Protein AF-A0A960F7U2-F1 (afdb_monomer_lite)

Secondary structure (DSSP, 8-state):
---PPPP--------------TT---SEEEEEEEEESSTT--HHHHHHHHGGG-EEEEEEE-SSEEEEEEEES-HHHHHHTTGGGEEEEEEEEEEHHHHHHHHHHHHH-PPPTTSPPPSEEEEEEE-SHHHHHHHHHTT-SEEEE-BTTBPPPHHHHHHHHHT--SSEEEEE-SSHHHHHHHHHHHHH-SS-EEE----SHHHHHHHHTT--TTS-HHHHHHHHHHHHTT-EEEEEEE-SS-EEETTEEE-TT-EEEEETTEEEEEES-HHHHHHHHHHHH--TT--EEEEEE--TTT--TTHHHHHHHHHHH-TTSEEEEEE---SS-SEEEEEEPPP-EE-TTTEEEEEEGGG---GGGGG-TTEEEE--EEEETTEEEEBTTTB-HHHHHHHHTS--PPPEEEPPPHHHHHHHHHHHHTT-SEEEEEES-TTT-SHHHHHHHHHGGGGGGEEEEE-S--HHHHHHHHHHHHHHHHH-EEHHHHHHHHHHHHHHEEEEEE-S-SHHHHHTT--GGGGGG-S--TTEEEEEEEETTEEEEEEEEESGGGHHHHHHHHHHHHHTT-S-EEEEEEESS-HHHHHHHHHHHHHH-S-EEEEEEEEPPHHHHHHH-TT-EEEEEEE-

Structure (mmCIF, N/CA/C/O backbone):
data_AF-A0A960F7U2-F1
#
_entry.id   AF-A0A960F7U2-F1
#
loop_
_atom_site.group_PDB
_atom_site.id
_atom_site.type_symbol
_atom_site.label_atom_id
_atom_site.label_alt_id
_atom_site.label_comp_id
_atom_site.label_asym_id
_atom_site.label_entity_id
_atom_site.label_seq_id
_atom_site.pdbx_PDB_ins_code
_atom_site.Cartn_x
_atom_site.Cartn_y
_atom_site.Cartn_z
_atom_site.occupancy
_atom_site.B_iso_or_equiv
_atom_site.auth_seq_id
_atom_site.auth_comp_id
_atom_site.auth_asym_id
_atom_site.auth_atom_id
_atom_site.pdbx_PDB_model_num
ATOM 1 N N . GLU A 1 1 ? 6.675 -62.777 -24.415 1.00 31.55 1 GLU A N 1
ATOM 2 C CA . GLU A 1 1 ? 6.593 -63.281 -25.801 1.00 31.55 1 GLU A CA 1
ATOM 3 C C . GLU A 1 1 ? 7.484 -62.419 -26.675 1.00 31.55 1 GLU A C 1
ATOM 5 O O . GLU A 1 1 ? 7.505 -61.210 -26.488 1.00 31.55 1 GLU A O 1
ATOM 10 N N . HIS A 1 2 ? 8.291 -63.057 -27.520 1.00 31.56 2 HIS A N 1
ATOM 11 C CA . HIS A 1 2 ? 9.230 -62.411 -28.434 1.00 31.56 2 HIS A CA 1
ATOM 12 C C . HIS A 1 2 ? 8.513 -61.583 -29.505 1.00 31.56 2 HIS A C 1
ATOM 14 O O . HIS A 1 2 ? 7.537 -62.060 -30.077 1.00 31.56 2 HIS A O 1
ATOM 20 N N . VAL A 1 3 ? 9.080 -60.426 -29.857 1.00 27.08 3 VAL A N 1
ATOM 21 C CA . VAL A 1 3 ? 8.994 -59.876 -31.216 1.00 27.08 3 VAL A CA 1
ATOM 22 C C . VAL A 1 3 ? 10.390 -59.394 -31.614 1.00 27.08 3 VAL A C 1
ATOM 24 O O . VAL A 1 3 ? 11.000 -58.584 -30.919 1.00 27.08 3 VAL A O 1
ATOM 27 N N . GLU A 1 4 ? 10.901 -59.980 -32.695 1.00 27.11 4 GLU A N 1
ATOM 28 C CA . GLU A 1 4 ? 12.157 -59.655 -33.370 1.00 27.11 4 GLU A CA 1
ATOM 29 C C . GLU A 1 4 ? 12.089 -58.278 -34.044 1.00 27.11 4 GLU A C 1
ATOM 31 O O . GLU A 1 4 ? 11.068 -57.902 -34.621 1.00 27.11 4 GLU A O 1
ATOM 36 N N . ALA A 1 5 ? 13.204 -57.549 -34.007 1.00 27.44 5 ALA A N 1
ATOM 37 C CA . ALA A 1 5 ? 13.408 -56.324 -34.765 1.00 27.44 5 ALA A CA 1
ATOM 38 C C . ALA A 1 5 ? 13.932 -56.661 -36.169 1.00 27.44 5 ALA A C 1
ATOM 40 O O . ALA A 1 5 ? 14.979 -57.289 -36.315 1.00 27.44 5 ALA A O 1
ATOM 41 N N . THR A 1 6 ? 13.220 -56.221 -37.204 1.00 27.84 6 THR A N 1
ATOM 42 C CA . THR A 1 6 ? 13.731 -56.147 -38.578 1.00 27.84 6 THR A CA 1
ATOM 43 C C . THR A 1 6 ? 14.452 -54.820 -38.800 1.00 27.84 6 THR A C 1
ATOM 45 O O . THR A 1 6 ? 13.868 -53.758 -38.590 1.00 27.84 6 THR A O 1
ATOM 48 N N . GLU A 1 7 ? 15.703 -54.896 -39.258 1.00 33.44 7 GLU A N 1
ATOM 49 C CA . GLU A 1 7 ? 16.510 -53.771 -39.737 1.00 33.44 7 GLU A CA 1
ATOM 50 C C . GLU A 1 7 ? 15.908 -53.123 -40.995 1.00 33.44 7 GLU A C 1
ATOM 52 O O . GLU A 1 7 ? 15.583 -53.803 -41.970 1.00 33.44 7 GLU A O 1
ATOM 57 N N . ALA A 1 8 ? 15.859 -51.790 -41.010 1.00 27.09 8 ALA A N 1
ATOM 58 C CA . ALA A 1 8 ? 15.869 -50.990 -42.229 1.00 27.09 8 ALA A CA 1
ATOM 59 C C . ALA A 1 8 ? 16.694 -49.719 -41.976 1.00 27.09 8 ALA A C 1
ATOM 61 O O . ALA A 1 8 ? 16.449 -48.975 -41.030 1.00 27.09 8 ALA A O 1
ATOM 62 N N . ALA A 1 9 ? 17.710 -49.517 -42.812 1.00 31.17 9 ALA A N 1
ATOM 63 C CA . ALA A 1 9 ? 18.667 -48.424 -42.739 1.00 31.17 9 ALA A CA 1
ATOM 64 C C . ALA A 1 9 ? 18.101 -47.100 -43.291 1.00 31.17 9 ALA A C 1
ATOM 66 O O . ALA A 1 9 ? 17.451 -47.099 -44.335 1.00 31.17 9 ALA A O 1
ATOM 67 N N . GLY A 1 10 ? 18.481 -45.980 -42.660 1.00 29.58 10 GLY A N 1
ATOM 68 C CA . GLY A 1 10 ? 18.618 -44.677 -43.326 1.00 29.58 10 GLY A CA 1
ATOM 69 C C . GLY A 1 10 ? 17.614 -43.572 -42.971 1.00 29.58 10 GLY A C 1
ATOM 70 O O . GLY A 1 10 ? 16.803 -43.205 -43.811 1.00 29.58 10 GLY A O 1
ATOM 71 N N . SER A 1 11 ? 17.763 -42.954 -41.799 1.00 27.12 11 SER A N 1
ATOM 72 C CA . SER A 1 11 ? 17.446 -41.541 -41.506 1.00 27.12 11 SER A CA 1
ATOM 73 C C . SER A 1 11 ? 18.011 -41.216 -40.120 1.00 27.12 11 SER A C 1
ATOM 75 O O . SER A 1 11 ? 17.967 -42.051 -39.220 1.00 27.12 11 SER A O 1
ATOM 77 N N . SER A 1 12 ? 18.591 -40.030 -39.929 1.00 29.22 12 SER A N 1
ATOM 78 C CA . SER A 1 12 ? 18.977 -39.517 -38.607 1.00 29.22 12 SER A CA 1
ATOM 79 C C . SER A 1 12 ? 17.724 -39.084 -37.840 1.00 29.22 12 SER A C 1
ATOM 81 O O . SER A 1 12 ? 17.519 -37.898 -37.582 1.00 29.22 12 SER A O 1
ATOM 83 N N . ASP A 1 13 ? 16.855 -40.052 -37.556 1.00 26.72 13 ASP A N 1
ATOM 84 C CA . ASP A 1 13 ? 15.687 -39.886 -36.711 1.00 26.72 13 ASP A CA 1
ATOM 85 C C . ASP A 1 13 ? 16.109 -39.950 -35.245 1.00 26.72 13 ASP A C 1
ATOM 87 O O . ASP A 1 13 ? 16.816 -40.858 -34.799 1.00 26.72 13 ASP A O 1
ATOM 91 N N . HIS A 1 14 ? 15.650 -38.953 -34.494 1.00 29.61 14 HIS A N 1
ATOM 92 C CA . HIS A 1 14 ? 15.634 -38.960 -33.043 1.00 29.61 14 HIS A CA 1
ATOM 93 C C . HIS A 1 14 ? 14.951 -40.242 -32.553 1.00 29.61 14 HIS A C 1
ATOM 95 O O . HIS A 1 14 ? 13.726 -40.357 -32.580 1.00 29.61 14 HIS A O 1
ATOM 101 N N . ILE A 1 15 ? 15.738 -41.202 -32.068 1.00 27.41 15 ILE A N 1
ATOM 102 C CA . ILE A 1 15 ? 15.204 -42.303 -31.270 1.00 27.41 15 ILE A CA 1
ATOM 103 C C . ILE A 1 15 ? 14.794 -41.697 -29.928 1.00 27.41 15 ILE A C 1
ATOM 105 O O . ILE A 1 15 ? 15.624 -41.410 -29.065 1.00 27.41 15 ILE A O 1
ATOM 109 N N . VAL A 1 16 ? 13.494 -41.450 -29.791 1.00 26.67 16 VAL A N 1
ATOM 110 C CA . VAL A 1 16 ? 12.844 -41.076 -28.537 1.00 26.67 16 VAL A CA 1
ATOM 111 C C . VAL A 1 16 ? 13.002 -42.250 -27.574 1.00 26.67 16 VAL A C 1
ATOM 113 O O . VAL A 1 16 ? 12.423 -43.316 -27.785 1.00 26.67 16 VAL A O 1
ATOM 116 N N . VAL A 1 17 ? 13.794 -42.072 -26.517 1.00 30.78 17 VAL A N 1
ATOM 117 C CA . VAL A 1 17 ? 13.788 -43.004 -25.387 1.00 30.78 17 VAL A CA 1
ATOM 118 C C . VAL A 1 17 ? 12.468 -42.778 -24.656 1.00 30.78 17 VAL A C 1
ATOM 120 O O . VAL A 1 17 ? 12.237 -41.709 -24.094 1.00 30.78 17 VAL A O 1
ATOM 123 N N . HIS A 1 18 ? 11.565 -43.755 -24.747 1.00 29.73 18 HIS A N 1
ATOM 124 C CA . HIS A 1 18 ? 10.344 -43.771 -23.954 1.00 29.73 18 HIS A CA 1
ATOM 125 C C . HIS A 1 18 ? 10.703 -43.771 -22.463 1.00 29.73 18 HIS A C 1
ATOM 127 O O . HIS A 1 18 ? 11.509 -44.577 -22.009 1.00 29.73 18 HIS A O 1
ATOM 133 N N . ASP A 1 19 ? 10.098 -42.831 -21.747 1.00 40.66 19 ASP A N 1
ATOM 134 C CA . ASP A 1 19 ? 10.234 -42.594 -20.314 1.00 40.66 19 ASP A CA 1
ATOM 135 C C . ASP A 1 19 ? 9.734 -43.785 -19.461 1.00 40.66 19 ASP A C 1
ATOM 137 O O . ASP A 1 19 ? 8.931 -44.600 -19.928 1.00 40.66 19 ASP A O 1
ATOM 141 N N . VAL A 1 20 ? 10.104 -43.745 -18.175 1.00 42.59 20 VAL A N 1
ATOM 142 C CA . VAL A 1 20 ? 9.545 -44.441 -16.997 1.00 42.59 20 VAL A CA 1
ATOM 143 C C . VAL A 1 20 ? 10.285 -45.693 -16.486 1.00 42.59 20 VAL A C 1
ATOM 145 O O . VAL A 1 20 ? 9.959 -46.812 -16.864 1.00 42.59 20 VAL A O 1
ATOM 148 N N . ASP A 1 21 ? 11.105 -45.502 -15.446 1.00 42.53 21 ASP A N 1
ATOM 149 C CA . ASP A 1 21 ? 11.116 -46.407 -14.283 1.00 42.53 21 ASP A CA 1
ATOM 150 C C . ASP A 1 21 ? 10.690 -45.605 -13.041 1.00 42.53 21 ASP A C 1
ATOM 152 O O . ASP A 1 21 ? 11.500 -45.054 -12.299 1.00 42.53 21 ASP A O 1
ATOM 156 N N . ALA A 1 22 ? 9.372 -45.503 -12.829 1.00 47.59 22 ALA A N 1
ATOM 157 C CA . ALA A 1 22 ? 8.775 -44.849 -11.656 1.00 47.59 22 ALA A CA 1
ATOM 158 C C . ALA A 1 22 ? 9.052 -45.596 -10.332 1.00 47.59 22 ALA A C 1
ATOM 160 O O . ALA A 1 22 ? 8.706 -45.088 -9.267 1.00 47.59 22 ALA A O 1
ATOM 161 N N . ASP A 1 23 ? 9.679 -46.773 -10.413 1.00 54.09 23 ASP A N 1
ATOM 162 C CA . ASP A 1 23 ? 10.003 -47.656 -9.291 1.00 54.09 23 ASP A CA 1
ATOM 163 C C . ASP A 1 23 ? 11.503 -47.657 -8.928 1.00 54.09 23 ASP A C 1
ATOM 165 O O . ASP A 1 23 ? 11.904 -48.391 -8.020 1.00 54.09 23 ASP A O 1
ATOM 169 N N . SER A 1 24 ? 12.343 -46.842 -9.587 1.00 66.81 24 SER A N 1
ATOM 170 C CA . SER A 1 24 ? 13.754 -46.722 -9.191 1.00 66.81 24 SER A CA 1
ATOM 171 C C . SER A 1 24 ? 13.855 -46.075 -7.797 1.00 66.81 24 SER A C 1
ATOM 173 O O . SER A 1 24 ? 13.323 -44.980 -7.589 1.00 66.81 24 SER A O 1
ATOM 175 N N . PRO A 1 25 ? 14.531 -46.703 -6.812 1.00 75.44 25 PRO A N 1
ATOM 176 C CA . PRO A 1 25 ? 14.733 -46.114 -5.491 1.00 75.44 25 PRO A CA 1
ATOM 177 C C . PRO A 1 25 ? 15.740 -44.951 -5.507 1.00 75.44 25 PRO A C 1
ATOM 179 O O . PRO A 1 25 ? 15.882 -44.271 -4.490 1.00 75.44 25 PRO A O 1
ATOM 182 N N . TYR A 1 26 ? 16.432 -44.724 -6.629 1.00 80.12 26 TYR A N 1
ATOM 183 C CA . TYR A 1 26 ? 17.472 -43.712 -6.776 1.00 80.12 26 TYR A CA 1
ATOM 184 C C . TYR A 1 26 ? 16.906 -42.356 -7.202 1.00 80.12 26 TYR A C 1
ATOM 186 O O . TYR A 1 26 ? 15.936 -42.262 -7.952 1.00 80.12 26 TYR A O 1
ATOM 194 N N . ARG A 1 27 ? 17.517 -41.272 -6.721 1.00 83.56 27 ARG A N 1
ATOM 195 C CA . ARG A 1 27 ? 16.994 -39.913 -6.904 1.00 83.56 27 ARG A CA 1
ATOM 196 C C . ARG A 1 27 ? 17.308 -39.293 -8.262 1.00 83.56 27 ARG A C 1
ATOM 198 O O . ARG A 1 27 ? 16.478 -38.546 -8.782 1.00 83.56 27 ARG A O 1
ATOM 205 N N . TYR A 1 28 ? 18.489 -39.548 -8.818 1.00 84.06 28 TYR A N 1
ATOM 206 C CA . TYR A 1 28 ? 18.949 -38.867 -10.024 1.00 84.06 28 TYR A CA 1
ATOM 207 C C . TYR A 1 28 ? 19.054 -39.814 -11.210 1.00 84.06 28 TYR A C 1
ATOM 209 O O . TYR A 1 28 ? 19.629 -40.894 -11.119 1.00 84.06 28 TYR A O 1
ATOM 217 N N . CYS A 1 29 ? 18.572 -39.355 -12.355 1.00 85.88 29 CYS A N 1
ATOM 218 C CA . CYS A 1 29 ? 18.893 -39.914 -13.655 1.00 85.88 29 CYS A CA 1
ATOM 219 C C . CYS A 1 29 ? 20.138 -39.196 -14.185 1.00 85.88 29 CYS A C 1
ATOM 221 O O . CYS A 1 29 ? 20.103 -37.981 -14.389 1.00 85.88 29 CYS A O 1
ATOM 223 N N . THR A 1 30 ? 21.228 -39.933 -14.400 1.00 84.81 30 THR A N 1
ATOM 224 C CA . THR A 1 30 ? 22.488 -39.399 -14.933 1.00 84.81 30 THR A CA 1
ATOM 225 C C . THR A 1 30 ? 22.749 -39.983 -16.315 1.00 84.81 30 THR A C 1
ATOM 227 O O . THR A 1 30 ? 22.986 -41.184 -16.447 1.00 84.81 30 THR A O 1
ATOM 230 N N . GLY A 1 31 ? 22.715 -39.131 -17.337 1.00 85.69 31 GLY A N 1
ATOM 231 C CA . GLY A 1 31 ? 22.978 -39.474 -18.731 1.00 85.69 31 GLY A CA 1
ATOM 232 C C . GLY A 1 31 ? 24.173 -38.703 -19.283 1.00 85.69 31 GLY A C 1
ATOM 233 O O . GLY A 1 31 ? 24.375 -37.542 -18.944 1.00 85.69 31 GLY A O 1
ATOM 234 N N . PHE A 1 32 ? 24.989 -39.332 -20.122 1.00 84.88 32 PHE A N 1
ATOM 235 C CA . PHE A 1 32 ? 26.106 -38.672 -20.801 1.00 84.88 32 PHE A CA 1
ATOM 236 C C . PHE A 1 32 ? 26.555 -39.444 -22.044 1.00 84.88 32 PHE A C 1
ATOM 238 O O . PHE A 1 32 ? 26.253 -40.628 -22.215 1.00 84.88 32 PHE A O 1
ATOM 245 N N . LEU A 1 33 ? 27.306 -38.776 -22.919 1.00 81.38 33 LEU A N 1
ATOM 246 C CA . LEU A 1 33 ? 28.018 -39.390 -24.035 1.00 81.38 33 LEU A CA 1
ATOM 247 C C . LEU A 1 33 ? 29.517 -39.461 -23.711 1.00 81.38 33 LEU A C 1
ATOM 249 O O . LEU A 1 33 ? 30.157 -38.431 -23.507 1.00 81.38 33 LEU A O 1
ATOM 253 N N . LEU A 1 34 ? 30.072 -40.672 -23.680 1.00 88.06 34 LEU A N 1
ATOM 254 C CA . LEU A 1 34 ? 31.501 -40.943 -23.536 1.00 88.06 34 LEU A CA 1
ATOM 255 C C . LEU A 1 34 ? 32.129 -41.119 -24.923 1.00 88.06 34 LEU A C 1
ATOM 257 O O . LEU A 1 34 ? 31.898 -42.134 -25.583 1.00 88.06 34 LEU A O 1
ATOM 261 N N . LEU A 1 35 ? 32.926 -40.146 -25.351 1.00 85.25 35 LEU A N 1
ATOM 262 C CA . LEU A 1 35 ? 33.802 -40.255 -26.518 1.00 85.25 35 LEU A CA 1
ATOM 263 C C . LEU A 1 35 ? 35.058 -41.013 -26.092 1.00 85.25 35 LEU A C 1
ATOM 265 O O . LEU A 1 35 ? 35.746 -40.575 -25.173 1.00 85.25 35 LEU A O 1
ATOM 269 N N . LYS A 1 36 ? 35.329 -42.164 -26.704 1.00 85.75 36 LYS A N 1
ATOM 270 C CA . LYS A 1 36 ? 36.334 -43.110 -26.201 1.00 85.75 36 LYS A CA 1
ATOM 271 C C . LYS A 1 36 ? 37.755 -42.661 -26.540 1.00 85.75 36 LYS A C 1
ATOM 273 O O . LYS A 1 36 ? 38.015 -42.277 -27.675 1.00 85.75 36 LYS A O 1
ATOM 278 N N . ASP A 1 37 ? 38.688 -42.830 -25.604 1.00 82.31 37 ASP A N 1
ATOM 279 C CA . ASP A 1 37 ? 40.121 -42.609 -25.867 1.00 82.31 37 ASP A CA 1
ATOM 280 C C . ASP A 1 37 ? 40.826 -43.849 -26.445 1.00 82.31 37 ASP A C 1
ATOM 282 O O . ASP A 1 37 ? 41.957 -43.762 -26.930 1.00 82.31 37 ASP A O 1
ATOM 286 N N . ARG A 1 38 ? 40.179 -45.023 -26.382 1.00 82.94 38 ARG A N 1
ATOM 287 C CA . ARG A 1 38 ? 40.693 -46.283 -26.934 1.00 82.94 38 ARG A CA 1
ATOM 288 C C . ARG A 1 38 ? 39.634 -46.998 -27.765 1.00 82.94 38 ARG A C 1
ATOM 290 O O . ARG A 1 38 ? 38.513 -47.202 -27.297 1.00 82.94 38 ARG A O 1
ATOM 297 N N . ASP A 1 39 ? 40.036 -47.463 -28.944 1.00 73.81 39 ASP A N 1
ATOM 298 C CA . ASP A 1 39 ? 39.165 -48.174 -29.889 1.00 73.81 39 ASP A CA 1
ATOM 299 C C . ASP A 1 39 ? 38.680 -49.539 -29.355 1.00 73.81 39 ASP A C 1
ATOM 301 O O . ASP A 1 39 ? 37.638 -50.041 -29.773 1.00 73.81 39 ASP A O 1
ATOM 305 N N . ASP A 1 40 ? 39.400 -50.143 -28.399 1.00 78.56 40 ASP A N 1
ATOM 306 C CA . ASP A 1 40 ? 39.054 -51.432 -27.783 1.00 78.56 40 ASP A CA 1
ATOM 307 C C . ASP A 1 40 ? 38.083 -51.322 -26.592 1.00 78.56 40 ASP A C 1
ATOM 309 O O . ASP A 1 40 ? 37.624 -52.345 -26.073 1.00 78.56 40 ASP A O 1
ATOM 313 N N . LEU A 1 41 ? 37.720 -50.101 -26.172 1.00 81.81 41 LEU A N 1
ATOM 314 C CA . LEU A 1 41 ? 36.786 -49.876 -25.071 1.00 81.81 41 LEU A CA 1
ATOM 315 C C . LEU A 1 41 ? 35.354 -50.260 -25.488 1.00 81.81 41 LEU A C 1
ATOM 317 O O . LEU A 1 41 ? 34.649 -49.550 -26.217 1.00 81.81 41 LEU A O 1
ATOM 321 N N . GLY A 1 42 ? 34.912 -51.417 -24.998 1.00 81.88 42 GLY A N 1
ATOM 322 C CA . GLY A 1 42 ? 33.594 -51.977 -25.279 1.00 81.88 42 GLY A CA 1
ATOM 323 C C . GLY A 1 42 ? 32.524 -51.578 -24.259 1.00 81.88 42 GLY A C 1
ATOM 324 O O . GLY A 1 42 ? 32.798 -51.377 -23.075 1.00 81.88 42 GLY A O 1
ATOM 325 N N . ALA A 1 43 ? 31.258 -51.578 -24.688 1.00 82.50 43 ALA A N 1
ATOM 326 C CA . ALA A 1 43 ? 30.107 -51.310 -23.817 1.00 82.50 43 ALA A CA 1
ATOM 327 C C . ALA A 1 43 ? 30.050 -52.230 -22.579 1.00 82.50 43 ALA A C 1
ATOM 329 O O . ALA A 1 43 ? 29.576 -51.818 -21.525 1.00 82.50 43 ALA A O 1
ATOM 330 N N . ALA A 1 44 ? 30.553 -53.466 -22.680 1.00 84.19 44 ALA A N 1
ATOM 331 C CA . ALA A 1 44 ? 30.589 -54.418 -21.568 1.00 84.19 44 ALA A CA 1
ATOM 332 C C . ALA A 1 44 ? 31.516 -53.982 -20.418 1.00 84.19 44 ALA A C 1
ATOM 334 O O . ALA A 1 44 ? 31.231 -54.278 -19.258 1.00 84.19 44 ALA A O 1
ATOM 335 N N . GLU A 1 45 ? 32.607 -53.278 -20.722 1.00 87.75 45 GLU A N 1
ATOM 336 C CA . GLU A 1 45 ? 33.539 -52.765 -19.714 1.00 87.75 45 GLU A CA 1
ATOM 337 C C . GLU A 1 45 ? 32.921 -51.583 -18.963 1.00 87.75 45 GLU A C 1
ATOM 339 O O . GLU A 1 45 ? 32.859 -51.595 -17.735 1.00 87.75 45 GLU A O 1
ATOM 344 N N . VAL A 1 46 ? 32.343 -50.631 -19.700 1.00 88.25 46 VAL A N 1
ATOM 345 C CA . VAL A 1 46 ? 31.624 -49.488 -19.118 1.00 88.25 46 VAL A CA 1
ATOM 346 C C . VAL A 1 46 ? 30.423 -49.956 -18.289 1.00 88.25 46 VAL A C 1
ATOM 348 O O . VAL A 1 46 ? 30.207 -49.446 -17.192 1.00 88.25 46 VAL A O 1
ATOM 351 N N . ARG A 1 47 ? 29.692 -50.991 -18.731 1.00 86.38 47 ARG A N 1
ATOM 352 C CA . ARG A 1 47 ? 28.590 -51.567 -17.941 1.00 86.38 47 ARG A CA 1
ATOM 353 C C . ARG A 1 47 ? 29.053 -52.091 -16.583 1.00 86.38 47 ARG A C 1
ATOM 355 O O . ARG A 1 47 ? 28.444 -51.754 -15.576 1.00 86.38 47 ARG A O 1
ATOM 362 N N . ARG A 1 48 ? 30.163 -52.835 -16.531 1.00 87.81 48 ARG A N 1
ATOM 363 C CA . ARG A 1 48 ? 30.718 -53.358 -15.266 1.00 87.81 48 ARG A CA 1
ATOM 364 C C . ARG A 1 48 ? 31.127 -52.257 -14.287 1.00 87.81 48 ARG A C 1
ATOM 366 O O . ARG A 1 48 ? 31.061 -52.463 -13.079 1.00 87.81 48 ARG A O 1
ATOM 373 N N . LEU A 1 49 ? 31.568 -51.103 -14.789 1.00 87.69 49 LEU A N 1
ATOM 374 C CA . LEU A 1 49 ? 31.949 -49.963 -13.949 1.00 87.69 49 LEU A CA 1
ATOM 375 C C . LEU A 1 49 ? 30.737 -49.243 -13.346 1.00 87.69 49 LEU A C 1
ATOM 377 O O . LEU A 1 49 ? 30.848 -48.712 -12.234 1.00 87.69 49 LEU A O 1
ATOM 381 N N . MET A 1 50 ? 29.615 -49.237 -14.072 1.00 87.38 50 MET A N 1
ATOM 382 C CA . MET A 1 50 ? 28.381 -48.532 -13.717 1.00 87.38 50 MET A CA 1
ATOM 383 C C . MET A 1 50 ? 27.377 -49.393 -12.937 1.00 87.38 50 MET A C 1
ATOM 385 O O . MET A 1 50 ? 26.657 -48.848 -12.109 1.00 87.38 50 MET A O 1
ATOM 389 N N . GLU A 1 51 ? 27.350 -50.716 -13.137 1.00 84.75 51 GLU A N 1
ATOM 390 C CA . GLU A 1 51 ? 26.444 -51.654 -12.440 1.00 84.75 51 GLU A CA 1
ATOM 391 C C . GLU A 1 51 ? 26.391 -51.471 -10.909 1.00 84.75 51 GLU A C 1
ATOM 393 O O . GLU A 1 51 ? 25.303 -51.545 -10.345 1.00 84.75 51 GLU A O 1
ATOM 398 N N . PRO A 1 52 ? 27.504 -51.197 -10.196 1.00 88.31 52 PRO A N 1
ATOM 399 C CA . PRO A 1 52 ? 27.454 -50.997 -8.747 1.00 88.31 52 PRO A CA 1
ATOM 400 C C . PRO A 1 52 ? 26.842 -49.661 -8.296 1.00 88.31 52 PRO A C 1
ATOM 402 O O . PRO A 1 52 ? 26.656 -49.475 -7.095 1.00 88.31 52 PRO A O 1
ATOM 405 N N . LEU A 1 53 ? 26.630 -48.703 -9.205 1.00 85.94 53 LEU A N 1
ATOM 406 C CA . LEU A 1 53 ? 26.236 -47.329 -8.870 1.00 85.94 53 LEU A CA 1
ATOM 407 C C . LEU A 1 53 ? 24.724 -47.108 -8.822 1.00 85.94 53 LEU A C 1
ATOM 409 O O . LEU A 1 53 ? 24.286 -46.118 -8.236 1.00 85.94 53 LEU A O 1
ATOM 413 N N . GLY A 1 54 ? 23.943 -48.017 -9.397 1.00 86.00 54 GLY A N 1
ATOM 414 C CA . GLY A 1 54 ? 22.494 -48.006 -9.283 1.00 86.00 54 GLY A CA 1
ATOM 415 C C . GLY A 1 54 ? 21.822 -48.872 -10.338 1.00 86.00 54 GLY A C 1
ATOM 416 O O . GLY A 1 54 ? 22.399 -49.870 -10.772 1.00 86.00 54 GLY A O 1
ATOM 417 N N . ASP A 1 55 ? 20.593 -48.533 -10.714 1.00 81.50 55 ASP A N 1
ATOM 418 C CA . ASP A 1 55 ? 19.769 -49.359 -11.599 1.00 81.50 55 ASP A CA 1
ATOM 419 C C . ASP A 1 55 ? 19.537 -48.729 -12.980 1.00 81.50 55 ASP A C 1
ATOM 421 O O . ASP A 1 55 ? 20.107 -47.689 -13.328 1.00 81.50 55 ASP A O 1
ATOM 425 N N . SER A 1 56 ? 18.731 -49.420 -13.793 1.00 79.19 56 SER A N 1
ATOM 426 C CA . SER A 1 56 ? 18.270 -48.938 -15.101 1.00 79.19 56 SER A CA 1
ATOM 427 C C . SER A 1 56 ? 19.415 -48.561 -16.051 1.00 79.19 56 SER A C 1
ATOM 429 O O . SER A 1 56 ? 19.313 -47.639 -16.858 1.00 79.19 56 SER A O 1
ATOM 431 N N . LEU A 1 57 ? 20.538 -49.281 -15.939 1.00 83.88 57 LEU A N 1
ATOM 432 C CA . LEU A 1 57 ? 21.760 -49.006 -16.682 1.00 83.88 57 LEU A CA 1
ATOM 433 C C . LEU A 1 57 ? 21.594 -49.302 -18.177 1.00 83.88 57 LEU A C 1
ATOM 435 O O . LEU A 1 57 ? 21.470 -50.457 -18.594 1.00 83.88 57 LEU A O 1
ATOM 439 N N . LEU A 1 58 ? 21.719 -48.261 -18.996 1.00 74.12 58 LEU A N 1
ATOM 440 C CA . LEU A 1 58 ? 21.786 -48.348 -20.448 1.00 74.12 58 LEU A CA 1
ATOM 441 C C . LEU A 1 58 ? 23.168 -47.890 -20.915 1.00 74.12 58 LEU A C 1
ATOM 443 O O . LEU A 1 58 ? 23.608 -46.784 -20.621 1.00 74.12 58 LEU A O 1
ATOM 447 N N . VAL A 1 59 ? 23.850 -48.743 -21.678 1.00 83.12 59 VAL A N 1
ATOM 448 C CA . VAL A 1 59 ? 25.095 -48.386 -22.374 1.00 83.12 59 VAL A CA 1
ATOM 449 C C . VAL A 1 59 ? 24.960 -48.842 -23.816 1.00 83.12 59 VAL A C 1
ATOM 451 O O . VAL A 1 59 ? 24.948 -50.052 -24.074 1.00 83.12 59 VAL A O 1
ATOM 454 N N . VAL A 1 60 ? 24.817 -47.891 -24.736 1.00 68.50 60 VAL A N 1
ATOM 455 C CA . VAL A 1 60 ? 24.587 -48.130 -26.169 1.00 68.50 60 VAL A CA 1
ATOM 456 C C . VAL A 1 60 ? 25.434 -47.157 -26.980 1.00 68.50 60 VAL A C 1
ATOM 458 O O . VAL A 1 60 ? 25.510 -45.977 -26.655 1.00 68.50 60 VAL A O 1
ATOM 461 N N . GLY A 1 61 ? 26.077 -47.641 -28.034 1.00 77.25 61 GLY A N 1
ATOM 462 C CA . GLY A 1 61 ? 26.914 -46.825 -28.906 1.00 77.25 61 GLY A CA 1
ATOM 463 C C . GLY A 1 61 ? 27.769 -47.683 -29.829 1.00 77.25 61 GLY A C 1
ATOM 464 O O . GLY A 1 61 ? 27.639 -48.910 -29.830 1.00 77.25 61 GLY A O 1
ATOM 465 N N . ASP A 1 62 ? 28.617 -47.033 -30.615 1.00 74.38 62 ASP A N 1
ATOM 466 C CA . ASP A 1 62 ? 29.452 -47.651 -31.645 1.00 74.38 62 ASP A CA 1
ATOM 467 C C . ASP A 1 62 ? 30.937 -47.655 -31.250 1.00 74.38 62 ASP A C 1
ATOM 469 O O . ASP A 1 62 ? 31.276 -47.593 -30.066 1.00 74.38 62 ASP A O 1
ATOM 473 N N . GLU A 1 63 ? 31.840 -47.799 -32.223 1.00 71.88 63 GLU A N 1
ATOM 474 C CA . GLU A 1 63 ? 33.289 -47.806 -32.005 1.00 71.88 63 GLU A CA 1
ATOM 475 C C . GLU A 1 63 ? 33.819 -46.460 -31.489 1.00 71.88 63 GLU A C 1
ATOM 477 O O . GLU A 1 63 ? 34.767 -46.470 -30.713 1.00 71.88 63 GLU A O 1
ATOM 482 N N . SER A 1 64 ? 33.161 -45.338 -31.797 1.00 73.38 64 SER A N 1
ATOM 483 C CA . SER A 1 64 ? 33.624 -43.977 -31.492 1.00 73.38 64 SER A CA 1
ATOM 484 C C . SER A 1 64 ? 33.085 -43.400 -30.178 1.00 73.38 64 SER A C 1
ATOM 486 O O . SER A 1 64 ? 33.788 -42.662 -29.482 1.00 73.38 64 SER A O 1
ATOM 488 N N . ALA A 1 65 ? 31.848 -43.741 -29.803 1.00 81.12 65 ALA A N 1
ATOM 489 C CA . ALA A 1 65 ? 31.188 -43.153 -28.641 1.00 81.12 65 ALA A CA 1
ATOM 490 C C . ALA A 1 65 ? 30.197 -44.115 -27.976 1.00 81.12 65 ALA A C 1
ATOM 492 O O . ALA A 1 65 ? 29.566 -44.938 -28.637 1.00 81.12 65 ALA A O 1
ATOM 493 N N . LEU A 1 66 ? 30.021 -43.984 -26.659 1.00 83.06 66 LEU A N 1
ATOM 494 C CA . LEU A 1 66 ? 29.030 -44.721 -25.871 1.00 83.06 66 LEU A CA 1
ATOM 495 C C . LEU A 1 66 ? 28.104 -43.743 -25.157 1.00 83.06 66 LEU A C 1
ATOM 497 O O . LEU A 1 66 ? 28.558 -42.928 -24.358 1.00 83.06 66 LEU A O 1
ATOM 501 N N . ARG A 1 67 ? 26.796 -43.845 -25.395 1.00 80.88 67 ARG A N 1
ATOM 502 C CA . ARG A 1 67 ? 25.785 -43.171 -24.579 1.00 80.88 67 ARG A CA 1
ATOM 503 C C . ARG A 1 67 ? 25.502 -44.026 -23.352 1.00 80.88 67 ARG A C 1
ATOM 505 O O . ARG A 1 67 ? 25.170 -45.206 -23.476 1.00 80.88 67 ARG A O 1
ATOM 512 N N . VAL A 1 68 ? 25.659 -43.423 -22.183 1.00 83.62 68 VAL A N 1
ATOM 513 C CA . VAL A 1 68 ? 25.496 -44.058 -20.876 1.00 83.62 68 VAL A CA 1
ATOM 514 C C . VAL A 1 68 ? 24.361 -43.365 -20.140 1.00 83.62 68 VAL A C 1
ATOM 516 O O . VAL A 1 68 ? 24.283 -42.139 -20.138 1.00 83.62 68 VAL A O 1
ATOM 519 N N . HIS A 1 69 ? 23.493 -44.151 -19.518 1.00 83.62 69 HIS A N 1
ATOM 520 C CA . HIS A 1 69 ? 22.415 -43.691 -18.649 1.00 83.62 69 HIS A CA 1
ATOM 521 C C . HIS A 1 69 ? 22.333 -44.616 -17.442 1.00 83.62 69 HIS A C 1
ATOM 523 O O . HIS A 1 69 ? 22.334 -45.834 -17.608 1.00 83.62 69 HIS A O 1
ATOM 529 N N . VAL A 1 70 ? 22.277 -44.050 -16.240 1.00 87.19 70 VAL A N 1
ATOM 530 C CA . VAL A 1 70 ? 22.144 -44.797 -14.984 1.00 87.19 70 VAL A CA 1
ATOM 531 C C . VAL A 1 70 ? 21.329 -43.988 -13.982 1.00 87.19 70 VAL A C 1
ATOM 533 O O . VAL A 1 70 ? 21.486 -42.766 -13.879 1.00 87.19 70 VAL A O 1
ATOM 536 N N . HIS A 1 71 ? 20.468 -44.658 -13.223 1.00 87.31 71 HIS A N 1
ATOM 537 C CA . HIS A 1 71 ? 19.816 -44.048 -12.070 1.00 87.31 71 HIS A CA 1
ATOM 538 C C . HIS A 1 71 ? 20.689 -44.258 -10.838 1.00 87.31 71 HIS A C 1
ATOM 540 O O . HIS A 1 71 ? 21.074 -45.383 -10.537 1.00 87.31 71 HIS A O 1
ATOM 546 N N . THR A 1 72 ? 21.040 -43.187 -10.135 1.00 86.25 72 THR A N 1
ATOM 547 C CA . THR A 1 72 ? 21.952 -43.237 -8.987 1.00 86.25 72 THR A CA 1
ATOM 548 C C . THR A 1 72 ? 21.666 -42.103 -8.002 1.00 86.25 72 THR A C 1
ATOM 550 O O . THR A 1 72 ? 21.104 -41.070 -8.365 1.00 86.25 72 THR A O 1
ATOM 553 N N . ASP A 1 73 ? 22.067 -42.270 -6.743 1.00 89.12 73 ASP A N 1
ATOM 554 C CA . ASP A 1 73 ? 22.052 -41.187 -5.749 1.00 89.12 73 ASP A CA 1
ATOM 555 C C . ASP A 1 73 ? 23.329 -40.333 -5.790 1.00 89.12 73 ASP A C 1
ATOM 557 O O . ASP A 1 73 ? 23.364 -39.252 -5.201 1.00 89.12 73 ASP A O 1
ATOM 561 N N . ASP A 1 74 ? 24.364 -40.791 -6.505 1.00 89.81 74 ASP A N 1
ATOM 562 C CA . ASP A 1 74 ? 25.652 -40.106 -6.639 1.00 89.81 74 ASP A CA 1
ATOM 563 C C . ASP A 1 74 ? 26.066 -39.954 -8.120 1.00 89.81 74 ASP A C 1
ATOM 565 O O . ASP A 1 74 ? 26.921 -40.697 -8.623 1.00 89.81 74 ASP A O 1
ATOM 569 N N . PRO A 1 75 ? 25.486 -38.967 -8.839 1.00 88.06 75 PRO A N 1
ATOM 570 C CA . PRO A 1 75 ? 25.861 -38.642 -10.218 1.00 88.06 75 PRO A CA 1
ATOM 571 C C . PRO A 1 75 ? 27.361 -38.374 -10.397 1.00 88.06 75 PRO A C 1
ATOM 573 O O . PRO A 1 75 ? 27.936 -38.683 -11.440 1.00 88.06 75 PRO A O 1
ATOM 576 N N . GLY A 1 76 ? 28.019 -37.825 -9.370 1.00 88.31 76 GLY A N 1
ATOM 577 C CA . GLY A 1 76 ? 29.446 -37.513 -9.402 1.00 88.31 76 GLY A CA 1
ATOM 578 C C . GLY A 1 76 ? 30.312 -38.765 -9.533 1.00 88.31 76 GLY A C 1
ATOM 579 O O . GLY A 1 76 ? 31.271 -38.774 -10.309 1.00 88.31 76 GLY A O 1
ATOM 580 N N . SER A 1 77 ? 29.950 -39.847 -8.838 1.00 87.81 77 SER A N 1
ATOM 581 C CA . SER A 1 77 ? 30.635 -41.142 -8.946 1.00 87.81 77 SER A CA 1
ATOM 582 C C . SER A 1 77 ? 30.470 -41.780 -10.326 1.00 87.81 77 SER A C 1
ATOM 584 O O . SER A 1 77 ? 31.427 -42.351 -10.851 1.00 87.81 77 SER A O 1
ATOM 586 N N . ALA A 1 78 ? 29.293 -41.636 -10.947 1.00 87.19 78 ALA A N 1
ATOM 587 C CA . ALA A 1 78 ? 29.037 -42.141 -12.298 1.00 87.19 78 ALA A CA 1
ATOM 588 C C . ALA A 1 78 ? 29.959 -41.492 -13.335 1.00 87.19 78 ALA A C 1
ATOM 590 O O . ALA A 1 78 ? 30.568 -42.197 -14.135 1.00 87.19 78 ALA A O 1
ATOM 591 N N . LEU A 1 79 ? 30.139 -40.173 -13.263 1.00 90.12 79 LEU A N 1
ATOM 592 C CA . LEU A 1 79 ? 31.033 -39.441 -14.164 1.00 90.12 79 LEU A CA 1
ATOM 593 C C . LEU A 1 79 ? 32.510 -39.745 -13.870 1.00 90.12 79 LEU A C 1
ATOM 595 O O . LEU A 1 79 ? 33.291 -40.020 -14.780 1.00 90.12 79 LEU A O 1
ATOM 599 N N . SER A 1 80 ? 32.893 -39.757 -12.591 1.00 89.44 80 SER A N 1
ATOM 600 C CA . SER A 1 80 ? 34.299 -39.902 -12.179 1.00 89.44 80 SER A CA 1
ATOM 601 C C . SER A 1 80 ? 34.899 -41.268 -12.521 1.00 89.44 80 SER A C 1
ATOM 603 O O . SER A 1 80 ? 36.108 -41.384 -12.670 1.00 89.44 80 SER A O 1
ATOM 605 N N . ARG A 1 81 ? 34.081 -42.318 -12.657 1.00 87.94 81 ARG A N 1
ATOM 606 C CA . ARG A 1 81 ? 34.557 -43.676 -12.980 1.00 87.94 81 ARG A CA 1
ATOM 607 C C . ARG A 1 81 ? 34.906 -43.899 -14.447 1.00 87.94 81 ARG A C 1
ATOM 609 O O . ARG A 1 81 ? 35.535 -44.906 -14.761 1.00 87.94 81 ARG A O 1
ATOM 616 N N . VAL A 1 82 ? 34.463 -43.013 -15.333 1.00 86.25 82 VAL A N 1
ATOM 617 C CA . VAL A 1 82 ? 34.633 -43.157 -16.788 1.00 86.25 82 VAL A CA 1
ATOM 618 C C . VAL A 1 82 ? 35.391 -41.994 -17.416 1.00 86.25 82 VAL A C 1
ATOM 620 O O . VAL A 1 82 ? 35.766 -42.092 -18.578 1.00 86.25 82 VAL A O 1
ATOM 623 N N . VAL A 1 83 ? 35.654 -40.926 -16.657 1.00 86.19 83 VAL A N 1
ATOM 624 C CA . VAL A 1 83 ? 36.406 -39.753 -17.130 1.00 86.19 83 VAL A CA 1
ATOM 625 C C . VAL A 1 83 ? 37.838 -40.097 -17.560 1.00 86.19 83 VAL A C 1
ATOM 627 O O . VAL A 1 83 ? 38.378 -39.451 -18.445 1.00 86.19 83 VAL A O 1
ATOM 630 N N . ASP A 1 84 ? 38.431 -41.153 -16.994 1.00 86.00 84 ASP A N 1
ATOM 631 C CA . ASP A 1 84 ? 39.770 -41.635 -17.374 1.00 86.00 84 ASP A CA 1
ATOM 632 C C . ASP A 1 84 ? 39.756 -42.536 -18.628 1.00 86.00 84 ASP A C 1
ATOM 634 O O . ASP A 1 84 ? 40.802 -43.019 -19.064 1.00 86.00 84 ASP A O 1
ATOM 638 N N . LEU A 1 85 ? 38.574 -42.817 -19.190 1.00 86.81 85 LEU A N 1
ATOM 639 C CA . LEU A 1 85 ? 38.386 -43.692 -20.355 1.00 86.81 85 LEU A CA 1
ATOM 640 C C . LEU A 1 85 ? 38.084 -42.912 -21.646 1.00 86.81 85 LEU A C 1
ATOM 642 O O . LEU A 1 85 ? 37.949 -43.523 -22.712 1.00 86.81 85 LEU A O 1
ATOM 646 N N . GLY A 1 86 ? 37.917 -41.592 -21.551 1.00 86.31 86 GLY A N 1
ATOM 647 C CA . GLY A 1 86 ? 37.439 -40.762 -22.646 1.00 86.31 86 GLY A CA 1
ATOM 648 C C . GLY A 1 86 ? 36.944 -39.384 -22.216 1.00 86.31 86 GLY A C 1
ATOM 649 O O . GLY A 1 86 ? 36.902 -39.048 -21.033 1.00 86.31 86 GLY A O 1
ATOM 650 N N . SER A 1 87 ? 36.485 -38.591 -23.184 1.00 86.88 87 SER A N 1
ATOM 651 C CA . SER A 1 87 ? 35.872 -37.284 -22.916 1.00 86.88 87 SER A CA 1
ATOM 652 C C . SER A 1 87 ? 34.349 -37.376 -22.797 1.00 86.88 87 SER A C 1
ATOM 654 O O . SER A 1 87 ? 33.671 -38.025 -23.595 1.00 86.88 87 SER A O 1
ATOM 656 N N . LEU A 1 88 ? 33.799 -36.715 -21.776 1.00 87.38 88 LEU A N 1
ATOM 657 C CA . LEU A 1 88 ? 32.363 -36.686 -21.497 1.00 87.38 88 LEU A CA 1
ATOM 658 C C . LEU A 1 88 ? 31.717 -35.455 -22.136 1.00 87.38 88 LEU A C 1
ATOM 660 O O . LEU A 1 88 ? 32.164 -34.329 -21.928 1.00 87.38 88 LEU A O 1
ATOM 664 N N . THR A 1 89 ? 30.635 -35.661 -22.882 1.00 67.75 89 THR A N 1
ATOM 665 C CA . THR A 1 89 ? 29.834 -34.593 -23.496 1.00 67.75 89 THR A CA 1
ATOM 666 C C . THR A 1 89 ? 28.345 -34.848 -23.268 1.00 67.75 89 THR A C 1
ATOM 668 O O . THR A 1 89 ? 27.940 -35.979 -23.000 1.00 67.75 89 THR A O 1
ATOM 671 N N . GLY A 1 90 ? 27.520 -33.798 -23.333 1.00 67.50 90 GLY A N 1
ATOM 672 C CA . GLY A 1 90 ? 26.068 -33.930 -23.155 1.00 67.50 90 GLY A CA 1
ATOM 673 C C . GLY A 1 90 ? 25.675 -34.546 -21.808 1.00 67.50 90 GLY A C 1
ATOM 674 O O . GLY A 1 90 ? 24.842 -35.447 -21.776 1.00 67.50 90 GLY A O 1
ATOM 675 N N . VAL A 1 91 ? 26.331 -34.116 -20.723 1.00 80.62 91 VAL A N 1
ATOM 676 C CA . VAL A 1 91 ? 26.036 -34.587 -19.364 1.00 80.62 91 VAL A CA 1
ATOM 677 C C . VAL A 1 91 ? 24.711 -33.985 -18.900 1.00 80.62 91 VAL A C 1
ATOM 679 O O . VAL A 1 91 ? 24.583 -32.770 -18.763 1.00 80.62 91 VAL A O 1
ATOM 682 N N . GLU A 1 92 ? 23.746 -34.848 -18.625 1.00 67.12 92 GLU A N 1
ATOM 683 C CA . GLU A 1 92 ? 22.408 -34.521 -18.151 1.00 67.12 92 GLU A CA 1
ATOM 684 C C . GLU A 1 92 ? 22.192 -35.198 -16.796 1.00 67.12 92 GLU A C 1
ATOM 686 O O . GLU A 1 92 ? 22.277 -36.420 -16.675 1.00 67.12 92 GLU A O 1
ATOM 691 N N . ILE A 1 93 ? 21.917 -34.406 -15.759 1.00 85.38 93 ILE A N 1
ATOM 692 C CA . ILE A 1 93 ? 21.570 -34.909 -14.426 1.00 85.38 93 ILE A CA 1
ATOM 693 C C . ILE A 1 93 ? 20.181 -34.378 -14.091 1.00 85.38 93 ILE A C 1
ATOM 695 O O . ILE A 1 93 ? 19.999 -33.174 -13.917 1.00 85.38 93 ILE A O 1
ATOM 699 N N . SER A 1 94 ? 19.210 -35.281 -14.003 1.00 70.56 94 SER A N 1
ATOM 700 C CA . SER A 1 94 ? 17.808 -34.956 -13.732 1.00 70.56 94 SER A CA 1
ATOM 701 C C . SER A 1 94 ? 17.379 -35.529 -12.383 1.00 70.56 94 SER A C 1
ATOM 703 O O . SER A 1 94 ? 17.564 -36.718 -12.135 1.00 70.56 94 SER A O 1
ATOM 705 N N . ASP A 1 95 ? 16.806 -34.702 -11.501 1.00 80.19 95 ASP A N 1
ATOM 706 C CA . ASP A 1 95 ? 16.194 -35.164 -10.243 1.00 80.19 95 ASP A CA 1
ATOM 707 C C . ASP A 1 95 ? 14.819 -35.775 -10.553 1.00 80.19 95 ASP A C 1
ATOM 709 O O . ASP A 1 95 ? 13.831 -35.064 -10.763 1.00 80.19 95 ASP A O 1
ATOM 713 N N . MET A 1 96 ? 14.765 -37.106 -10.600 1.00 76.19 96 MET A N 1
ATOM 714 C CA . MET A 1 96 ? 13.559 -37.851 -10.960 1.00 76.19 96 MET A CA 1
ATOM 715 C C . MET A 1 96 ? 12.459 -37.677 -9.909 1.00 76.19 96 MET A C 1
ATOM 717 O O . MET A 1 96 ? 11.279 -37.621 -10.253 1.00 76.19 96 MET A O 1
ATOM 721 N N . GLN A 1 97 ? 12.819 -37.511 -8.631 1.00 68.44 97 GLN A N 1
ATOM 722 C CA . GLN A 1 97 ? 11.841 -37.279 -7.565 1.00 68.44 97 GLN A CA 1
ATOM 723 C C . GLN A 1 97 ? 11.232 -35.876 -7.656 1.00 68.44 97 GLN A C 1
ATOM 725 O O . GLN A 1 97 ? 10.025 -35.721 -7.461 1.00 68.44 97 GLN A O 1
ATOM 730 N N . ALA A 1 98 ? 12.025 -34.859 -8.005 1.00 62.03 98 ALA A N 1
ATOM 731 C CA . ALA A 1 98 ? 11.517 -33.513 -8.277 1.00 62.03 98 ALA A CA 1
ATOM 732 C C . ALA A 1 98 ? 10.596 -33.486 -9.510 1.00 62.03 98 ALA A C 1
ATOM 734 O O . ALA A 1 98 ? 9.570 -32.808 -9.495 1.00 62.03 98 ALA A O 1
ATOM 735 N N . GLN A 1 99 ? 10.914 -34.268 -10.544 1.00 54.12 99 GLN A N 1
ATOM 736 C CA . GLN A 1 99 ? 10.128 -34.360 -11.777 1.00 54.12 99 GLN A CA 1
ATOM 737 C C . GLN A 1 99 ? 8.797 -35.109 -11.571 1.00 54.12 99 GLN A C 1
ATOM 739 O O . GLN A 1 99 ? 7.757 -34.685 -12.080 1.00 54.12 99 GLN A O 1
ATOM 744 N N . VAL A 1 100 ? 8.790 -36.175 -10.758 1.00 55.75 100 VAL A N 1
ATOM 745 C CA . VAL A 1 100 ? 7.563 -36.868 -10.323 1.00 55.75 100 VAL A CA 1
ATOM 746 C C . VAL A 1 100 ? 6.728 -35.980 -9.401 1.00 55.75 100 VAL A C 1
ATOM 748 O O . VAL A 1 100 ? 5.504 -35.957 -9.542 1.00 55.75 100 VAL A O 1
ATOM 751 N N . LYS A 1 101 ? 7.354 -35.207 -8.504 1.00 51.66 101 LYS A N 1
ATOM 752 C CA . LYS A 1 101 ? 6.669 -34.229 -7.648 1.00 51.66 101 LYS A CA 1
ATOM 753 C C . LYS A 1 101 ? 5.978 -33.142 -8.480 1.00 51.66 101 LYS A C 1
ATOM 755 O O . LYS A 1 101 ? 4.773 -32.984 -8.327 1.00 51.66 101 LYS A O 1
ATOM 760 N N . ASP A 1 102 ? 6.670 -32.511 -9.430 1.00 48.25 102 ASP A N 1
ATOM 761 C CA . ASP A 1 102 ? 6.096 -31.488 -10.326 1.00 48.25 102 ASP A CA 1
ATOM 762 C C . ASP A 1 102 ? 4.959 -32.057 -11.203 1.00 48.25 102 ASP A C 1
ATOM 764 O O . ASP A 1 102 ? 3.898 -31.450 -11.372 1.00 48.25 102 ASP A O 1
ATOM 768 N N . ARG A 1 103 ? 5.113 -33.295 -11.698 1.00 46.25 103 ARG A N 1
ATOM 769 C CA . ARG A 1 103 ? 4.068 -33.998 -12.464 1.00 46.25 103 ARG A CA 1
ATOM 770 C C . ARG A 1 103 ? 2.848 -34.363 -11.608 1.00 46.25 103 ARG A C 1
ATOM 772 O O . ARG A 1 103 ? 1.718 -34.272 -12.089 1.00 46.25 103 ARG A O 1
ATOM 779 N N . THR A 1 104 ? 3.059 -34.765 -10.355 1.00 43.94 104 THR A N 1
ATOM 780 C CA . THR A 1 104 ? 1.988 -35.127 -9.412 1.00 43.94 104 THR A CA 1
ATOM 781 C C . THR A 1 104 ? 1.264 -33.882 -8.901 1.00 43.94 104 THR A C 1
ATOM 783 O O . THR A 1 104 ? 0.035 -33.884 -8.838 1.00 43.94 104 THR A O 1
ATOM 786 N N . GLU A 1 105 ? 1.983 -32.789 -8.637 1.00 41.00 105 GLU A N 1
ATOM 787 C CA . GLU A 1 105 ? 1.435 -31.467 -8.296 1.00 41.00 105 GLU A CA 1
ATOM 788 C C . GLU A 1 105 ? 0.552 -30.918 -9.433 1.00 41.00 105 GLU A C 1
ATOM 790 O O . GLU A 1 105 ? -0.566 -30.459 -9.188 1.00 41.00 105 GLU A O 1
ATOM 795 N N . ARG A 1 106 ? 0.960 -31.090 -10.699 1.00 45.94 106 ARG A N 1
ATOM 796 C CA . ARG A 1 106 ? 0.146 -30.741 -11.883 1.00 45.94 106 ARG A CA 1
ATOM 797 C C . ARG A 1 106 ? -1.152 -31.543 -12.021 1.00 45.94 106 ARG A C 1
ATOM 799 O O . ARG A 1 106 ? -2.129 -31.019 -12.551 1.00 45.94 106 ARG A O 1
ATOM 806 N N . LEU A 1 107 ? -1.179 -32.796 -11.565 1.00 40.06 107 LEU A N 1
ATOM 807 C CA . LEU A 1 107 ? -2.342 -33.688 -11.683 1.00 40.06 107 LEU A CA 1
ATOM 808 C C . LEU A 1 107 ? -3.276 -33.650 -10.461 1.00 40.06 107 LEU A C 1
ATOM 810 O O . LEU A 1 107 ? -4.414 -34.109 -10.563 1.00 40.06 107 LEU A O 1
ATOM 814 N N . THR A 1 108 ? -2.835 -33.111 -9.317 1.00 34.19 108 THR A N 1
ATOM 815 C CA . THR A 1 108 ? -3.579 -33.196 -8.041 1.00 34.19 108 THR A CA 1
ATOM 816 C C . THR A 1 108 ? -4.016 -31.861 -7.437 1.00 34.19 108 THR A C 1
ATOM 818 O O . THR A 1 108 ? -4.744 -31.867 -6.438 1.00 34.19 108 THR A O 1
ATOM 821 N N . HIS A 1 109 ? -3.700 -30.712 -8.043 1.00 34.06 109 HIS A N 1
ATOM 822 C CA . HIS A 1 109 ? -4.154 -29.429 -7.504 1.00 34.06 109 HIS A CA 1
ATOM 823 C C . HIS A 1 109 ? -5.655 -29.160 -7.712 1.00 34.06 109 HIS A C 1
ATOM 825 O O . HIS A 1 109 ? -6.105 -28.533 -8.670 1.00 34.06 109 HIS A O 1
ATOM 831 N N . ARG A 1 110 ? -6.425 -29.535 -6.684 1.00 31.44 110 ARG A N 1
ATOM 832 C CA . ARG A 1 110 ? -7.393 -28.623 -6.054 1.00 31.44 110 ARG A CA 1
ATOM 833 C C . ARG A 1 110 ? -6.607 -27.433 -5.463 1.00 31.44 110 ARG A C 1
ATOM 835 O O . ARG A 1 110 ? -5.501 -27.658 -4.966 1.00 31.44 110 ARG A O 1
ATOM 842 N N . PRO A 1 111 ? -7.133 -26.194 -5.485 1.00 33.69 111 PRO A N 1
ATOM 843 C CA . PRO A 1 111 ? -6.382 -25.040 -4.999 1.00 33.69 111 PRO A CA 1
ATOM 844 C C . PRO A 1 111 ? -6.098 -25.176 -3.500 1.00 33.69 111 PRO A C 1
ATOM 846 O O . PRO A 1 111 ? -7.015 -25.442 -2.716 1.00 33.69 111 PRO A O 1
ATOM 849 N N . GLU A 1 112 ? -4.838 -24.988 -3.110 1.00 30.25 112 GLU A N 1
ATOM 850 C CA . GLU A 1 112 ? -4.441 -24.849 -1.711 1.00 30.25 112 GLU A CA 1
ATOM 851 C C . GLU A 1 112 ? -5.072 -23.597 -1.094 1.00 30.25 112 GLU A C 1
ATOM 853 O O . GLU A 1 112 ? -5.111 -22.519 -1.693 1.00 30.25 112 GLU A O 1
ATOM 858 N N . ALA A 1 113 ? -5.562 -23.738 0.136 1.00 32.69 113 ALA A N 1
ATOM 859 C CA . ALA A 1 113 ? -6.039 -22.626 0.938 1.00 32.69 113 ALA A CA 1
ATOM 860 C C . ALA A 1 113 ? -4.844 -21.752 1.349 1.00 32.69 113 ALA A C 1
ATOM 862 O O . ALA A 1 113 ? -4.094 -22.114 2.250 1.00 32.69 113 ALA A O 1
ATOM 863 N N . GLY A 1 114 ? -4.671 -20.607 0.686 1.00 39.62 114 GLY A N 1
ATOM 864 C CA . GLY A 1 114 ? -3.658 -19.618 1.066 1.00 39.62 114 GLY A CA 1
ATOM 865 C C . GLY A 1 114 ? -3.093 -18.779 -0.076 1.00 39.62 114 GLY A C 1
ATOM 866 O O . GLY A 1 114 ? -2.551 -17.710 0.190 1.00 39.62 114 GLY A O 1
ATOM 867 N N . THR A 1 115 ? -3.254 -19.183 -1.340 1.00 40.59 115 THR A N 1
ATOM 868 C CA . THR A 1 115 ? -2.939 -18.288 -2.463 1.00 40.59 115 THR A CA 1
ATOM 869 C C . THR A 1 115 ? -4.024 -17.209 -2.570 1.00 40.59 115 THR A C 1
ATOM 871 O O . THR A 1 115 ? -5.211 -17.545 -2.647 1.00 40.59 115 THR A O 1
ATOM 874 N N . PRO A 1 116 ? -3.669 -15.907 -2.550 1.00 48.47 116 PRO A N 1
ATOM 875 C CA . PRO A 1 116 ? -4.633 -14.839 -2.778 1.00 48.47 116 PRO A CA 1
ATOM 876 C C . PRO A 1 116 ? -5.368 -15.102 -4.091 1.00 48.47 116 PRO A C 1
ATOM 878 O O . PRO A 1 116 ? -4.737 -15.371 -5.116 1.00 48.47 116 PRO A O 1
ATOM 881 N N . LYS A 1 117 ? -6.703 -15.057 -4.061 1.00 60.25 117 LYS A N 1
ATOM 882 C CA . LYS A 1 117 ? -7.524 -15.274 -5.253 1.00 60.25 117 LYS A CA 1
ATOM 883 C C . LYS A 1 117 ? -7.090 -14.266 -6.323 1.00 60.25 117 LYS A C 1
ATOM 885 O O . LYS A 1 117 ? -7.197 -13.061 -6.095 1.00 60.25 117 LYS A O 1
ATOM 890 N N . ARG A 1 118 ? -6.579 -14.753 -7.460 1.00 73.62 118 ARG A N 1
ATOM 891 C CA . ARG A 1 118 ? -6.205 -13.892 -8.587 1.00 73.62 118 ARG A CA 1
ATOM 892 C C . ARG A 1 118 ? -7.463 -13.201 -9.096 1.00 73.62 118 ARG A C 1
ATOM 894 O O . ARG A 1 118 ? -8.398 -13.869 -9.534 1.00 73.62 118 ARG A O 1
ATOM 901 N N . ARG A 1 119 ? -7.498 -11.877 -8.987 1.00 86.38 119 ARG A N 1
ATOM 902 C CA . ARG A 1 119 ? -8.572 -11.045 -9.531 1.00 86.38 119 ARG A CA 1
ATOM 903 C C . ARG A 1 119 ? -8.312 -10.705 -10.997 1.00 86.38 119 ARG A C 1
ATOM 905 O O . ARG A 1 119 ? -9.258 -10.645 -11.774 1.00 86.38 119 ARG A O 1
ATOM 912 N N . CYS A 1 120 ? -7.042 -10.544 -11.363 1.00 93.06 120 CYS A N 1
ATOM 913 C CA . CYS A 1 120 ? -6.608 -10.221 -12.715 1.00 93.06 120 CYS A CA 1
ATOM 914 C C . CYS A 1 120 ? -5.436 -11.110 -13.139 1.00 93.06 120 CYS A C 1
ATOM 916 O O . CYS A 1 120 ? -4.484 -11.256 -12.373 1.00 93.06 120 CYS A O 1
ATOM 918 N N . ASP A 1 121 ? -5.475 -11.645 -14.355 1.00 96.50 121 ASP A N 1
ATOM 919 C CA . ASP A 1 121 ? -4.360 -12.315 -15.033 1.00 96.50 121 ASP A CA 1
ATOM 920 C C . ASP A 1 121 ? -3.741 -11.362 -16.066 1.00 96.50 121 ASP A C 1
ATOM 922 O O . ASP A 1 121 ? -4.346 -10.357 -16.446 1.00 96.50 121 ASP A O 1
ATOM 926 N N . VAL A 1 122 ? -2.522 -11.667 -16.516 1.00 97.44 122 VAL A N 1
ATOM 927 C CA . VAL A 1 122 ? -1.813 -10.870 -17.527 1.00 97.44 122 VAL A CA 1
ATOM 928 C C . VAL A 1 122 ? -1.434 -11.746 -18.716 1.00 97.44 122 VAL A C 1
ATOM 930 O O . VAL A 1 122 ? -0.865 -12.823 -18.535 1.00 97.44 122 VAL A O 1
ATOM 933 N N . VAL A 1 123 ? -1.716 -11.261 -19.923 1.00 98.25 123 VAL A N 1
ATOM 934 C CA . VAL A 1 123 ? -1.237 -11.812 -21.193 1.00 98.25 123 VAL A CA 1
ATOM 935 C C . VAL A 1 123 ? -0.134 -10.901 -21.718 1.00 98.25 123 VAL A C 1
ATOM 937 O O . VAL A 1 123 ? -0.370 -9.716 -21.950 1.00 98.25 123 VAL A O 1
ATOM 940 N N . ALA A 1 124 ? 1.066 -11.436 -21.916 1.00 97.94 124 ALA A N 1
ATOM 941 C CA . ALA A 1 124 ? 2.195 -10.678 -22.448 1.00 97.94 124 ALA A CA 1
ATOM 942 C C . ALA A 1 124 ? 2.586 -11.180 -23.837 1.00 97.94 124 ALA A C 1
ATOM 944 O O . ALA A 1 124 ? 2.604 -12.384 -24.080 1.00 97.94 124 ALA A O 1
ATOM 945 N N . VAL A 1 125 ? 2.920 -10.263 -24.741 1.00 97.69 125 VAL A N 1
ATOM 946 C CA . VAL A 1 125 ? 3.448 -10.609 -26.062 1.00 97.69 125 VAL A CA 1
ATOM 947 C C . VAL A 1 125 ? 4.950 -10.366 -26.062 1.00 97.69 125 VAL A C 1
ATOM 949 O O . VAL A 1 125 ? 5.393 -9.229 -25.908 1.00 97.69 125 VAL A O 1
ATOM 952 N N . VAL A 1 126 ? 5.754 -11.412 -26.217 1.00 95.31 126 VAL A N 1
ATOM 953 C CA . VAL A 1 126 ? 7.225 -11.316 -26.239 1.00 95.31 126 VAL A CA 1
ATOM 954 C C . VAL A 1 126 ? 7.788 -12.266 -27.286 1.00 95.31 126 VAL A C 1
ATOM 956 O O . VAL A 1 126 ? 7.151 -13.257 -27.617 1.00 95.31 126 VAL A O 1
ATOM 959 N N . GLN A 1 127 ? 8.990 -11.979 -27.780 1.00 93.38 127 GLN A N 1
ATOM 960 C CA . GLN A 1 127 ? 9.721 -12.876 -28.669 1.00 93.38 127 GLN A CA 1
ATOM 961 C C . GLN A 1 127 ? 10.961 -13.408 -27.951 1.00 93.38 127 GLN A C 1
ATOM 963 O O . GLN A 1 127 ? 11.699 -12.633 -27.340 1.00 93.38 127 GLN A O 1
ATOM 968 N N . GLY A 1 128 ? 11.204 -14.713 -28.068 1.00 91.44 128 GLY A N 1
ATOM 969 C CA . GLY A 1 128 ? 12.394 -15.375 -27.535 1.00 91.44 128 GLY A CA 1
ATOM 970 C C . GLY A 1 128 ? 12.137 -16.176 -26.256 1.00 91.44 128 GLY A C 1
ATOM 971 O O . GLY A 1 128 ? 11.344 -15.802 -25.385 1.00 91.44 128 GLY A O 1
ATOM 972 N N . ALA A 1 129 ? 12.825 -17.315 -26.135 1.00 90.44 129 ALA A N 1
ATOM 973 C CA . ALA A 1 129 ? 12.627 -18.258 -25.032 1.00 90.44 129 ALA A CA 1
ATOM 974 C C . ALA A 1 129 ? 12.992 -17.657 -23.664 1.00 90.44 129 ALA A C 1
ATOM 976 O O . ALA A 1 129 ? 12.349 -17.955 -22.657 1.00 90.44 129 ALA A O 1
ATOM 977 N N . GLY A 1 130 ? 14.012 -16.801 -23.621 1.00 91.12 130 GLY A N 1
ATOM 978 C CA . GLY A 1 130 ? 14.445 -16.132 -22.400 1.00 91.12 130 GLY A CA 1
ATOM 979 C C . GLY A 1 130 ? 13.452 -15.068 -21.931 1.00 91.12 130 GLY A C 1
ATOM 980 O O . GLY A 1 130 ? 13.029 -15.088 -20.775 1.00 91.12 130 GLY A O 1
ATOM 981 N N . ALA A 1 131 ? 12.970 -14.231 -22.853 1.00 92.06 131 ALA A N 1
ATOM 982 C CA . ALA A 1 131 ? 11.929 -13.243 -22.582 1.00 92.06 131 ALA A CA 1
ATOM 983 C C . ALA A 1 131 ? 10.613 -13.912 -22.152 1.00 92.06 131 ALA A C 1
ATOM 985 O O . ALA A 1 131 ? 9.956 -13.442 -21.224 1.00 92.06 131 ALA A O 1
ATOM 986 N N . THR A 1 132 ? 10.270 -15.052 -22.762 1.00 94.12 132 THR A N 1
ATOM 987 C CA . THR A 1 132 ? 9.103 -15.869 -22.387 1.00 94.12 132 THR A CA 1
ATOM 988 C C . THR A 1 132 ? 9.206 -16.379 -20.951 1.00 94.12 132 THR A C 1
ATOM 990 O O . THR A 1 132 ? 8.264 -16.223 -20.170 1.00 94.12 132 THR A O 1
ATOM 993 N N . ARG A 1 133 ? 10.361 -16.942 -20.563 1.00 91.25 133 ARG A N 1
ATOM 994 C CA . ARG A 1 133 ? 10.600 -17.381 -19.178 1.00 91.25 133 ARG A CA 1
ATOM 995 C C . ARG A 1 133 ? 10.512 -16.219 -18.195 1.00 91.25 133 ARG A C 1
ATOM 997 O O . ARG A 1 133 ? 9.866 -16.361 -17.159 1.00 91.25 133 ARG A O 1
ATOM 1004 N N . LEU A 1 134 ? 11.127 -15.083 -18.522 1.00 86.81 134 LEU A N 1
ATOM 1005 C CA . LEU A 1 134 ? 11.132 -13.903 -17.660 1.00 86.81 134 LEU A CA 1
ATOM 1006 C C . LEU A 1 134 ? 9.718 -13.339 -17.465 1.00 86.81 134 LEU A C 1
ATOM 1008 O O . LEU A 1 134 ? 9.318 -13.075 -16.335 1.00 86.81 134 LEU A O 1
ATOM 1012 N N . ALA A 1 135 ? 8.924 -13.236 -18.534 1.00 90.50 135 ALA A N 1
ATOM 1013 C CA . ALA A 1 135 ? 7.529 -12.810 -18.443 1.00 90.50 135 ALA A CA 1
ATOM 1014 C C . ALA A 1 135 ? 6.704 -13.740 -17.533 1.00 90.50 135 ALA A C 1
ATOM 1016 O O . ALA A 1 135 ? 5.950 -13.263 -16.683 1.00 90.50 135 ALA A O 1
ATOM 1017 N N . GLY A 1 136 ? 6.890 -15.061 -17.652 1.00 88.50 136 GLY A N 1
ATOM 1018 C CA . GLY A 1 136 ? 6.244 -16.042 -16.775 1.00 88.50 136 GLY A CA 1
ATOM 1019 C C . GLY A 1 136 ? 6.660 -15.908 -15.304 1.00 88.50 136 GLY A C 1
ATOM 1020 O O . GLY A 1 136 ? 5.806 -15.942 -14.419 1.00 88.50 136 GLY A O 1
ATOM 1021 N N . GLN A 1 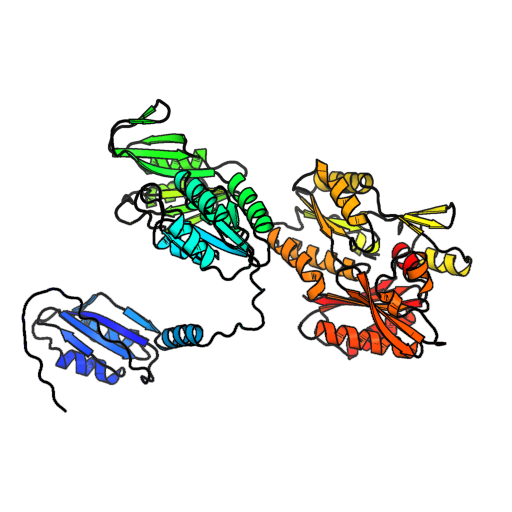137 ? 7.951 -15.686 -15.031 1.00 84.06 137 GLN A N 1
ATOM 1022 C CA . GLN A 1 137 ? 8.472 -15.456 -13.674 1.00 84.06 137 GLN A CA 1
ATOM 1023 C C . GLN A 1 137 ? 7.919 -14.175 -13.038 1.00 84.06 137 GLN A C 1
ATOM 1025 O O . GLN A 1 137 ? 7.639 -14.160 -11.841 1.00 84.06 137 GLN A O 1
ATOM 1030 N N . LEU A 1 138 ? 7.711 -13.127 -13.838 1.00 82.81 138 LEU A N 1
ATOM 1031 C CA . LEU A 1 138 ? 7.095 -11.869 -13.405 1.00 82.81 138 LEU A CA 1
ATOM 1032 C C . LEU A 1 138 ? 5.560 -11.951 -13.297 1.00 82.81 138 LEU A C 1
ATOM 1034 O O . LEU A 1 138 ? 4.906 -10.972 -12.952 1.00 82.81 138 LEU A O 1
ATOM 1038 N N . GLY A 1 139 ? 4.971 -13.123 -13.549 1.00 85.75 139 GLY A N 1
ATOM 1039 C CA . GLY A 1 139 ? 3.568 -13.404 -13.257 1.00 85.75 139 GLY A CA 1
ATOM 1040 C C . GLY A 1 139 ? 2.621 -13.363 -14.453 1.00 85.75 139 GLY A C 1
ATOM 1041 O O . GLY A 1 139 ? 1.411 -13.490 -14.233 1.00 85.75 139 GLY A O 1
ATOM 1042 N N . ALA A 1 140 ? 3.128 -13.245 -15.688 1.00 91.69 140 ALA A N 1
ATOM 1043 C CA . ALA A 1 140 ? 2.309 -13.420 -16.885 1.00 91.69 140 ALA A CA 1
ATOM 1044 C C . ALA A 1 140 ? 1.681 -14.822 -16.894 1.00 91.69 140 ALA A C 1
ATOM 1046 O O . ALA A 1 140 ? 2.361 -15.835 -16.720 1.00 91.69 140 ALA A O 1
ATOM 1047 N N . ARG A 1 141 ? 0.362 -14.877 -17.084 1.00 94.44 141 ARG A N 1
ATOM 1048 C CA . ARG A 1 141 ? -0.408 -16.124 -17.109 1.00 94.44 141 ARG A CA 1
ATOM 1049 C C . ARG A 1 141 ? -0.282 -16.826 -18.453 1.00 94.44 141 ARG A C 1
ATOM 1051 O O . ARG A 1 141 ? -0.126 -18.043 -18.484 1.00 94.44 141 ARG A O 1
ATOM 1058 N N . ALA A 1 142 ? -0.370 -16.054 -19.528 1.00 93.75 142 ALA A N 1
ATOM 1059 C CA . ALA A 1 142 ? -0.167 -16.518 -20.888 1.00 93.75 142 ALA A CA 1
ATOM 1060 C C . ALA A 1 142 ? 0.866 -15.623 -21.569 1.00 93.75 142 ALA A C 1
ATOM 1062 O O . ALA A 1 142 ? 0.892 -14.405 -21.366 1.00 93.75 142 ALA A O 1
ATOM 1063 N N . VAL A 1 143 ? 1.717 -16.242 -22.378 1.00 95.25 143 VAL A N 1
ATOM 1064 C CA . VAL A 1 143 ? 2.711 -15.544 -23.183 1.00 95.25 143 VAL A CA 1
ATOM 1065 C C . VAL A 1 143 ? 2.463 -15.906 -24.636 1.00 95.25 143 VAL A C 1
ATOM 1067 O O . VAL A 1 143 ? 2.434 -17.085 -24.983 1.00 95.25 143 VAL A O 1
ATOM 1070 N N . VAL A 1 144 ? 2.243 -14.892 -25.465 1.00 96.06 144 VAL A N 1
ATOM 1071 C CA . VAL A 1 144 ? 2.054 -15.049 -26.906 1.00 96.06 144 VAL A CA 1
ATOM 1072 C C . VAL A 1 144 ? 3.369 -14.711 -27.583 1.00 96.06 144 VAL A C 1
ATOM 1074 O O . VAL A 1 144 ? 3.919 -13.633 -27.354 1.00 96.06 144 VAL A O 1
ATOM 1077 N N . ASP A 1 145 ? 3.868 -15.629 -28.405 1.00 92.56 145 ASP A N 1
ATOM 1078 C CA . ASP A 1 145 ? 5.064 -15.367 -29.197 1.00 92.56 145 ASP A CA 1
ATOM 1079 C C . ASP A 1 145 ? 4.759 -14.297 -30.251 1.00 92.56 145 ASP A C 1
ATOM 1081 O O . ASP A 1 145 ? 3.776 -14.389 -30.996 1.00 92.56 145 ASP A O 1
ATOM 1085 N N . GLY A 1 146 ? 5.567 -13.243 -30.272 1.00 88.56 146 GLY A N 1
ATOM 1086 C CA . GLY A 1 146 ? 5.376 -12.145 -31.201 1.00 88.56 146 GLY A CA 1
ATOM 1087 C C . GLY A 1 146 ? 6.441 -11.065 -31.106 1.00 88.56 146 GLY A C 1
ATOM 1088 O O . GLY A 1 146 ? 6.880 -10.690 -30.020 1.00 88.56 146 GLY A O 1
ATOM 1089 N N . GLY A 1 147 ? 6.823 -10.512 -32.253 1.00 84.81 147 GLY A N 1
ATOM 1090 C CA . GLY A 1 147 ? 7.824 -9.452 -32.374 1.00 84.81 147 GLY A CA 1
ATOM 1091 C C . GLY A 1 147 ? 7.603 -8.588 -33.616 1.00 84.81 147 GLY A C 1
ATOM 1092 O O . GLY A 1 147 ? 6.609 -8.733 -34.321 1.00 84.81 147 GLY A O 1
ATOM 1093 N N . GLN A 1 148 ? 8.552 -7.699 -33.921 1.00 79.94 148 GLN A N 1
ATOM 1094 C CA . GLN A 1 148 ? 8.421 -6.698 -34.999 1.00 79.94 148 GLN A CA 1
ATOM 1095 C C . GLN A 1 148 ? 8.089 -7.296 -36.381 1.00 79.94 148 GLN A C 1
ATOM 1097 O O . GLN A 1 148 ? 7.400 -6.671 -37.187 1.00 79.94 148 GLN A O 1
ATOM 1102 N N . THR A 1 149 ? 8.576 -8.506 -36.667 1.00 79.06 149 THR A N 1
ATOM 1103 C CA . THR A 1 149 ? 8.408 -9.189 -37.961 1.00 79.06 149 THR A CA 1
ATOM 1104 C C . THR A 1 149 ? 7.426 -10.362 -37.914 1.00 79.06 149 THR A C 1
ATOM 1106 O O . THR A 1 149 ? 7.073 -10.898 -38.962 1.00 79.06 149 THR A O 1
ATOM 1109 N N . GLN A 1 150 ? 6.955 -10.737 -36.722 1.00 82.75 150 GLN A N 1
ATOM 1110 C CA . GLN A 1 150 ? 6.018 -11.835 -36.487 1.00 82.75 150 GLN A CA 1
ATOM 1111 C C . GLN A 1 150 ? 4.936 -11.347 -35.525 1.00 82.75 150 GLN A C 1
ATOM 1113 O O . GLN A 1 150 ? 5.038 -11.512 -34.314 1.00 82.75 150 GLN A O 1
ATOM 1118 N N . ASN A 1 151 ? 3.921 -10.669 -36.062 1.00 89.81 151 ASN A N 1
ATOM 1119 C CA . ASN A 1 151 ? 2.827 -10.141 -35.251 1.00 89.81 151 ASN A CA 1
ATOM 1120 C C . ASN A 1 151 ? 1.745 -11.222 -35.087 1.00 89.81 151 ASN A C 1
ATOM 1122 O O . ASN A 1 151 ? 1.257 -11.717 -36.109 1.00 89.81 151 ASN A O 1
ATOM 1126 N N . PRO A 1 152 ? 1.334 -11.574 -33.854 1.00 93.00 152 PRO A N 1
ATOM 1127 C CA . PRO A 1 152 ? 0.213 -12.471 -33.639 1.00 93.00 152 PRO A CA 1
ATOM 1128 C C . PRO A 1 152 ? -1.077 -11.856 -34.181 1.00 93.00 152 PRO A C 1
ATOM 1130 O O . PRO A 1 152 ? -1.288 -10.639 -34.158 1.00 93.00 152 PRO A O 1
ATOM 1133 N N . SER A 1 153 ? -1.959 -12.721 -34.658 1.00 94.44 153 SER A N 1
ATOM 1134 C CA . SER A 1 153 ? -3.302 -12.343 -35.081 1.00 94.44 153 SER A CA 1
ATOM 1135 C C . SER A 1 153 ? -4.185 -11.962 -33.887 1.00 94.44 153 SER A C 1
ATOM 1137 O O . SER A 1 153 ? -3.956 -12.371 -32.747 1.00 94.44 153 SER A O 1
ATOM 1139 N N . THR A 1 154 ? -5.253 -11.209 -34.160 1.00 96.00 154 THR A N 1
ATOM 1140 C CA . THR A 1 154 ? -6.298 -10.910 -33.169 1.00 96.00 154 THR A CA 1
ATOM 1141 C C . THR A 1 154 ? -6.902 -12.180 -32.563 1.00 96.00 154 THR A C 1
ATOM 1143 O O . THR A 1 154 ? -7.202 -12.190 -31.375 1.00 96.00 154 THR A O 1
ATOM 1146 N N . GLU A 1 155 ? -7.041 -13.250 -33.351 1.00 95.00 155 GLU A N 1
ATOM 1147 C CA . GLU A 1 155 ? -7.566 -14.542 -32.892 1.00 95.00 155 GLU A CA 1
ATOM 1148 C C . GLU A 1 155 ? -6.632 -15.211 -31.877 1.00 95.00 155 GLU A C 1
ATOM 1150 O O . GLU A 1 155 ? -7.089 -15.618 -30.814 1.00 95.00 155 GLU A O 1
ATOM 1155 N N . GLN A 1 156 ? -5.320 -15.223 -32.135 1.00 95.94 156 GLN A N 1
ATOM 1156 C CA . GLN A 1 156 ? -4.330 -15.765 -31.194 1.00 95.94 156 GLN A CA 1
ATOM 1157 C C . GLN A 1 156 ? -4.304 -14.993 -29.867 1.00 95.94 156 GLN A C 1
ATOM 1159 O O . GLN A 1 156 ? -4.203 -15.588 -28.795 1.00 95.94 156 GLN A O 1
ATOM 1164 N N . LEU A 1 157 ? -4.413 -13.661 -29.918 1.00 97.00 157 LEU A N 1
ATOM 1165 C CA . LEU A 1 157 ? -4.487 -12.841 -28.706 1.00 97.00 157 LEU A CA 1
ATOM 1166 C C . LEU A 1 157 ? -5.791 -13.087 -27.939 1.00 97.00 157 LEU A C 1
ATOM 1168 O O . LEU A 1 157 ? -5.768 -13.158 -26.712 1.00 97.00 157 LEU A O 1
ATOM 1172 N N . LEU A 1 158 ? -6.913 -13.243 -28.645 1.00 97.19 158 LEU A N 1
ATOM 1173 C CA . LEU A 1 158 ? -8.201 -13.575 -28.042 1.00 97.19 158 LEU A CA 1
ATOM 1174 C C . LEU A 1 158 ? -8.160 -14.950 -27.362 1.00 97.19 158 LEU A C 1
ATOM 1176 O O . LEU A 1 158 ? -8.593 -15.070 -26.221 1.00 97.19 158 LEU A O 1
ATOM 1180 N N . GLU A 1 159 ? -7.584 -15.962 -28.007 1.00 96.62 159 GLU A N 1
ATOM 1181 C CA . GLU A 1 159 ? -7.406 -17.295 -27.421 1.00 96.62 159 GLU A CA 1
ATOM 1182 C C . GLU A 1 159 ? -6.569 -17.242 -26.133 1.00 96.62 159 GLU A C 1
ATOM 1184 O O . GLU A 1 159 ? -6.952 -17.816 -25.110 1.00 96.62 159 GLU A O 1
ATOM 1189 N N . ALA A 1 160 ? -5.471 -16.481 -26.136 1.00 95.56 160 ALA A N 1
ATOM 1190 C CA . ALA A 1 160 ? -4.643 -16.290 -24.949 1.00 95.56 160 ALA A CA 1
ATOM 1191 C C . ALA A 1 160 ? -5.406 -15.594 -23.805 1.00 95.56 160 ALA A C 1
ATOM 1193 O O . ALA A 1 160 ? -5.304 -16.021 -22.651 1.00 95.56 160 ALA A O 1
ATOM 1194 N N . ILE A 1 161 ? -6.210 -14.570 -24.112 1.00 97.06 161 ILE A N 1
ATOM 1195 C CA . ILE A 1 161 ? -7.091 -13.903 -23.138 1.00 97.06 161 ILE A CA 1
ATOM 1196 C C . ILE A 1 161 ? -8.099 -14.900 -22.558 1.00 97.06 161 ILE A C 1
ATOM 1198 O O . ILE A 1 161 ? -8.282 -14.954 -21.341 1.00 97.06 161 ILE A O 1
ATOM 1202 N N . GLU A 1 162 ? -8.727 -15.718 -23.401 1.00 95.12 162 GLU A N 1
ATOM 1203 C CA . GLU A 1 162 ? -9.754 -16.662 -22.959 1.00 95.12 162 GLU A CA 1
ATOM 1204 C C . GLU A 1 162 ? -9.193 -17.842 -22.153 1.00 95.12 162 GLU A C 1
ATOM 1206 O O . GLU A 1 162 ? -9.891 -18.382 -21.293 1.00 95.12 162 GLU A O 1
ATOM 1211 N N . SER A 1 163 ? -7.917 -18.186 -22.347 1.00 94.50 163 SER A N 1
ATOM 1212 C CA . SER A 1 163 ? -7.211 -19.205 -21.555 1.00 94.50 163 SER A CA 1
ATOM 1213 C C . SER A 1 163 ? -6.930 -18.798 -20.097 1.00 94.50 163 SER A C 1
ATOM 1215 O O . SER A 1 163 ? -6.538 -19.636 -19.276 1.00 94.50 163 SER A O 1
ATOM 1217 N N . CYS A 1 164 ? -7.102 -17.515 -19.756 1.00 93.00 164 CYS A N 1
ATOM 1218 C CA . CYS A 1 164 ? -6.901 -17.012 -18.399 1.00 93.00 164 CYS A CA 1
ATOM 1219 C C . CYS A 1 164 ? -8.020 -17.485 -17.454 1.00 93.00 164 CYS A C 1
ATOM 1221 O O . CYS A 1 164 ? -9.140 -17.767 -17.881 1.00 93.00 164 CYS A O 1
ATOM 1223 N N . ASN A 1 165 ? -7.741 -17.554 -16.151 1.00 88.00 165 ASN A N 1
ATOM 1224 C CA . ASN A 1 165 ? -8.694 -18.058 -15.149 1.00 88.00 165 ASN A CA 1
ATOM 1225 C C . ASN A 1 165 ? -9.319 -16.947 -14.294 1.00 88.00 165 ASN A C 1
ATOM 1227 O O . ASN A 1 165 ? -10.230 -17.216 -13.511 1.00 88.00 165 ASN A O 1
ATOM 1231 N N . SER A 1 166 ? -8.810 -15.722 -14.398 1.00 89.38 166 SER A N 1
ATOM 1232 C CA . SER A 1 166 ? -9.333 -14.553 -13.698 1.00 89.38 166 SER A CA 1
ATOM 1233 C C . SER A 1 166 ? -10.563 -13.943 -14.376 1.00 89.38 166 SER A C 1
ATOM 1235 O O . SER A 1 166 ? -10.791 -14.102 -15.580 1.00 89.38 166 SER A O 1
ATOM 1237 N N . ASP A 1 167 ? -11.316 -13.178 -13.580 1.00 88.81 167 ASP A N 1
ATOM 1238 C CA . ASP A 1 167 ? -12.498 -12.432 -14.026 1.00 88.81 167 ASP A CA 1
ATOM 1239 C C . ASP A 1 167 ? -12.128 -11.256 -14.950 1.00 88.81 167 ASP A C 1
ATOM 1241 O O . ASP A 1 167 ? -12.927 -10.857 -15.791 1.00 88.81 167 ASP A O 1
ATOM 1245 N N . GLU A 1 168 ? -10.923 -10.698 -14.806 1.00 96.00 168 GLU A N 1
ATOM 1246 C CA . GLU A 1 168 ? -10.419 -9.557 -15.580 1.00 96.00 168 GLU A CA 1
ATOM 1247 C C . GLU A 1 168 ? -9.015 -9.874 -16.133 1.00 96.00 168 GLU A C 1
ATOM 1249 O O . GLU A 1 168 ? -8.282 -10.661 -15.528 1.00 96.00 168 GLU A O 1
ATOM 1254 N N . VAL A 1 169 ? -8.618 -9.291 -17.268 1.00 97.62 169 VAL A N 1
ATOM 1255 C CA . VAL A 1 169 ? -7.308 -9.551 -17.901 1.00 97.62 169 VAL A CA 1
ATOM 1256 C C . VAL A 1 169 ? -6.614 -8.249 -18.297 1.00 97.62 169 VAL A C 1
ATOM 1258 O O . VAL A 1 169 ? -7.244 -7.315 -18.788 1.00 97.62 169 VAL A O 1
ATOM 1261 N N . VAL A 1 170 ? -5.293 -8.196 -18.132 1.00 98.50 170 VAL A N 1
ATOM 1262 C CA . VAL A 1 170 ? -4.439 -7.163 -18.732 1.00 98.50 170 VAL A CA 1
ATOM 1263 C C . VAL A 1 170 ? -3.678 -7.746 -19.920 1.00 98.50 170 VAL A C 1
ATOM 1265 O O . VAL A 1 170 ? -3.155 -8.853 -19.828 1.00 98.50 170 VAL A O 1
ATOM 1268 N N . VAL A 1 171 ? -3.580 -7.002 -21.023 1.00 98.56 171 VAL A N 1
ATOM 1269 C CA . VAL A 1 171 ? -2.780 -7.386 -22.199 1.00 98.56 171 VAL A CA 1
ATOM 1270 C C . VAL A 1 171 ? -1.633 -6.402 -22.398 1.00 98.56 171 VAL A C 1
ATOM 1272 O O . VAL A 1 171 ? -1.855 -5.188 -22.435 1.00 98.56 171 VAL A O 1
ATOM 1275 N N . LEU A 1 172 ? -0.422 -6.939 -22.561 1.00 98.38 172 LEU A N 1
ATOM 1276 C CA . LEU A 1 172 ? 0.821 -6.202 -22.782 1.00 98.38 172 LEU A CA 1
ATOM 1277 C C . LEU A 1 172 ? 1.364 -6.489 -24.198 1.00 98.38 172 LEU A C 1
ATOM 1279 O O . LEU A 1 172 ? 2.051 -7.497 -24.395 1.00 98.38 172 LEU A O 1
ATOM 1283 N N . PRO A 1 173 ? 1.040 -5.653 -25.202 1.00 97.62 173 PRO A N 1
ATOM 1284 C CA . PRO A 1 173 ? 1.653 -5.712 -26.527 1.00 97.62 173 PRO A CA 1
ATOM 1285 C C . PRO A 1 173 ? 3.134 -5.300 -26.470 1.00 97.62 173 PRO A C 1
ATOM 1287 O O . PRO A 1 173 ? 3.607 -4.784 -25.463 1.00 97.62 173 PRO A O 1
ATOM 1290 N N . ASN A 1 174 ? 3.892 -5.502 -27.547 1.00 95.00 174 ASN A N 1
ATOM 1291 C CA . ASN A 1 174 ? 5.305 -5.096 -27.583 1.00 95.00 174 ASN A CA 1
ATOM 1292 C C . ASN A 1 174 ? 5.698 -4.252 -28.798 1.00 95.00 174 ASN A C 1
ATOM 1294 O O . ASN A 1 174 ? 6.884 -4.031 -29.013 1.00 95.00 174 ASN A O 1
ATOM 1298 N N . ASN A 1 175 ? 4.726 -3.827 -29.607 1.00 93.94 175 ASN A N 1
ATOM 1299 C CA . ASN A 1 175 ? 4.891 -2.889 -30.714 1.00 93.94 175 ASN A CA 1
ATOM 1300 C C . ASN A 1 175 ? 3.515 -2.376 -31.183 1.00 93.94 175 ASN A C 1
ATOM 1302 O O . ASN A 1 175 ? 2.480 -2.941 -30.818 1.00 93.94 175 ASN A O 1
ATOM 1306 N N . ASP A 1 176 ? 3.504 -1.343 -32.026 1.00 91.94 176 ASP A N 1
ATOM 1307 C CA . ASP A 1 176 ? 2.279 -0.661 -32.470 1.00 91.94 176 ASP A CA 1
ATOM 1308 C C . ASP A 1 176 ? 1.310 -1.559 -33.259 1.00 91.94 176 ASP A C 1
ATOM 1310 O O . ASP A 1 176 ? 0.089 -1.426 -33.132 1.00 91.94 176 ASP A O 1
ATOM 1314 N N . ASN A 1 177 ? 1.824 -2.510 -34.046 1.00 92.00 177 ASN A N 1
ATOM 1315 C CA . ASN A 1 177 ? 0.979 -3.436 -34.806 1.00 92.00 177 ASN A CA 1
ATOM 1316 C C . ASN A 1 177 ? 0.259 -4.410 -33.865 1.00 92.00 177 ASN A C 1
ATOM 1318 O O . ASN A 1 177 ? -0.934 -4.679 -34.025 1.00 92.00 177 ASN A O 1
ATOM 1322 N N . ILE A 1 178 ? 0.966 -4.901 -32.847 1.00 95.94 178 ILE A N 1
ATOM 1323 C CA . ILE A 1 178 ? 0.402 -5.791 -31.829 1.00 95.94 178 ILE A CA 1
ATOM 1324 C C . ILE A 1 178 ? -0.546 -5.026 -30.907 1.00 95.94 178 ILE A C 1
ATOM 1326 O O . ILE A 1 178 ? -1.572 -5.574 -30.518 1.00 95.94 178 ILE A O 1
ATOM 1330 N N . LEU A 1 179 ? -0.278 -3.751 -30.608 1.00 95.56 179 LEU A N 1
ATOM 1331 C CA . LEU A 1 179 ? -1.199 -2.897 -29.855 1.00 95.56 179 LEU A CA 1
ATOM 1332 C C . LEU A 1 179 ? -2.566 -2.802 -30.549 1.00 95.56 179 LEU A C 1
ATOM 1334 O O . LEU A 1 179 ? -3.606 -2.927 -29.897 1.00 95.56 179 LEU A O 1
ATOM 1338 N N . LEU A 1 180 ? -2.582 -2.630 -31.874 1.00 93.25 180 LEU A N 1
ATOM 1339 C CA . LEU A 1 180 ? -3.823 -2.607 -32.650 1.00 93.25 180 LEU A CA 1
ATOM 1340 C C . LEU A 1 180 ? -4.559 -3.957 -32.599 1.00 93.25 180 LEU A C 1
ATOM 1342 O O . LEU A 1 180 ? -5.780 -3.994 -32.397 1.00 93.25 180 LEU A O 1
ATOM 1346 N N . ALA A 1 181 ? -3.826 -5.065 -32.737 1.00 95.88 181 ALA A N 1
ATOM 1347 C CA . ALA A 1 181 ? -4.388 -6.411 -32.641 1.00 95.88 181 ALA A CA 1
ATOM 1348 C C . ALA A 1 181 ? -4.946 -6.705 -31.236 1.00 95.88 181 ALA A C 1
ATOM 1350 O O . ALA A 1 181 ? -6.047 -7.243 -31.122 1.00 95.88 181 ALA A O 1
ATOM 1351 N N . ALA A 1 182 ? -4.243 -6.283 -30.181 1.00 97.25 182 ALA A N 1
ATOM 1352 C CA . ALA A 1 182 ? -4.637 -6.441 -28.783 1.00 97.25 182 ALA A CA 1
ATOM 1353 C C . ALA A 1 182 ? -5.903 -5.649 -28.445 1.00 97.25 182 ALA A C 1
ATOM 1355 O O . ALA A 1 182 ? -6.809 -6.188 -27.816 1.00 97.25 182 ALA A O 1
ATOM 1356 N N . ARG A 1 183 ? -6.019 -4.398 -28.912 1.00 97.38 183 ARG A N 1
ATOM 1357 C CA . ARG A 1 183 ? -7.251 -3.601 -28.758 1.00 97.38 183 ARG A CA 1
ATOM 1358 C C . ARG A 1 183 ? -8.442 -4.246 -29.463 1.00 97.38 183 ARG A C 1
ATOM 1360 O O . ARG A 1 183 ? -9.547 -4.237 -28.931 1.00 97.38 183 ARG A O 1
ATOM 1367 N N . SER A 1 184 ? -8.208 -4.832 -30.636 1.00 96.56 184 SER A N 1
ATOM 1368 C CA . SER A 1 184 ? -9.245 -5.565 -31.367 1.00 96.56 184 SER A CA 1
ATOM 1369 C C . SER A 1 184 ? -9.675 -6.826 -30.609 1.00 96.56 184 SER A C 1
ATOM 1371 O O . SER A 1 184 ? -10.869 -7.063 -30.460 1.00 96.56 184 SER A O 1
ATOM 1373 N N . ALA A 1 185 ? -8.723 -7.592 -30.062 1.00 97.19 185 ALA A N 1
ATOM 1374 C CA . ALA A 1 185 ? -9.002 -8.788 -29.264 1.00 97.19 185 ALA A CA 1
ATOM 1375 C C . ALA A 1 185 ? -9.748 -8.444 -27.966 1.00 97.19 185 ALA A C 1
ATOM 1377 O O . ALA A 1 185 ? -10.721 -9.105 -27.621 1.00 97.19 185 ALA A O 1
ATOM 1378 N N . ALA A 1 186 ? -9.360 -7.355 -27.295 1.00 97.12 186 ALA A N 1
ATOM 1379 C CA . ALA A 1 186 ? -10.034 -6.850 -26.101 1.00 97.12 186 ALA A CA 1
ATOM 1380 C C . ALA A 1 186 ? -11.517 -6.518 -26.350 1.00 97.12 186 ALA A C 1
ATOM 1382 O O . ALA A 1 186 ? -12.350 -6.776 -25.489 1.00 97.12 186 ALA A O 1
ATOM 1383 N N . GLY A 1 187 ? -11.864 -5.991 -27.532 1.00 96.25 187 GLY A N 1
ATOM 1384 C CA . GLY A 1 187 ? -13.256 -5.722 -27.912 1.00 96.25 187 GLY A CA 1
ATOM 1385 C C . GLY A 1 187 ? -14.089 -6.971 -28.231 1.00 96.25 187 GLY A C 1
ATOM 1386 O O . GLY A 1 187 ? -15.314 -6.880 -28.280 1.00 96.25 187 GLY A O 1
ATOM 1387 N N . LEU A 1 188 ? -13.440 -8.116 -28.458 1.00 96.81 188 LEU A N 1
ATOM 1388 C CA . LEU A 1 188 ? -14.076 -9.405 -28.759 1.00 96.81 188 LEU A CA 1
ATOM 1389 C C . LEU A 1 188 ? -14.110 -10.356 -27.552 1.00 96.81 188 LEU A C 1
ATOM 1391 O O . LEU A 1 188 ? -14.825 -11.356 -27.594 1.00 96.81 188 LEU A O 1
ATOM 1395 N N . ALA A 1 189 ? -13.340 -10.063 -26.503 1.00 96.25 189 ALA A N 1
ATOM 1396 C CA . ALA A 1 189 ? -13.226 -10.899 -25.317 1.00 96.25 189 ALA A CA 1
ATOM 1397 C C . ALA A 1 189 ? -14.546 -10.994 -24.540 1.00 96.25 189 ALA A C 1
ATOM 1399 O O . ALA A 1 189 ? -15.305 -10.031 -24.415 1.00 96.25 189 ALA A O 1
ATOM 1400 N N . SER A 1 190 ? -14.796 -12.163 -23.954 1.00 93.19 190 SER A N 1
ATOM 1401 C CA . SER A 1 190 ? -15.974 -12.439 -23.123 1.00 93.19 190 SER A CA 1
ATOM 1402 C C . SER A 1 190 ? -15.906 -11.811 -21.724 1.00 93.19 190 SER A C 1
ATOM 1404 O O . SER A 1 190 ? -16.883 -11.849 -20.973 1.00 93.19 190 SER A O 1
ATOM 1406 N N . ARG A 1 191 ? -14.758 -11.223 -21.373 1.00 92.25 191 ARG A N 1
ATOM 1407 C CA . ARG A 1 191 ? -14.432 -10.674 -20.053 1.00 92.25 191 ARG A CA 1
ATOM 1408 C C . ARG A 1 191 ? -13.778 -9.293 -20.169 1.00 92.25 191 ARG A C 1
ATOM 1410 O O . ARG A 1 191 ? -13.247 -8.973 -21.231 1.00 92.25 191 ARG A O 1
ATOM 1417 N N . PRO A 1 192 ? -13.783 -8.470 -19.106 1.00 96.62 192 PRO A N 1
ATOM 1418 C CA . PRO A 1 192 ? -13.091 -7.186 -19.105 1.00 96.62 192 PRO A CA 1
ATOM 1419 C C . PRO A 1 192 ? -11.594 -7.331 -19.400 1.00 96.62 192 PRO A C 1
ATOM 1421 O O . PRO A 1 192 ? -10.888 -8.083 -18.725 1.00 96.62 192 PRO A O 1
ATOM 1424 N N . VAL A 1 193 ? -11.117 -6.570 -20.387 1.00 98.06 193 VAL A N 1
ATOM 1425 C CA . VAL A 1 193 ? -9.705 -6.522 -20.778 1.00 98.06 193 VAL A CA 1
ATOM 1426 C C . VAL A 1 193 ? -9.204 -5.083 -20.751 1.00 98.06 193 VAL A C 1
ATOM 1428 O O . VAL A 1 193 ? -9.794 -4.205 -21.380 1.00 98.06 193 VAL A O 1
ATOM 1431 N N . VAL A 1 194 ? -8.081 -4.850 -20.074 1.00 98.38 194 VAL A N 1
ATOM 1432 C CA . VAL A 1 194 ? -7.337 -3.586 -20.133 1.00 98.38 194 VAL A CA 1
ATOM 1433 C C . VAL A 1 194 ? -6.070 -3.796 -20.954 1.00 98.38 194 VAL A C 1
ATOM 1435 O O . VAL A 1 194 ? -5.220 -4.613 -20.612 1.00 98.38 194 VAL A O 1
ATOM 1438 N N . VAL A 1 195 ? -5.918 -3.041 -22.041 1.00 98.38 195 VAL A N 1
ATOM 1439 C CA . VAL A 1 195 ? -4.678 -3.032 -22.830 1.00 98.38 195 VAL A CA 1
ATOM 1440 C C . VAL A 1 195 ? -3.780 -1.914 -22.304 1.00 98.38 195 VAL A C 1
ATOM 1442 O O . VAL A 1 195 ? -4.174 -0.746 -22.313 1.00 98.38 195 VAL A O 1
ATOM 1445 N N . VAL A 1 196 ? -2.581 -2.259 -21.835 1.00 97.81 196 VAL A N 1
ATOM 1446 C CA . VAL A 1 196 ? -1.554 -1.271 -21.468 1.00 97.81 196 VAL A CA 1
ATOM 1447 C C . VAL A 1 196 ? -0.719 -0.984 -22.709 1.00 97.81 196 VAL A C 1
ATOM 1449 O O . VAL A 1 196 ? -0.327 -1.895 -23.424 1.00 97.81 196 VAL A O 1
ATOM 1452 N N . GLU A 1 197 ? -0.463 0.286 -23.001 1.00 95.25 197 GLU A N 1
ATOM 1453 C CA . GLU A 1 197 ? 0.231 0.692 -24.226 1.00 95.25 197 GLU A CA 1
ATOM 1454 C C . GLU A 1 197 ? 1.748 0.527 -24.085 1.00 95.25 197 GLU A C 1
ATOM 1456 O O . GLU A 1 197 ? 2.466 1.472 -23.772 1.00 95.25 197 GLU A O 1
ATOM 1461 N N . THR A 1 198 ? 2.232 -0.694 -24.295 1.00 95.62 198 THR A N 1
ATOM 1462 C CA . THR A 1 198 ? 3.660 -1.029 -24.354 1.00 95.62 198 THR A CA 1
ATOM 1463 C C . THR A 1 198 ? 4.110 -1.241 -25.803 1.00 95.62 198 THR A C 1
ATOM 1465 O O . THR A 1 198 ? 3.445 -1.917 -26.587 1.00 95.62 198 THR A O 1
ATOM 1468 N N . SER A 1 199 ? 5.249 -0.649 -26.172 1.00 91.31 199 SER A N 1
ATOM 1469 C CA . SER A 1 199 ? 5.775 -0.620 -27.549 1.00 91.31 199 SER A CA 1
ATOM 1470 C C . SER A 1 199 ? 7.109 -1.356 -27.724 1.00 91.31 199 SER A C 1
ATOM 1472 O O . SER A 1 199 ? 7.708 -1.297 -28.799 1.00 91.31 199 SER A O 1
ATOM 1474 N N . SER A 1 200 ? 7.563 -2.065 -26.686 1.00 94.88 200 SER A N 1
ATOM 1475 C CA . SER A 1 200 ? 8.770 -2.892 -26.703 1.00 94.88 200 SER A CA 1
ATOM 1476 C C . SER A 1 200 ? 8.659 -4.063 -25.718 1.00 94.88 200 SER A C 1
ATOM 1478 O O . SER A 1 200 ? 7.830 -4.047 -24.802 1.00 94.88 200 SER A O 1
ATOM 1480 N N . ILE A 1 201 ? 9.509 -5.086 -25.884 1.00 95.88 201 ILE A N 1
ATOM 1481 C CA . ILE A 1 201 ? 9.600 -6.208 -24.932 1.00 95.88 201 ILE A CA 1
ATOM 1482 C C . ILE A 1 201 ? 10.027 -5.707 -23.536 1.00 95.88 201 ILE A C 1
ATOM 1484 O O . ILE A 1 201 ? 9.337 -6.044 -22.571 1.00 95.88 201 ILE A O 1
ATOM 1488 N N . PRO A 1 202 ? 11.082 -4.872 -23.382 1.00 96.00 202 PRO A N 1
ATOM 1489 C CA . PRO A 1 202 ? 11.425 -4.302 -22.082 1.00 96.00 202 PRO A CA 1
ATOM 1490 C C . PRO A 1 202 ? 10.275 -3.532 -21.434 1.00 96.00 202 PRO A C 1
ATOM 1492 O O . PRO A 1 202 ? 10.036 -3.719 -20.247 1.00 96.00 202 PRO A O 1
ATOM 1495 N N . ALA A 1 203 ? 9.511 -2.732 -22.185 1.00 95.31 203 ALA A N 1
ATOM 1496 C CA . ALA A 1 203 ? 8.366 -2.010 -21.630 1.00 95.31 203 ALA A CA 1
ATOM 1497 C C . ALA A 1 203 ? 7.298 -2.960 -21.062 1.00 95.31 203 ALA A C 1
ATOM 1499 O O . ALA A 1 203 ? 6.783 -2.722 -19.968 1.00 95.31 203 ALA A O 1
ATOM 1500 N N . GLY A 1 204 ? 7.017 -4.069 -21.754 1.00 95.75 204 GLY A N 1
ATOM 1501 C CA . GLY A 1 204 ? 6.137 -5.128 -21.253 1.00 95.75 204 GLY A CA 1
ATOM 1502 C C . GLY A 1 204 ? 6.662 -5.790 -19.973 1.00 95.75 204 GLY A C 1
ATOM 1503 O O . GLY A 1 204 ? 5.902 -6.002 -19.031 1.00 95.75 204 GLY A O 1
ATOM 1504 N N . LEU A 1 205 ? 7.966 -6.064 -19.893 1.00 93.88 205 LEU A N 1
ATOM 1505 C CA . LEU A 1 205 ? 8.595 -6.644 -18.699 1.00 93.88 205 LEU A CA 1
ATOM 1506 C C . LEU A 1 205 ? 8.610 -5.665 -17.510 1.00 93.88 205 LEU A C 1
ATOM 1508 O O . LEU A 1 205 ? 8.339 -6.070 -16.381 1.00 93.88 205 LEU A O 1
ATOM 1512 N N . ILE A 1 206 ? 8.858 -4.374 -17.752 1.00 90.69 206 ILE A N 1
ATOM 1513 C CA . ILE A 1 206 ? 8.777 -3.315 -16.732 1.00 90.69 206 ILE A CA 1
ATOM 1514 C C . ILE A 1 206 ? 7.341 -3.142 -16.226 1.00 90.69 206 ILE A C 1
ATOM 1516 O O . ILE A 1 206 ? 7.136 -2.969 -15.025 1.00 90.69 206 ILE A O 1
ATOM 1520 N N . ALA A 1 207 ? 6.344 -3.228 -17.110 1.00 92.00 207 ALA A N 1
ATOM 1521 C CA . ALA A 1 207 ? 4.939 -3.259 -16.716 1.00 92.00 207 ALA A CA 1
ATOM 1522 C C . ALA A 1 207 ? 4.624 -4.495 -15.853 1.00 92.00 207 ALA A C 1
ATOM 1524 O O . ALA A 1 207 ? 4.048 -4.357 -14.778 1.00 92.00 207 ALA A O 1
ATOM 1525 N N . LEU A 1 208 ? 5.052 -5.695 -16.262 1.00 90.31 208 LEU A N 1
ATOM 1526 C CA . LEU A 1 208 ? 4.865 -6.914 -15.462 1.00 90.31 208 LEU A CA 1
ATOM 1527 C C . LEU A 1 208 ? 5.497 -6.814 -14.073 1.00 90.31 208 LEU A C 1
ATOM 1529 O O . LEU A 1 208 ? 4.924 -7.324 -13.117 1.00 90.31 208 LEU A O 1
ATOM 1533 N N . GLY A 1 209 ? 6.629 -6.121 -13.936 1.00 81.75 209 GLY A N 1
ATOM 1534 C CA . GLY A 1 209 ? 7.278 -5.904 -12.643 1.00 81.75 209 GLY A CA 1
ATOM 1535 C C . GLY A 1 209 ? 6.397 -5.214 -11.591 1.00 81.75 209 GLY A C 1
ATOM 1536 O O . GLY A 1 209 ? 6.647 -5.393 -10.405 1.00 81.75 209 GLY A O 1
ATOM 1537 N N . SER A 1 210 ? 5.356 -4.469 -11.991 1.00 80.44 210 SER A N 1
ATOM 1538 C CA . SER A 1 210 ? 4.401 -3.832 -11.069 1.00 80.44 210 SER A CA 1
ATOM 1539 C C . SER A 1 210 ? 3.057 -4.562 -10.939 1.00 80.44 210 SER A C 1
ATOM 1541 O O . SER A 1 210 ? 2.121 -4.045 -10.322 1.00 80.44 210 SER A O 1
ATOM 1543 N N . TYR A 1 211 ? 2.941 -5.769 -11.500 1.00 84.44 211 TYR A N 1
ATOM 1544 C CA . TYR A 1 211 ? 1.732 -6.584 -11.435 1.00 84.44 211 TYR A CA 1
ATOM 1545 C C . TYR A 1 211 ? 1.432 -7.067 -10.011 1.00 84.44 211 TYR A C 1
ATOM 1547 O O . TYR A 1 211 ? 2.277 -7.645 -9.329 1.00 84.44 211 TYR A O 1
ATOM 1555 N N . THR A 1 212 ? 0.177 -6.911 -9.585 1.00 79.56 212 THR A N 1
ATOM 1556 C CA . THR A 1 212 ? -0.333 -7.484 -8.336 1.00 79.56 212 THR A CA 1
ATOM 1557 C C . THR A 1 212 ? -1.601 -8.290 -8.602 1.00 79.56 212 THR A C 1
ATOM 1559 O O . THR A 1 212 ? -2.656 -7.749 -8.940 1.00 79.56 212 THR A O 1
ATOM 1562 N N . ALA A 1 213 ? -1.531 -9.602 -8.369 1.00 79.25 213 ALA A N 1
ATOM 1563 C CA . ALA A 1 213 ? -2.604 -10.538 -8.711 1.00 79.25 213 ALA A CA 1
ATOM 1564 C C . ALA A 1 213 ? -3.957 -10.258 -8.025 1.00 79.25 213 ALA A C 1
ATOM 1566 O O . ALA A 1 213 ? -5.002 -10.648 -8.543 1.00 79.25 213 ALA A O 1
ATOM 1567 N N . GLY A 1 214 ? -3.953 -9.592 -6.865 1.00 78.19 214 GLY A N 1
ATOM 1568 C CA . GLY A 1 214 ? -5.171 -9.238 -6.126 1.00 78.19 214 GLY A CA 1
ATOM 1569 C C . GLY A 1 214 ? -5.880 -7.957 -6.596 1.00 78.19 214 GLY A C 1
ATOM 1570 O O . GLY A 1 214 ? -6.966 -7.667 -6.097 1.00 78.19 214 GLY A O 1
ATOM 1571 N N . LEU A 1 215 ? -5.285 -7.176 -7.504 1.00 81.38 215 LEU A N 1
ATOM 1572 C CA . LEU A 1 215 ? -5.867 -5.932 -8.028 1.00 81.38 215 LEU A CA 1
ATOM 1573 C C . LEU A 1 215 ? -6.745 -6.189 -9.268 1.00 81.38 215 LEU A C 1
ATOM 1575 O O . LEU A 1 215 ? -6.593 -7.212 -9.937 1.00 81.38 215 LEU A O 1
ATOM 1579 N N . SER A 1 216 ? -7.672 -5.271 -9.573 1.00 90.69 216 SER A N 1
ATOM 1580 C CA . SER A 1 216 ? -8.416 -5.270 -10.852 1.00 90.69 216 SER A CA 1
ATOM 1581 C C . SER A 1 216 ? -7.495 -5.103 -12.058 1.00 90.69 216 SER A C 1
ATOM 1583 O O . SER A 1 216 ? -6.338 -4.694 -11.917 1.00 90.69 216 SER A O 1
ATOM 1585 N N . ALA A 1 217 ? -8.022 -5.350 -13.258 1.00 94.75 217 ALA A N 1
ATOM 1586 C CA . ALA A 1 217 ? -7.322 -5.012 -14.491 1.00 94.75 217 ALA A CA 1
ATOM 1587 C C . ALA A 1 217 ? -7.088 -3.500 -14.623 1.00 94.75 217 ALA A C 1
ATOM 1589 O O . ALA A 1 217 ? -6.040 -3.100 -15.121 1.00 94.75 217 ALA A O 1
ATOM 1590 N N . GLU A 1 218 ? -7.997 -2.649 -14.129 1.00 92.94 218 GLU A N 1
ATOM 1591 C CA . GLU A 1 218 ? -7.791 -1.194 -14.178 1.00 92.94 218 GLU A CA 1
ATOM 1592 C C . GLU A 1 218 ? -6.767 -0.684 -13.164 1.00 92.94 218 GLU A C 1
ATOM 1594 O O . GLU A 1 218 ? -5.926 0.144 -13.510 1.00 92.94 218 GLU A O 1
ATOM 1599 N N . GLU A 1 219 ? -6.782 -1.192 -11.930 1.00 81.88 219 GLU A N 1
ATOM 1600 C CA . GLU A 1 219 ? -5.768 -0.852 -10.922 1.00 81.88 219 GLU A CA 1
ATOM 1601 C C . GLU A 1 219 ? -4.377 -1.327 -11.365 1.00 81.88 219 GLU A C 1
ATOM 1603 O O . GLU A 1 219 ? -3.423 -0.549 -11.320 1.00 81.88 219 GLU A O 1
ATOM 1608 N N . ASN A 1 220 ? -4.261 -2.565 -11.870 1.00 89.88 220 ASN A N 1
ATOM 1609 C CA . ASN A 1 220 ? -3.015 -3.049 -12.470 1.00 89.88 220 ASN A CA 1
ATOM 1610 C C . ASN A 1 220 ? -2.616 -2.187 -13.672 1.00 89.88 220 ASN A C 1
ATOM 1612 O O . ASN A 1 220 ? -1.488 -1.708 -13.737 1.00 89.88 220 ASN A O 1
ATOM 1616 N N . GLY A 1 221 ? -3.544 -1.927 -14.595 1.00 90.94 221 GLY A N 1
ATOM 1617 C CA . GLY A 1 221 ? -3.292 -1.117 -15.782 1.00 90.94 221 GLY A CA 1
ATOM 1618 C C . GLY A 1 221 ? -2.804 0.293 -15.446 1.00 90.94 221 GLY A C 1
ATOM 1619 O O . GLY A 1 221 ? -1.886 0.793 -16.093 1.00 90.94 221 GLY A O 1
ATOM 1620 N N . ALA A 1 222 ? -3.361 0.937 -14.418 1.00 80.75 222 ALA A N 1
ATOM 1621 C CA . ALA A 1 222 ? -2.915 2.246 -13.946 1.00 80.75 222 ALA A CA 1
ATOM 1622 C C . ALA A 1 222 ? -1.466 2.211 -13.434 1.00 80.75 222 ALA A C 1
ATOM 1624 O O . ALA A 1 222 ? -0.649 3.027 -13.870 1.00 80.75 222 ALA A O 1
ATOM 1625 N N . THR A 1 223 ? -1.124 1.243 -12.579 1.00 78.69 223 THR A N 1
ATOM 1626 C CA . THR A 1 223 ? 0.237 1.083 -12.042 1.00 78.69 223 THR A CA 1
ATOM 1627 C C . THR A 1 223 ? 1.242 0.740 -13.144 1.00 78.69 223 THR A C 1
ATOM 1629 O O . THR A 1 223 ? 2.327 1.317 -13.196 1.00 78.69 223 THR A O 1
ATOM 1632 N N . MET A 1 224 ? 0.874 -0.142 -14.074 1.00 92.38 224 MET A N 1
ATOM 1633 C CA . MET A 1 224 ? 1.697 -0.520 -15.226 1.00 92.38 224 MET A CA 1
ATOM 1634 C C . MET A 1 224 ? 1.965 0.667 -16.156 1.00 92.38 224 MET A C 1
ATOM 1636 O O . MET A 1 224 ? 3.120 0.938 -16.483 1.00 92.38 224 MET A O 1
ATOM 1640 N N . ARG A 1 225 ? 0.925 1.436 -16.520 1.00 92.88 225 ARG A N 1
ATOM 1641 C CA . ARG A 1 225 ? 1.066 2.678 -17.306 1.00 92.88 225 ARG A CA 1
ATOM 1642 C C . ARG A 1 225 ? 2.002 3.668 -16.614 1.00 92.88 225 ARG A C 1
ATOM 1644 O O . ARG A 1 225 ? 2.856 4.263 -17.265 1.00 92.88 225 ARG A O 1
ATOM 1651 N N . ALA A 1 226 ? 1.884 3.823 -15.295 1.00 81.12 226 ALA A N 1
ATOM 1652 C CA . ALA A 1 226 ? 2.754 4.709 -14.528 1.00 81.12 226 ALA A CA 1
ATOM 1653 C C . ALA A 1 226 ? 4.228 4.257 -14.549 1.00 81.12 226 ALA A C 1
ATOM 1655 O O . ALA A 1 226 ? 5.116 5.105 -14.642 1.00 81.12 226 ALA A O 1
ATOM 1656 N N . SER A 1 227 ? 4.498 2.948 -14.494 1.00 84.50 227 SER A N 1
ATOM 1657 C CA . SER A 1 227 ? 5.854 2.397 -14.629 1.00 84.50 227 SER A CA 1
ATOM 1658 C C . SER A 1 227 ? 6.440 2.651 -16.019 1.00 84.50 227 SER A C 1
ATOM 1660 O O . SER A 1 227 ? 7.550 3.171 -16.126 1.00 84.50 227 SER A O 1
ATOM 1662 N N . VAL A 1 228 ? 5.673 2.363 -17.075 1.00 90.25 228 VAL A N 1
ATOM 1663 C CA . VAL A 1 228 ? 6.102 2.542 -18.474 1.00 90.25 228 VAL A CA 1
ATOM 1664 C C . VAL A 1 228 ? 6.342 4.021 -18.804 1.00 90.25 228 VAL A C 1
ATOM 1666 O O . VAL A 1 228 ? 7.337 4.368 -19.429 1.00 90.25 228 VAL A O 1
ATOM 1669 N N . ASN A 1 229 ? 5.513 4.935 -18.298 1.00 87.69 229 ASN A N 1
ATOM 1670 C CA . ASN A 1 229 ? 5.685 6.375 -18.536 1.00 87.69 229 ASN A CA 1
ATOM 1671 C C . ASN A 1 229 ? 6.950 6.974 -17.889 1.00 87.69 229 ASN A C 1
ATOM 1673 O O . ASN A 1 229 ? 7.321 8.106 -18.199 1.00 87.69 229 ASN A O 1
ATOM 1677 N N . ARG A 1 230 ? 7.597 6.256 -16.961 1.00 85.25 230 ARG A N 1
ATOM 1678 C CA . ARG A 1 230 ? 8.809 6.709 -16.254 1.00 85.25 230 ARG A CA 1
ATOM 1679 C C . ARG A 1 230 ? 10.088 6.011 -16.716 1.00 85.25 230 ARG A C 1
ATOM 1681 O O . ARG A 1 230 ? 11.152 6.293 -16.156 1.00 85.25 230 ARG A O 1
ATOM 1688 N N . MET A 1 231 ? 10.009 5.125 -17.705 1.00 90.88 231 MET A N 1
ATOM 1689 C CA . MET A 1 231 ? 11.193 4.520 -18.313 1.00 90.88 231 MET A CA 1
ATOM 1690 C C . MET A 1 231 ? 11.623 5.258 -19.585 1.00 90.88 231 MET A C 1
ATOM 1692 O O . MET A 1 231 ? 10.862 6.025 -20.163 1.00 90.88 231 MET A O 1
ATOM 1696 N N . ALA A 1 232 ? 12.869 5.036 -19.990 1.00 94.50 232 ALA A N 1
ATOM 1697 C CA . ALA A 1 232 ? 13.338 5.256 -21.351 1.00 94.50 232 ALA A CA 1
ATOM 1698 C C . ALA A 1 232 ? 13.547 3.883 -21.997 1.00 94.50 232 ALA A C 1
ATOM 1700 O O . ALA A 1 232 ? 14.141 2.998 -21.367 1.00 94.50 232 ALA A O 1
ATOM 1701 N N . ASP A 1 233 ? 13.063 3.717 -23.223 1.00 95.50 233 ASP A N 1
ATOM 1702 C CA . ASP A 1 233 ? 13.225 2.500 -24.013 1.00 95.50 233 ASP A CA 1
ATOM 1703 C C . ASP A 1 233 ? 14.443 2.623 -24.929 1.00 95.50 233 ASP A C 1
ATOM 1705 O O . ASP A 1 233 ? 14.681 3.678 -25.519 1.00 95.50 233 ASP A O 1
ATOM 1709 N N . GLY A 1 234 ? 15.234 1.560 -25.043 1.00 96.62 234 GLY A N 1
ATOM 1710 C CA . GLY A 1 234 ? 16.434 1.545 -25.867 1.00 96.62 234 GLY A CA 1
ATOM 1711 C C . GLY A 1 234 ? 16.561 0.276 -26.688 1.00 96.62 234 GLY A C 1
ATOM 1712 O O . GLY A 1 234 ? 16.230 -0.820 -26.241 1.00 96.62 234 GLY A O 1
ATOM 1713 N N . ALA A 1 235 ? 17.116 0.414 -27.886 1.00 96.12 235 ALA A N 1
ATOM 1714 C CA . ALA A 1 235 ? 17.406 -0.719 -28.748 1.00 96.12 235 ALA A CA 1
ATOM 1715 C C . ALA A 1 235 ? 18.727 -0.517 -29.487 1.00 96.12 235 ALA A C 1
ATOM 1717 O O . ALA A 1 235 ? 19.012 0.566 -30.004 1.00 96.12 235 ALA A O 1
ATOM 1718 N N . ILE A 1 236 ? 19.516 -1.583 -29.579 1.00 96.06 236 ILE A N 1
ATOM 1719 C CA . ILE A 1 236 ? 20.688 -1.660 -30.447 1.00 96.06 236 ILE A CA 1
ATOM 1720 C C . ILE A 1 236 ? 20.407 -2.716 -31.505 1.00 96.06 236 ILE A C 1
ATOM 1722 O O . ILE A 1 236 ? 19.979 -3.825 -31.191 1.00 96.06 236 ILE A O 1
ATOM 1726 N N . THR A 1 237 ? 20.632 -2.370 -32.767 1.00 94.06 237 THR A N 1
ATOM 1727 C CA . THR A 1 237 ? 20.454 -3.277 -33.906 1.00 94.06 237 THR A CA 1
ATOM 1728 C C . THR A 1 237 ? 21.457 -2.965 -35.015 1.00 94.06 237 THR A C 1
ATOM 1730 O O . THR A 1 237 ? 22.260 -2.036 -34.900 1.00 94.06 237 THR A O 1
ATOM 1733 N N . ARG A 1 238 ? 21.436 -3.748 -36.093 1.00 92.44 238 ARG A N 1
ATOM 1734 C CA . ARG A 1 238 ? 22.337 -3.611 -37.236 1.00 92.44 238 ARG A CA 1
ATOM 1735 C C . ARG A 1 238 ? 21.568 -3.219 -38.492 1.00 92.44 238 ARG A C 1
ATOM 1737 O O . ARG A 1 238 ? 20.532 -3.797 -38.811 1.00 92.44 238 ARG A O 1
ATOM 1744 N N . ALA A 1 239 ? 22.099 -2.258 -39.241 1.00 92.38 239 ALA A N 1
ATOM 1745 C CA . ALA A 1 239 ? 21.511 -1.812 -40.496 1.00 92.38 239 ALA A CA 1
ATOM 1746 C C . ALA A 1 239 ? 21.509 -2.943 -41.540 1.00 92.38 239 ALA A C 1
ATOM 1748 O O . ALA A 1 239 ? 22.566 -3.405 -41.971 1.00 92.38 239 ALA A O 1
ATOM 1749 N N . SER A 1 240 ? 20.333 -3.367 -42.004 1.00 89.50 240 SER A N 1
ATOM 1750 C CA . SER A 1 240 ? 20.214 -4.399 -43.049 1.00 89.50 240 SER A CA 1
ATOM 1751 C C . SER A 1 240 ? 20.459 -3.864 -44.467 1.00 89.50 240 SER A C 1
ATOM 1753 O O . SER A 1 240 ? 20.786 -4.628 -45.381 1.00 89.50 240 SER A O 1
ATOM 1755 N N . ARG A 1 241 ? 20.334 -2.546 -44.659 1.00 91.94 241 ARG A N 1
ATOM 1756 C CA . ARG A 1 241 ? 20.505 -1.827 -45.929 1.00 91.94 241 ARG A CA 1
ATOM 1757 C C . ARG A 1 241 ? 20.917 -0.380 -45.684 1.00 91.94 241 ARG A C 1
ATOM 1759 O O . ARG A 1 241 ? 20.690 0.134 -44.591 1.00 91.94 241 ARG A O 1
ATOM 1766 N N . ASP A 1 242 ? 21.424 0.270 -46.727 1.00 92.12 242 ASP A N 1
ATOM 1767 C CA . ASP A 1 242 ? 21.630 1.716 -46.712 1.00 92.12 242 ASP A CA 1
ATOM 1768 C C . ASP A 1 242 ? 20.279 2.426 -46.557 1.00 92.12 242 ASP A C 1
ATOM 1770 O O . ASP A 1 242 ? 19.284 2.090 -47.220 1.00 92.12 242 ASP A O 1
ATOM 1774 N N . ALA A 1 243 ? 20.224 3.394 -45.652 1.00 91.31 243 ALA A N 1
ATOM 1775 C CA . ALA A 1 243 ? 19.008 4.125 -45.337 1.00 91.31 243 ALA A CA 1
ATOM 1776 C C . ALA A 1 243 ? 19.315 5.541 -44.840 1.00 91.31 243 ALA A C 1
ATOM 1778 O O . ALA A 1 243 ? 20.455 5.904 -44.557 1.00 91.31 243 ALA A O 1
ATOM 1779 N N . ARG A 1 244 ? 18.264 6.353 -44.710 1.00 88.31 244 ARG A N 1
ATOM 1780 C CA . ARG A 1 244 ? 18.297 7.557 -43.881 1.00 88.31 244 ARG A CA 1
ATOM 1781 C C . ARG A 1 244 ? 17.281 7.387 -42.765 1.00 88.31 244 ARG A C 1
ATOM 1783 O O . ARG A 1 244 ? 16.104 7.196 -43.058 1.00 88.31 244 ARG A O 1
ATOM 1790 N N . VAL A 1 245 ? 17.735 7.456 -41.521 1.00 82.81 245 VAL A N 1
ATOM 1791 C CA . VAL A 1 245 ? 16.887 7.385 -40.323 1.00 82.81 245 VAL A CA 1
ATOM 1792 C C . VAL A 1 245 ? 16.959 8.749 -39.650 1.00 82.81 245 VAL A C 1
ATOM 1794 O O . VAL A 1 245 ? 18.055 9.261 -39.441 1.00 82.81 245 VAL A O 1
ATOM 1797 N N . ASP A 1 246 ? 15.814 9.396 -39.426 1.00 78.94 246 ASP A N 1
ATOM 1798 C CA . ASP A 1 246 ? 15.732 10.776 -38.913 1.00 78.94 246 ASP A CA 1
ATOM 1799 C C . ASP A 1 246 ? 16.613 11.781 -39.687 1.00 78.94 246 ASP A C 1
ATOM 1801 O O . ASP A 1 246 ? 17.188 12.721 -39.143 1.00 78.94 246 ASP A O 1
ATOM 1805 N N . GLY A 1 247 ? 16.756 11.565 -41.000 1.00 81.56 247 GLY A N 1
ATOM 1806 C CA . GLY A 1 247 ? 17.587 12.390 -41.879 1.00 81.56 247 GLY A CA 1
ATOM 1807 C C . GLY A 1 247 ? 19.091 12.089 -41.828 1.00 81.56 247 GLY A C 1
ATOM 1808 O O . GLY A 1 247 ? 19.820 12.613 -42.676 1.00 81.56 247 GLY A O 1
ATOM 1809 N N . VAL A 1 248 ? 19.555 11.213 -40.935 1.00 86.38 248 VAL A N 1
ATOM 1810 C CA . VAL A 1 248 ? 20.956 10.779 -40.812 1.00 86.38 248 VAL A CA 1
ATOM 1811 C C . VAL A 1 248 ? 21.219 9.588 -41.743 1.00 86.38 248 VAL A C 1
ATOM 1813 O O . VAL A 1 248 ? 20.454 8.623 -41.705 1.00 86.38 248 VAL A O 1
ATOM 1816 N N . PRO A 1 249 ? 22.256 9.625 -42.603 1.00 88.38 249 PRO A N 1
ATOM 1817 C CA . PRO A 1 249 ? 22.633 8.474 -43.417 1.00 88.38 249 PRO A CA 1
ATOM 1818 C C . PRO A 1 249 ? 23.150 7.332 -42.534 1.00 88.38 249 PRO A C 1
ATOM 1820 O O . PRO A 1 249 ? 23.956 7.547 -41.629 1.00 88.38 249 PRO A O 1
ATOM 1823 N N . VAL A 1 250 ? 22.673 6.124 -42.809 1.00 92.56 250 VAL A N 1
ATOM 1824 C CA . VAL A 1 250 ? 23.063 4.890 -42.131 1.00 92.56 250 VAL A CA 1
ATOM 1825 C C . VAL A 1 250 ? 23.465 3.883 -43.197 1.00 92.56 250 VAL A C 1
ATOM 1827 O O . VAL A 1 250 ? 22.632 3.481 -44.011 1.00 92.56 250 VAL A O 1
ATOM 1830 N N . ASP A 1 251 ? 24.733 3.490 -43.179 1.00 93.38 251 ASP A N 1
ATOM 1831 C CA . ASP A 1 251 ? 25.278 2.508 -44.111 1.00 93.38 251 ASP A CA 1
ATOM 1832 C C . ASP A 1 251 ? 24.880 1.089 -43.699 1.00 93.38 251 ASP A C 1
ATOM 1834 O O . ASP A 1 251 ? 24.795 0.757 -42.510 1.00 93.38 251 ASP A O 1
ATOM 1838 N N . LYS A 1 252 ? 24.688 0.216 -44.686 1.00 93.88 252 LYS A N 1
ATOM 1839 C CA . LYS A 1 252 ? 24.465 -1.212 -44.475 1.00 93.88 252 LYS A CA 1
ATOM 1840 C C . LYS A 1 252 ? 25.572 -1.796 -43.593 1.00 93.88 252 LYS A C 1
ATOM 1842 O O . LYS A 1 252 ? 26.759 -1.644 -43.861 1.00 93.88 252 LYS A O 1
ATOM 1847 N N . GLY A 1 253 ? 25.168 -2.541 -42.570 1.00 91.50 253 GLY A N 1
ATOM 1848 C CA . GLY A 1 253 ? 26.061 -3.217 -41.637 1.00 91.50 253 GLY A CA 1
ATOM 1849 C C . GLY A 1 253 ? 26.506 -2.376 -40.441 1.00 91.50 253 GLY A C 1
ATOM 1850 O O . GLY A 1 253 ? 27.054 -2.974 -39.515 1.00 91.50 253 GLY A O 1
ATOM 1851 N N . ALA A 1 254 ? 26.244 -1.064 -40.420 1.00 94.62 254 ALA A N 1
ATOM 1852 C CA . ALA A 1 254 ? 26.515 -0.215 -39.262 1.00 94.62 254 ALA A CA 1
ATOM 1853 C C . ALA A 1 254 ? 25.619 -0.584 -38.066 1.00 94.62 254 ALA A C 1
ATOM 1855 O O . ALA A 1 254 ? 24.470 -1.006 -38.232 1.00 94.62 254 ALA A O 1
ATOM 1856 N N . TRP A 1 255 ? 26.141 -0.392 -36.857 1.00 95.56 255 TRP A N 1
ATOM 1857 C CA . TRP A 1 255 ? 25.379 -0.465 -35.616 1.00 95.56 255 TRP A CA 1
ATOM 1858 C C . TRP A 1 255 ? 24.523 0.781 -35.449 1.00 95.56 255 TRP A C 1
ATOM 1860 O O . TRP A 1 255 ? 24.997 1.899 -35.645 1.00 95.56 255 TRP A O 1
ATOM 1870 N N . ILE A 1 256 ? 23.275 0.575 -35.049 1.00 95.44 256 ILE A N 1
ATOM 1871 C CA . ILE A 1 256 ? 22.252 1.595 -34.853 1.00 95.44 256 ILE A CA 1
ATOM 1872 C C . ILE A 1 256 ? 21.817 1.548 -33.393 1.00 95.44 256 ILE A C 1
ATOM 1874 O O . ILE A 1 256 ? 21.495 0.478 -32.879 1.00 95.44 256 ILE A O 1
ATOM 1878 N N . GLY A 1 257 ? 21.786 2.710 -32.748 1.00 96.50 257 GLY A N 1
ATOM 1879 C CA . GLY A 1 257 ? 21.231 2.900 -31.414 1.00 96.50 257 GLY A CA 1
ATOM 1880 C C . GLY A 1 257 ? 19.981 3.759 -31.475 1.00 96.50 257 GLY A C 1
ATOM 1881 O O . GLY A 1 257 ? 20.023 4.873 -32.009 1.00 96.50 257 GLY A O 1
ATOM 1882 N N . LEU A 1 258 ? 18.892 3.246 -30.914 1.00 95.44 258 LEU A N 1
ATOM 1883 C CA . LEU A 1 258 ? 17.606 3.919 -30.812 1.00 95.44 258 LEU A CA 1
ATOM 1884 C C . LEU A 1 258 ? 17.266 4.174 -29.342 1.00 95.44 258 LEU A C 1
ATOM 1886 O O . LEU A 1 258 ? 17.521 3.311 -28.501 1.00 95.44 258 LEU A O 1
ATOM 1890 N N . VAL A 1 259 ? 16.669 5.330 -29.053 1.00 95.44 259 VAL A N 1
ATOM 1891 C CA . VAL A 1 259 ? 16.015 5.627 -27.768 1.00 95.44 259 VAL A CA 1
ATOM 1892 C C . VAL A 1 259 ? 14.621 6.158 -28.052 1.00 95.44 259 VAL A C 1
ATOM 1894 O O . VAL A 1 259 ? 14.470 7.081 -28.856 1.00 95.44 259 VAL A O 1
ATOM 1897 N N . ASP A 1 260 ? 13.609 5.540 -27.446 1.00 91.62 260 ASP A N 1
ATOM 1898 C CA . ASP A 1 260 ? 12.187 5.821 -27.679 1.00 91.62 260 ASP A CA 1
ATOM 1899 C C . ASP A 1 260 ? 11.846 5.871 -29.187 1.00 91.62 260 ASP A C 1
ATOM 1901 O O . ASP A 1 260 ? 11.175 6.778 -29.687 1.00 91.62 260 ASP A O 1
ATOM 1905 N N . GLY A 1 261 ? 12.404 4.917 -29.945 1.00 88.69 261 GLY A N 1
ATOM 1906 C CA . GLY A 1 261 ? 12.235 4.784 -31.397 1.00 88.69 261 GLY A CA 1
ATOM 1907 C C . GLY A 1 261 ? 13.028 5.773 -32.265 1.00 88.69 261 GLY A C 1
ATOM 1908 O O . GLY A 1 261 ? 12.985 5.659 -33.488 1.00 88.69 261 GLY A O 1
ATOM 1909 N N . ARG A 1 262 ? 13.770 6.720 -31.676 1.00 92.25 262 ARG A N 1
ATOM 1910 C CA . ARG A 1 262 ? 14.541 7.745 -32.404 1.00 92.25 262 ARG A CA 1
ATOM 1911 C C . ARG A 1 262 ? 16.014 7.394 -32.498 1.00 92.25 262 ARG A C 1
ATOM 1913 O O . ARG A 1 262 ? 16.591 6.879 -31.542 1.00 92.25 262 ARG A O 1
ATOM 1920 N N . LEU A 1 263 ? 16.647 7.734 -33.617 1.00 94.44 263 LEU A N 1
ATOM 1921 C CA . LEU A 1 263 ? 18.077 7.501 -33.805 1.00 94.44 263 LEU A CA 1
ATOM 1922 C C . LEU A 1 263 ? 18.913 8.395 -32.880 1.00 94.44 263 LEU A C 1
ATOM 1924 O O . LEU A 1 263 ? 18.907 9.617 -33.016 1.00 94.44 263 LEU A O 1
ATOM 1928 N N . VAL A 1 264 ? 19.703 7.780 -31.995 1.00 95.75 264 VAL A N 1
ATOM 1929 C CA . VAL A 1 264 ? 20.659 8.494 -31.126 1.00 95.75 264 VAL A CA 1
ATOM 1930 C C . VAL A 1 264 ? 22.117 8.232 -31.493 1.00 95.75 264 VAL A C 1
ATOM 1932 O O . VAL A 1 264 ? 22.993 9.038 -31.175 1.00 95.75 264 VAL A O 1
ATOM 1935 N N . ALA A 1 265 ? 22.409 7.116 -32.166 1.00 95.00 265 ALA A N 1
ATOM 1936 C CA . ALA A 1 265 ? 23.771 6.756 -32.533 1.00 95.00 265 ALA A CA 1
ATOM 1937 C C . ALA A 1 265 ? 23.837 5.862 -33.774 1.00 95.00 265 ALA A C 1
ATOM 1939 O O . ALA A 1 265 ? 23.006 4.980 -33.971 1.00 95.00 265 ALA A O 1
ATOM 1940 N N . THR A 1 266 ? 24.891 6.057 -34.565 1.00 95.88 266 THR A N 1
ATOM 1941 C CA . THR A 1 266 ? 25.351 5.114 -35.587 1.00 95.88 266 THR A CA 1
ATOM 1942 C C . THR A 1 266 ? 26.875 4.993 -35.509 1.00 95.88 266 THR A C 1
ATOM 1944 O O . THR A 1 266 ? 27.554 5.998 -35.268 1.00 95.88 266 THR A O 1
ATOM 1947 N N . SER A 1 267 ? 27.415 3.778 -35.625 1.00 94.81 267 SER A N 1
ATOM 1948 C CA . SER A 1 267 ? 28.862 3.507 -35.623 1.00 94.81 267 SER A CA 1
ATOM 1949 C C . SER A 1 267 ? 29.176 2.129 -36.216 1.00 94.81 267 SER A C 1
ATOM 1951 O O . SER A 1 267 ? 28.304 1.280 -36.349 1.00 94.81 267 SER A O 1
ATOM 1953 N N . GLN A 1 268 ? 30.444 1.875 -36.535 1.00 93.56 268 GLN A N 1
ATOM 1954 C CA . GLN A 1 268 ? 30.934 0.535 -36.877 1.00 93.56 268 GLN A CA 1
ATOM 1955 C C . GLN A 1 268 ? 31.264 -0.310 -35.635 1.00 93.56 268 GLN A C 1
ATOM 1957 O O . GLN A 1 268 ? 31.509 -1.505 -35.760 1.00 93.56 268 GLN A O 1
ATOM 1962 N N . ARG A 1 269 ? 31.254 0.285 -34.433 1.00 93.44 269 ARG A N 1
ATOM 1963 C CA . ARG A 1 269 ? 31.558 -0.397 -33.165 1.00 93.44 269 ARG A CA 1
ATOM 1964 C C . ARG A 1 269 ? 30.337 -0.420 -32.255 1.00 93.44 269 ARG A C 1
ATOM 1966 O O . ARG A 1 269 ? 29.814 0.646 -31.923 1.00 93.44 269 ARG A O 1
ATOM 1973 N N . VAL A 1 270 ? 29.925 -1.605 -31.797 1.00 94.94 270 VAL A N 1
ATOM 1974 C CA . VAL A 1 270 ? 28.755 -1.744 -30.912 1.00 94.94 270 VAL A CA 1
ATOM 1975 C C . VAL A 1 270 ? 28.978 -1.028 -29.579 1.00 94.94 270 VAL A C 1
ATOM 1977 O O . VAL A 1 270 ? 28.063 -0.394 -29.066 1.00 94.94 270 VAL A O 1
ATOM 1980 N N . SER A 1 271 ? 30.218 -1.017 -29.077 1.00 94.56 271 SER A N 1
ATOM 1981 C CA . SER A 1 271 ? 30.594 -0.314 -27.843 1.00 94.56 271 SER A CA 1
ATOM 1982 C C . SER A 1 271 ? 30.333 1.193 -27.885 1.00 94.56 271 SER A C 1
ATOM 1984 O O . SER A 1 271 ? 29.832 1.749 -26.912 1.00 94.56 271 SER A O 1
ATOM 1986 N N . GLU A 1 272 ? 30.593 1.867 -29.011 1.00 95.69 272 GLU A N 1
ATOM 1987 C CA . GLU A 1 272 ? 30.267 3.295 -29.147 1.00 95.69 272 GLU A CA 1
ATOM 1988 C C . GLU A 1 272 ? 28.758 3.543 -29.136 1.00 95.69 272 GLU A C 1
ATOM 1990 O O . GLU A 1 272 ? 28.292 4.520 -28.545 1.00 95.69 272 GLU A O 1
ATOM 1995 N N . VAL A 1 273 ? 27.999 2.670 -29.802 1.00 96.81 273 VAL A N 1
ATOM 1996 C CA . VAL A 1 273 ? 26.539 2.764 -29.855 1.00 96.81 273 VAL A CA 1
ATOM 1997 C C . VAL A 1 273 ? 25.948 2.517 -28.472 1.00 96.81 273 VAL A C 1
ATOM 1999 O O . VAL A 1 273 ? 25.157 3.336 -28.014 1.00 96.81 273 VAL A O 1
ATOM 2002 N N . ALA A 1 274 ? 26.388 1.469 -27.773 1.00 96.06 274 ALA A N 1
ATOM 2003 C CA . ALA A 1 274 ? 25.951 1.142 -26.419 1.00 96.06 274 ALA A CA 1
ATOM 2004 C C . ALA A 1 274 ? 26.203 2.290 -25.436 1.00 96.06 274 ALA A C 1
ATOM 2006 O O . ALA A 1 274 ? 25.283 2.689 -24.725 1.00 96.06 274 ALA A O 1
ATOM 2007 N N . SER A 1 275 ? 27.399 2.891 -25.444 1.00 95.31 275 SER A N 1
ATOM 2008 C CA . SER A 1 275 ? 27.693 4.040 -24.578 1.00 95.31 275 SER A CA 1
ATOM 2009 C C . SER A 1 275 ? 26.806 5.252 -24.880 1.00 95.31 275 SER A C 1
ATOM 2011 O O . SER A 1 275 ? 26.353 5.918 -23.954 1.00 95.31 275 SER A O 1
ATOM 2013 N N . ARG A 1 276 ? 26.526 5.547 -26.158 1.00 96.38 276 ARG A N 1
ATOM 2014 C CA . ARG A 1 276 ? 25.659 6.679 -26.540 1.00 96.38 276 ARG A CA 1
ATOM 2015 C C . ARG A 1 276 ? 24.188 6.430 -26.220 1.00 96.38 276 ARG A C 1
ATOM 2017 O O . ARG A 1 276 ? 23.516 7.352 -25.768 1.00 96.38 276 ARG A O 1
ATOM 2024 N N . VAL A 1 277 ? 23.703 5.204 -26.421 1.00 97.19 277 VAL A N 1
ATOM 2025 C CA . VAL A 1 277 ? 22.349 4.792 -26.028 1.00 97.19 277 VAL A CA 1
ATOM 2026 C C . VAL A 1 277 ? 22.199 4.901 -24.513 1.00 97.19 277 VAL A C 1
ATOM 2028 O O . VAL A 1 277 ? 21.304 5.602 -24.051 1.00 97.19 277 VAL A O 1
ATOM 2031 N N . ALA A 1 278 ? 23.126 4.334 -23.736 1.00 95.06 278 ALA A N 1
ATOM 2032 C CA . ALA A 1 278 ? 23.119 4.455 -22.279 1.00 95.06 278 ALA A CA 1
ATOM 2033 C C . ALA A 1 278 ? 23.153 5.922 -21.822 1.00 95.06 278 ALA A C 1
ATOM 2035 O O . ALA A 1 278 ? 22.365 6.305 -20.967 1.00 95.06 278 ALA A O 1
ATOM 2036 N N . ALA A 1 279 ? 23.987 6.771 -22.431 1.00 94.31 279 ALA A N 1
ATOM 2037 C CA . ALA A 1 279 ? 24.053 8.193 -22.093 1.00 94.31 279 ALA A CA 1
ATOM 2038 C C . ALA A 1 279 ? 22.762 8.967 -22.407 1.00 94.31 279 ALA A C 1
ATOM 2040 O O . ALA A 1 279 ? 22.414 9.889 -21.676 1.00 94.31 279 ALA A O 1
ATOM 2041 N N . ALA A 1 280 ? 22.055 8.608 -23.481 1.00 94.69 280 ALA A N 1
ATOM 2042 C CA . ALA A 1 280 ? 20.774 9.216 -23.833 1.00 94.69 280 ALA A CA 1
ATOM 2043 C C . ALA A 1 280 ? 19.625 8.717 -22.937 1.00 94.69 280 ALA A C 1
ATOM 2045 O O . ALA A 1 280 ? 18.706 9.474 -22.621 1.00 94.69 280 ALA A O 1
ATOM 2046 N N . MET A 1 281 ? 19.684 7.455 -22.505 1.00 94.88 281 MET A N 1
ATOM 2047 C CA . MET A 1 281 ? 18.680 6.846 -21.635 1.00 94.88 281 MET A CA 1
ATOM 2048 C C . MET A 1 281 ? 18.867 7.239 -20.174 1.00 94.88 281 MET A C 1
ATOM 2050 O O . MET A 1 281 ? 17.894 7.536 -19.491 1.00 94.88 281 MET A O 1
ATOM 2054 N N . LEU A 1 282 ? 20.088 7.251 -19.654 1.00 89.69 282 LEU A N 1
ATOM 2055 C CA . LEU A 1 282 ? 20.351 7.513 -18.243 1.00 89.69 282 LEU A CA 1
ATOM 2056 C C . LEU A 1 282 ? 20.212 9.010 -17.945 1.00 89.69 282 LEU A C 1
ATOM 2058 O O . LEU A 1 282 ? 20.678 9.876 -18.676 1.00 89.69 282 LEU A O 1
ATOM 2062 N N . GLY A 1 283 ? 19.505 9.317 -16.862 1.00 74.88 283 GLY A N 1
ATOM 2063 C CA . GLY A 1 283 ? 19.269 10.677 -16.383 1.00 74.88 283 GLY A CA 1
ATOM 2064 C C . GLY A 1 283 ? 19.316 10.703 -14.856 1.00 74.88 283 GLY A C 1
ATOM 2065 O O . GLY A 1 283 ? 19.406 9.641 -14.243 1.00 74.88 283 GLY A O 1
ATOM 2066 N N . PRO A 1 284 ? 19.191 11.876 -14.211 1.00 65.31 284 PRO A N 1
ATOM 2067 C CA . PRO A 1 284 ? 19.361 12.005 -12.758 1.00 65.31 284 PRO A CA 1
ATOM 2068 C C . PRO A 1 284 ? 18.412 11.117 -11.932 1.00 65.31 284 PRO A C 1
ATOM 2070 O O . PRO A 1 284 ? 18.726 10.777 -10.797 1.00 65.31 284 PRO A O 1
ATOM 2073 N N . ASN A 1 285 ? 17.274 10.717 -12.510 1.00 66.81 285 ASN A N 1
ATOM 2074 C CA . ASN A 1 285 ? 16.231 9.938 -11.839 1.00 66.81 285 ASN A CA 1
ATOM 2075 C C . ASN A 1 285 ? 16.136 8.472 -12.310 1.00 66.81 285 ASN A C 1
ATOM 2077 O O . ASN A 1 285 ? 15.252 7.755 -11.849 1.00 66.81 285 ASN A O 1
ATOM 2081 N N . ARG A 1 286 ? 16.995 8.015 -13.234 1.00 84.00 286 ARG A N 1
ATOM 2082 C CA . ARG A 1 286 ? 16.970 6.642 -13.774 1.00 84.00 286 ARG A CA 1
ATOM 2083 C C . ARG A 1 286 ? 18.210 5.892 -13.305 1.00 84.00 286 ARG A C 1
ATOM 2085 O O . ARG A 1 286 ? 19.285 6.053 -13.870 1.00 84.00 286 ARG A O 1
ATOM 2092 N N . GLN A 1 287 ? 18.039 5.133 -12.224 1.00 82.00 287 GLN A N 1
ATOM 2093 C CA . GLN A 1 287 ? 19.115 4.465 -11.483 1.00 82.00 287 GLN A CA 1
ATOM 2094 C C . GLN A 1 287 ? 19.162 2.950 -11.717 1.00 82.00 287 GLN A C 1
ATOM 2096 O O . GLN A 1 287 ? 20.018 2.277 -11.148 1.00 82.00 287 GLN A O 1
ATOM 2101 N N . ARG A 1 288 ? 18.264 2.400 -12.543 1.00 88.38 288 ARG A N 1
ATOM 2102 C CA . ARG A 1 288 ? 18.297 0.997 -12.968 1.00 88.38 288 ARG A CA 1
ATOM 2103 C C . ARG A 1 288 ? 18.317 0.910 -14.488 1.00 88.38 288 ARG A C 1
ATOM 2105 O O . ARG A 1 288 ? 17.657 1.703 -15.162 1.00 88.38 288 ARG A O 1
ATOM 2112 N N . LEU A 1 289 ? 19.065 -0.055 -15.009 1.00 93.62 289 LEU A N 1
ATOM 2113 C CA . LEU A 1 289 ? 19.171 -0.368 -16.428 1.00 93.62 289 LEU A CA 1
ATOM 2114 C C . LEU A 1 289 ? 18.985 -1.877 -16.613 1.00 93.62 289 LEU A C 1
ATOM 2116 O O . LEU A 1 289 ? 19.861 -2.664 -16.268 1.00 93.62 289 LEU A O 1
ATOM 2120 N N . MET A 1 290 ? 17.838 -2.277 -17.153 1.00 94.12 290 MET A N 1
ATOM 2121 C CA . MET A 1 290 ? 17.598 -3.652 -17.584 1.00 94.12 290 MET A CA 1
ATOM 2122 C C . MET A 1 290 ? 18.167 -3.838 -18.989 1.00 94.12 290 MET A C 1
ATOM 2124 O O . MET A 1 290 ? 17.884 -3.034 -19.879 1.00 94.12 290 MET A O 1
ATOM 2128 N N . LEU A 1 291 ? 18.935 -4.905 -19.182 1.00 95.81 291 LEU A N 1
ATOM 2129 C CA . LEU A 1 291 ? 19.522 -5.316 -20.451 1.00 95.81 291 LEU A CA 1
ATOM 2130 C C . LEU A 1 291 ? 18.957 -6.679 -20.849 1.00 95.81 291 LEU A C 1
ATOM 2132 O O . LEU A 1 291 ? 19.072 -7.639 -20.091 1.00 95.81 291 LEU A O 1
ATOM 2136 N N . LEU A 1 292 ? 18.371 -6.768 -22.040 1.00 95.94 292 LEU A N 1
ATOM 2137 C CA . LEU A 1 292 ? 17.799 -7.997 -22.580 1.00 95.94 292 LEU A CA 1
ATOM 2138 C C . LEU A 1 292 ? 18.555 -8.408 -23.851 1.00 95.94 292 LEU A C 1
ATOM 2140 O O . LEU A 1 292 ? 18.430 -7.764 -24.899 1.00 95.94 292 LEU A O 1
ATOM 2144 N N . ARG A 1 293 ? 19.358 -9.471 -23.758 1.00 95.19 293 ARG A N 1
ATOM 2145 C CA . ARG A 1 293 ? 20.242 -9.949 -24.835 1.00 95.19 293 ARG A CA 1
ATOM 2146 C C . ARG A 1 293 ? 19.476 -10.751 -25.888 1.00 95.19 293 ARG A C 1
ATOM 2148 O O . ARG A 1 293 ? 18.585 -11.532 -25.553 1.00 95.19 293 ARG A O 1
ATOM 2155 N N . GLY A 1 294 ? 19.815 -10.543 -27.158 1.00 93.44 294 GLY A N 1
ATOM 2156 C CA . GLY A 1 294 ? 19.243 -11.282 -28.289 1.00 93.44 294 GLY A CA 1
ATOM 2157 C C . GLY A 1 294 ? 19.684 -12.745 -28.340 1.00 93.44 294 GLY A C 1
ATOM 2158 O O . GLY A 1 294 ? 20.451 -13.205 -27.497 1.00 93.44 294 GLY A O 1
ATOM 2159 N N . GLY A 1 295 ? 19.195 -13.486 -29.334 1.00 89.44 295 GLY A N 1
ATOM 2160 C CA . GLY A 1 295 ? 19.671 -14.845 -29.604 1.00 89.44 295 GLY A CA 1
ATOM 2161 C C . GLY A 1 295 ? 21.138 -14.873 -30.053 1.00 89.44 295 GLY A C 1
ATOM 2162 O O . GLY A 1 295 ? 21.641 -13.901 -30.616 1.00 89.44 295 GLY A O 1
ATOM 2163 N N . GLU A 1 296 ? 21.813 -16.010 -29.857 1.00 85.62 296 GLU A N 1
ATOM 2164 C CA . GLU A 1 296 ? 23.244 -16.190 -30.177 1.00 85.62 296 GLU A CA 1
ATOM 2165 C C . GLU A 1 296 ? 23.606 -15.776 -31.613 1.00 85.62 296 GLU A C 1
ATOM 2167 O O . GLU A 1 296 ? 24.679 -15.243 -31.862 1.00 85.62 296 GLU A O 1
ATOM 2172 N N . HIS A 1 297 ? 22.684 -15.953 -32.561 1.00 85.94 297 HIS A N 1
ATOM 2173 C CA . HIS A 1 297 ? 22.893 -15.644 -33.976 1.00 85.94 297 HIS A CA 1
ATOM 2174 C C . HIS A 1 297 ? 22.909 -14.140 -34.311 1.00 85.94 297 HIS A C 1
ATOM 2176 O O . HIS A 1 297 ? 23.296 -13.774 -35.423 1.00 85.94 297 HIS A O 1
ATOM 2182 N N . VAL A 1 298 ? 22.485 -13.266 -33.390 1.00 85.44 298 VAL A N 1
ATOM 2183 C CA . VAL A 1 298 ? 22.502 -11.805 -33.589 1.00 85.44 298 VAL A CA 1
ATOM 2184 C C . VAL A 1 298 ? 23.422 -11.058 -32.634 1.00 85.44 298 VAL A C 1
ATOM 2186 O O . VAL A 1 298 ? 23.806 -9.924 -32.926 1.00 85.44 298 VAL A O 1
ATOM 2189 N N . VAL A 1 299 ? 23.801 -11.667 -31.513 1.00 86.69 299 VAL A N 1
ATOM 2190 C CA . VAL A 1 299 ? 24.712 -11.062 -30.538 1.00 86.69 299 VAL A CA 1
ATOM 2191 C C . VAL A 1 299 ? 26.140 -11.026 -31.103 1.00 86.69 299 VAL A C 1
ATOM 2193 O O . VAL A 1 299 ? 26.656 -12.069 -31.492 1.00 86.69 299 VAL A O 1
ATOM 2196 N N . PRO A 1 300 ? 26.797 -9.852 -31.175 1.00 88.12 300 PRO A N 1
ATOM 2197 C CA . PRO A 1 300 ? 28.190 -9.781 -31.597 1.00 88.12 300 PRO A CA 1
ATOM 2198 C C . PRO A 1 300 ? 29.146 -10.155 -30.455 1.00 88.12 300 PRO A C 1
ATOM 2200 O O . PRO A 1 300 ? 28.847 -9.900 -29.286 1.00 88.12 300 PRO A O 1
ATOM 2203 N N . ASP A 1 301 ? 30.324 -10.674 -30.811 1.00 87.69 301 ASP A N 1
ATOM 2204 C CA . ASP A 1 301 ? 31.365 -11.103 -29.861 1.00 87.69 301 ASP A CA 1
ATOM 2205 C C . ASP A 1 301 ? 31.800 -9.989 -28.889 1.00 87.69 301 ASP A C 1
ATOM 2207 O O . ASP A 1 301 ? 32.170 -10.259 -27.751 1.00 87.69 301 ASP A O 1
ATOM 2211 N N . ASP A 1 302 ? 31.744 -8.723 -29.316 1.00 90.12 302 ASP A N 1
ATOM 2212 C CA . ASP A 1 302 ? 32.168 -7.557 -28.533 1.00 90.12 302 ASP A CA 1
ATOM 2213 C C . ASP A 1 302 ? 31.039 -6.908 -27.704 1.00 90.12 302 ASP A C 1
ATOM 2215 O O . ASP A 1 302 ? 31.226 -5.824 -27.137 1.00 90.12 302 ASP A O 1
ATOM 2219 N N . LEU A 1 303 ? 29.861 -7.546 -27.599 1.00 91.38 303 LEU A N 1
ATOM 2220 C CA . LEU A 1 303 ? 28.738 -7.015 -26.816 1.00 91.38 303 LEU A CA 1
ATOM 2221 C C . LEU A 1 303 ? 29.029 -6.988 -25.310 1.00 91.38 303 LEU A C 1
ATOM 2223 O O . LEU A 1 303 ? 28.675 -6.016 -24.644 1.00 91.38 303 LEU A O 1
ATOM 2227 N N . ASP A 1 304 ? 29.672 -8.024 -24.769 1.00 92.06 304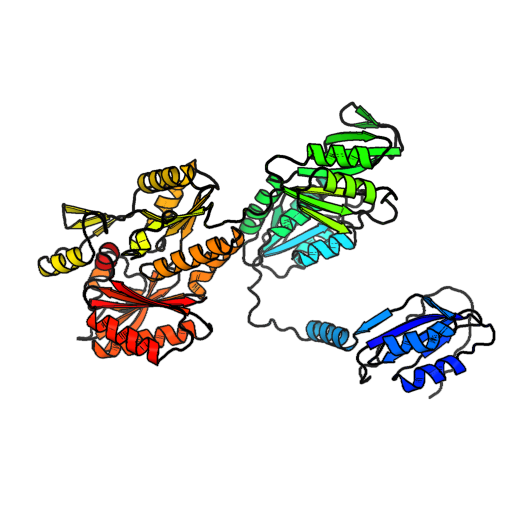 ASP A N 1
ATOM 2228 C CA . ASP A 1 304 ? 29.991 -8.095 -23.336 1.00 92.06 304 ASP A CA 1
ATOM 2229 C C . ASP A 1 304 ? 30.944 -6.975 -22.912 1.00 92.06 304 ASP A C 1
ATOM 2231 O O . ASP A 1 304 ? 30.697 -6.278 -21.925 1.00 92.06 304 ASP A O 1
ATOM 2235 N N . ASP A 1 305 ? 31.968 -6.710 -23.724 1.00 93.25 305 ASP A N 1
ATOM 2236 C CA . ASP A 1 305 ? 32.891 -5.591 -23.522 1.00 93.25 305 ASP A CA 1
ATOM 2237 C C . ASP A 1 305 ? 32.170 -4.237 -23.588 1.00 93.25 305 ASP A C 1
ATOM 2239 O O . ASP A 1 305 ? 32.491 -3.303 -22.845 1.00 93.25 305 ASP A O 1
ATOM 2243 N N . ALA A 1 306 ? 31.179 -4.101 -24.475 1.00 94.06 306 ALA A N 1
ATOM 2244 C CA . ALA A 1 306 ? 30.354 -2.903 -24.560 1.00 94.06 306 ALA A CA 1
ATOM 2245 C C . ALA A 1 306 ? 29.517 -2.690 -23.287 1.00 94.06 306 ALA A C 1
ATOM 2247 O O . ALA A 1 306 ? 29.452 -1.564 -22.786 1.00 94.06 306 ALA A O 1
ATOM 2248 N N . ILE A 1 307 ? 28.916 -3.754 -22.748 1.00 93.31 307 ILE A N 1
ATOM 2249 C CA . ILE A 1 307 ? 28.133 -3.710 -21.506 1.00 93.31 307 ILE A CA 1
ATOM 2250 C C . ILE A 1 307 ? 29.034 -3.380 -20.310 1.00 93.31 307 ILE A C 1
ATOM 2252 O O . ILE A 1 307 ? 28.686 -2.505 -19.513 1.00 93.31 307 ILE A O 1
ATOM 2256 N N . ALA A 1 308 ? 30.213 -4.000 -20.213 1.00 93.75 308 ALA A N 1
ATOM 2257 C CA . ALA A 1 308 ? 31.183 -3.728 -19.152 1.00 93.75 308 ALA A CA 1
ATOM 2258 C C . ALA A 1 308 ? 31.596 -2.247 -19.118 1.00 93.75 308 ALA A C 1
ATOM 2260 O O . ALA A 1 308 ? 31.588 -1.621 -18.060 1.00 93.75 308 ALA A O 1
ATOM 2261 N N . ARG A 1 309 ? 31.843 -1.634 -20.283 1.00 94.62 309 ARG A N 1
ATOM 2262 C CA . ARG A 1 309 ? 32.152 -0.194 -20.379 1.00 94.62 309 ARG A CA 1
ATOM 2263 C C . ARG A 1 309 ? 31.007 0.703 -19.920 1.00 94.62 309 ARG A C 1
ATOM 2265 O O . ARG A 1 309 ? 31.256 1.756 -19.338 1.00 94.62 309 ARG A O 1
ATOM 2272 N N . VAL A 1 310 ? 29.758 0.320 -20.190 1.00 94.25 310 VAL A N 1
ATOM 2273 C CA . VAL A 1 310 ? 28.590 1.048 -19.668 1.00 94.25 310 VAL A CA 1
ATOM 2274 C C . VAL A 1 310 ? 28.539 0.927 -18.143 1.00 94.25 310 VAL A C 1
ATOM 2276 O O . VAL A 1 310 ? 28.356 1.939 -17.471 1.00 94.25 310 VAL A O 1
ATOM 2279 N N . ALA A 1 311 ? 28.773 -0.262 -17.585 1.00 92.25 311 ALA A N 1
ATOM 2280 C CA . ALA A 1 311 ? 28.818 -0.467 -16.136 1.00 92.25 311 ALA A CA 1
ATOM 2281 C C . ALA A 1 311 ? 29.910 0.377 -15.454 1.00 92.25 311 ALA A C 1
ATOM 2283 O O . ALA A 1 311 ? 29.649 1.032 -14.446 1.00 92.25 311 ALA A O 1
ATOM 2284 N N . GLU A 1 312 ? 31.110 0.429 -16.037 1.00 94.06 312 GLU A N 1
ATOM 2285 C CA . GLU A 1 312 ? 32.225 1.247 -15.541 1.00 94.06 312 GLU A CA 1
ATOM 2286 C C . GLU A 1 312 ? 31.927 2.753 -15.590 1.00 94.06 312 GLU A C 1
ATOM 2288 O O . GLU A 1 312 ? 32.299 3.491 -14.677 1.00 94.06 312 GLU A O 1
ATOM 2293 N N . ALA A 1 313 ? 31.242 3.222 -16.638 1.00 93.50 313 ALA A N 1
ATOM 2294 C CA . ALA A 1 313 ? 30.880 4.631 -16.789 1.00 93.50 313 ALA A CA 1
ATOM 2295 C C . ALA A 1 313 ? 29.765 5.075 -15.823 1.00 93.50 313 ALA A C 1
ATOM 2297 O O . ALA A 1 313 ? 29.695 6.254 -15.464 1.00 93.50 313 ALA A O 1
ATOM 2298 N N . TYR A 1 314 ? 28.909 4.146 -15.383 1.00 91.00 314 TYR A N 1
ATOM 2299 C CA . TYR A 1 314 ? 27.747 4.419 -14.536 1.00 91.00 314 TYR A CA 1
ATOM 2300 C C . TYR A 1 314 ? 27.721 3.533 -13.275 1.00 91.00 314 TYR A C 1
ATOM 2302 O O . TYR A 1 314 ? 26.759 2.798 -13.064 1.00 91.00 314 TYR A O 1
ATOM 2310 N N . PRO A 1 315 ? 28.705 3.652 -12.358 1.00 85.38 315 PRO A N 1
ATOM 2311 C CA . PRO A 1 315 ? 28.826 2.769 -11.187 1.00 85.38 315 PRO A CA 1
ATOM 2312 C C . PRO A 1 315 ? 27.696 2.928 -10.153 1.00 85.38 315 PRO A C 1
ATOM 2314 O O . PRO A 1 315 ? 27.583 2.140 -9.221 1.00 85.38 315 PRO A O 1
ATOM 2317 N N . HIS A 1 316 ? 26.880 3.974 -10.289 1.00 79.12 316 HIS A N 1
ATOM 2318 C CA . HIS A 1 316 ? 25.721 4.262 -9.442 1.00 79.12 316 HIS A CA 1
ATOM 2319 C C . HIS A 1 316 ? 24.408 3.707 -10.016 1.00 79.12 316 HIS A C 1
ATOM 2321 O O . HIS A 1 316 ? 23.367 3.831 -9.375 1.00 79.12 316 HIS A O 1
ATOM 2327 N N . VAL A 1 317 ? 24.438 3.148 -11.229 1.00 85.94 317 VAL A N 1
ATOM 2328 C CA . VAL A 1 317 ? 23.280 2.541 -11.884 1.00 85.94 317 VAL A CA 1
ATOM 2329 C C . VAL A 1 317 ? 23.336 1.037 -11.656 1.00 85.94 317 VAL A C 1
ATOM 2331 O O . VAL A 1 317 ? 24.334 0.390 -11.965 1.00 85.94 317 VAL A O 1
ATOM 2334 N N . GLN A 1 318 ? 22.252 0.463 -11.142 1.00 84.19 318 GLN A N 1
ATOM 2335 C CA . GLN A 1 318 ? 22.109 -0.986 -11.073 1.00 84.19 318 GLN A CA 1
ATOM 2336 C C . GLN A 1 318 ? 21.814 -1.531 -12.473 1.00 84.19 318 GLN A C 1
ATOM 2338 O O . GLN A 1 318 ? 20.802 -1.166 -13.073 1.00 84.19 318 GLN A O 1
ATOM 2343 N N . ILE A 1 319 ? 22.676 -2.411 -12.977 1.00 88.06 319 ILE A N 1
ATOM 2344 C CA . ILE A 1 319 ? 22.498 -3.058 -14.278 1.00 88.06 319 ILE A CA 1
ATOM 2345 C C . ILE A 1 319 ? 22.060 -4.506 -14.058 1.00 88.06 319 ILE A C 1
ATOM 2347 O O . ILE A 1 319 ? 22.825 -5.303 -13.517 1.00 88.06 319 ILE A O 1
ATOM 2351 N N . ASP A 1 320 ? 20.850 -4.839 -14.505 1.00 86.19 320 ASP A N 1
ATOM 2352 C CA . ASP A 1 320 ? 20.312 -6.200 -14.473 1.00 86.19 320 ASP A CA 1
ATOM 2353 C C . ASP A 1 320 ? 20.350 -6.776 -15.896 1.00 86.19 320 ASP A C 1
ATOM 2355 O O . ASP A 1 320 ? 19.788 -6.190 -16.824 1.00 86.19 320 ASP A O 1
ATOM 2359 N N . GLN A 1 321 ? 21.035 -7.905 -16.085 1.00 92.00 321 GLN A N 1
ATOM 2360 C CA . GLN A 1 321 ? 21.203 -8.540 -17.395 1.00 92.00 321 GLN A CA 1
ATOM 2361 C C . GLN A 1 321 ? 20.375 -9.817 -17.490 1.00 92.00 321 GLN A C 1
ATOM 2363 O O . GLN A 1 321 ? 20.404 -10.652 -16.587 1.00 92.00 321 GLN A O 1
ATOM 2368 N N . HIS A 1 322 ? 19.672 -9.981 -18.607 1.00 91.44 322 HIS A N 1
ATOM 2369 C CA . HIS A 1 322 ? 18.841 -11.142 -18.891 1.00 91.44 322 HIS A CA 1
ATOM 2370 C C . HIS A 1 322 ? 19.050 -11.615 -20.328 1.00 91.44 322 HIS A C 1
ATOM 2372 O O . HIS A 1 322 ? 19.159 -10.807 -21.253 1.00 91.44 322 HIS A O 1
ATOM 2378 N N . ASP A 1 323 ? 19.012 -12.928 -20.532 1.00 92.62 323 ASP A N 1
ATOM 2379 C CA . ASP A 1 323 ? 18.904 -13.501 -21.870 1.00 92.62 323 ASP A CA 1
ATOM 2380 C C . ASP A 1 323 ? 17.447 -13.417 -22.327 1.00 92.62 323 ASP A C 1
ATOM 2382 O O . ASP A 1 323 ? 16.553 -13.950 -21.669 1.00 92.62 323 ASP A O 1
ATOM 2386 N N . GLY A 1 324 ? 17.194 -12.727 -23.437 1.00 91.12 324 GLY A N 1
ATOM 2387 C CA . GLY A 1 324 ? 15.869 -12.608 -24.045 1.00 91.12 324 GLY A CA 1
ATOM 2388 C C . GLY A 1 324 ? 15.657 -13.604 -25.176 1.00 91.12 324 GLY A C 1
ATOM 2389 O O . GLY A 1 324 ? 14.629 -14.281 -25.229 1.00 91.12 324 GLY A O 1
ATOM 2390 N N . GLY A 1 325 ? 16.664 -13.763 -26.034 1.00 93.12 325 GLY A N 1
ATOM 2391 C CA . GLY A 1 325 ? 16.616 -14.688 -27.164 1.00 93.12 325 GLY A CA 1
ATOM 2392 C C . GLY A 1 325 ? 15.788 -14.180 -28.347 1.00 93.12 325 GLY A C 1
ATOM 2393 O O . GLY A 1 325 ? 15.340 -14.991 -29.146 1.00 93.12 325 GLY A O 1
ATOM 2394 N N . GLN A 1 326 ? 15.548 -12.870 -28.448 1.00 92.19 326 GLN A N 1
ATOM 2395 C CA . GLN A 1 326 ? 14.896 -12.266 -29.612 1.00 92.19 326 GLN A CA 1
ATOM 2396 C C . GLN A 1 326 ? 15.808 -12.251 -30.855 1.00 92.19 326 GLN A C 1
ATOM 2398 O O . GLN A 1 326 ? 17.024 -12.081 -30.739 1.00 92.19 326 GLN A O 1
ATOM 2403 N N . ASP A 1 327 ? 15.211 -12.346 -32.046 1.00 85.94 327 ASP A N 1
ATOM 2404 C CA . ASP A 1 327 ? 15.939 -12.614 -33.301 1.00 85.94 327 ASP A CA 1
ATOM 2405 C C . ASP A 1 327 ? 16.513 -11.378 -34.010 1.00 85.94 327 ASP A C 1
ATOM 2407 O O . ASP A 1 327 ? 17.339 -11.512 -34.900 1.00 85.94 327 ASP A O 1
ATOM 2411 N N . HIS A 1 328 ? 16.056 -10.160 -33.695 1.00 84.19 328 HIS A N 1
ATOM 2412 C CA . HIS A 1 328 ? 16.400 -8.959 -34.495 1.00 84.19 328 HIS A CA 1
ATOM 2413 C C . HIS A 1 328 ? 17.221 -7.915 -33.740 1.00 84.19 328 HIS A C 1
ATOM 2415 O O . HIS A 1 328 ? 17.891 -7.072 -34.345 1.00 84.19 328 HIS A O 1
ATOM 2421 N N . TYR A 1 329 ? 17.156 -7.949 -32.413 1.00 91.12 329 TYR A N 1
ATOM 2422 C CA . TYR A 1 329 ? 17.783 -6.959 -31.547 1.00 91.12 329 TYR A CA 1
ATOM 2423 C C . TYR A 1 329 ? 18.816 -7.641 -30.658 1.00 91.12 329 TYR A C 1
ATOM 2425 O O . TYR A 1 329 ? 18.434 -8.312 -29.696 1.00 91.12 329 TYR A O 1
ATOM 2433 N N . PRO A 1 330 ? 20.115 -7.446 -30.938 1.00 93.38 330 PRO A N 1
ATOM 2434 C CA . PRO A 1 330 ? 21.194 -7.969 -30.102 1.00 93.38 330 PRO A CA 1
ATOM 2435 C C . PRO A 1 330 ? 21.119 -7.488 -28.656 1.00 93.38 330 PRO A C 1
ATOM 2437 O O . PRO A 1 330 ? 21.467 -8.231 -27.741 1.00 93.38 330 PRO A O 1
ATOM 2440 N N . LEU A 1 331 ? 20.629 -6.262 -28.449 1.00 96.19 331 LEU A N 1
ATOM 2441 C CA . LEU A 1 331 ? 20.400 -5.712 -27.124 1.00 96.19 331 LEU A CA 1
ATOM 2442 C C . LEU A 1 331 ? 19.159 -4.819 -27.123 1.00 96.19 331 LEU A C 1
ATOM 2444 O O . LEU A 1 331 ? 19.083 -3.845 -27.875 1.00 96.19 331 LEU A O 1
ATOM 2448 N N . LEU A 1 332 ? 18.211 -5.137 -26.248 1.00 96.88 332 LEU A N 1
ATOM 2449 C CA . LEU A 1 332 ? 17.137 -4.236 -25.840 1.00 96.88 332 LEU A CA 1
ATOM 2450 C C . LEU A 1 332 ? 17.439 -3.717 -24.429 1.00 96.88 332 LEU A C 1
ATOM 2452 O O . LEU A 1 332 ? 18.020 -4.433 -23.613 1.00 96.88 332 LEU A O 1
ATOM 2456 N N . LEU A 1 333 ? 17.079 -2.468 -24.151 1.00 96.94 333 LEU A N 1
ATOM 2457 C CA . LEU A 1 333 ? 17.399 -1.776 -22.909 1.00 96.94 333 LEU A CA 1
ATOM 2458 C C . LEU A 1 333 ? 16.149 -1.102 -22.340 1.00 96.94 333 LEU A C 1
ATOM 2460 O O . LEU A 1 333 ? 15.356 -0.529 -23.082 1.00 96.94 333 LEU A O 1
ATOM 2464 N N . ALA A 1 334 ? 16.028 -1.077 -21.017 1.00 95.56 334 ALA A N 1
ATOM 2465 C CA . ALA A 1 334 ? 15.094 -0.202 -20.314 1.00 95.56 334 ALA A CA 1
ATOM 2466 C C . ALA A 1 334 ? 15.811 0.507 -19.169 1.00 95.56 334 ALA A C 1
ATOM 2468 O O . ALA A 1 334 ? 16.313 -0.142 -18.251 1.00 95.56 334 ALA A O 1
ATOM 2469 N N . ALA A 1 335 ? 15.838 1.839 -19.200 1.00 94.06 335 ALA A N 1
ATOM 2470 C CA . ALA A 1 335 ? 16.337 2.648 -18.092 1.00 94.06 335 ALA A CA 1
ATOM 2471 C C . ALA A 1 335 ? 15.154 3.200 -17.305 1.00 94.06 335 ALA A C 1
ATOM 2473 O O . ALA A 1 335 ? 14.300 3.882 -17.866 1.00 94.06 335 ALA A O 1
ATOM 2474 N N . TYR A 1 336 ? 15.100 2.943 -16.006 1.00 88.56 336 TYR A N 1
ATOM 2475 C CA . TYR A 1 336 ? 13.960 3.305 -15.169 1.00 88.56 336 TYR A CA 1
ATOM 2476 C C . TYR A 1 336 ? 14.417 3.718 -13.769 1.00 88.56 336 TYR A C 1
ATOM 2478 O O . TYR A 1 336 ? 15.573 3.528 -13.372 1.00 88.56 336 TYR A O 1
ATOM 2486 N N . ALA A 1 337 ? 13.529 4.385 -13.034 1.00 75.62 337 ALA A N 1
ATOM 2487 C CA . ALA A 1 337 ? 13.794 4.727 -11.644 1.00 75.62 337 ALA A CA 1
ATOM 2488 C C . ALA A 1 337 ? 13.897 3.447 -10.804 1.00 75.62 337 ALA A C 1
ATOM 2490 O O . ALA A 1 337 ? 13.156 2.492 -11.033 1.00 75.62 337 ALA A O 1
ATOM 2491 N N . ALA A 1 338 ? 14.783 3.435 -9.807 1.00 62.66 338 ALA A N 1
ATOM 2492 C CA . ALA A 1 338 ? 14.651 2.455 -8.738 1.00 62.66 338 ALA A CA 1
ATOM 2493 C C . ALA A 1 338 ? 13.294 2.662 -8.047 1.00 62.66 338 ALA A C 1
ATOM 2495 O O . ALA A 1 338 ? 12.837 3.806 -7.944 1.00 62.66 338 ALA A O 1
ATOM 2496 N N . GLU A 1 339 ? 12.637 1.583 -7.601 1.00 65.06 339 GLU A N 1
ATOM 2497 C CA . GLU A 1 339 ? 11.481 1.736 -6.713 1.00 65.06 339 GLU A CA 1
ATOM 2498 C C . GLU A 1 339 ? 11.881 2.658 -5.561 1.00 65.06 339 GLU A C 1
ATOM 2500 O O . GLU A 1 339 ? 12.955 2.503 -4.976 1.00 65.06 339 GLU A O 1
ATOM 2505 N N . GLU A 1 340 ? 11.048 3.662 -5.282 1.00 67.75 340 GLU A N 1
ATOM 2506 C CA . GLU A 1 340 ? 11.339 4.633 -4.237 1.00 67.75 340 GLU A CA 1
ATOM 2507 C C . GLU A 1 340 ? 11.376 3.901 -2.893 1.00 67.75 340 GLU A C 1
ATOM 2509 O O . GLU A 1 340 ? 10.337 3.558 -2.323 1.00 67.75 340 GLU A O 1
ATOM 2514 N N . ARG A 1 341 ? 12.592 3.622 -2.417 1.00 79.25 341 ARG A N 1
ATOM 2515 C CA . ARG A 1 341 ? 12.832 3.068 -1.091 1.00 79.25 341 ARG A CA 1
ATOM 2516 C C . ARG A 1 341 ? 12.462 4.144 -0.075 1.00 79.25 341 ARG A C 1
ATOM 2518 O O . ARG A 1 341 ? 13.093 5.197 -0.004 1.00 79.25 341 ARG A O 1
ATOM 2525 N N . LEU A 1 342 ? 11.394 3.889 0.664 1.00 89.62 342 LEU A N 1
ATOM 2526 C CA . LEU A 1 342 ? 10.912 4.727 1.745 1.00 89.62 342 LEU A CA 1
ATOM 2527 C C . LEU A 1 342 ? 11.692 4.368 3.004 1.00 89.62 342 LEU A C 1
ATOM 2529 O O . LEU A 1 342 ? 11.625 3.238 3.487 1.00 89.62 342 LEU A O 1
ATOM 2533 N N . GLU A 1 343 ? 12.423 5.345 3.526 1.00 92.81 343 GLU A N 1
ATOM 2534 C CA . GLU A 1 343 ? 13.234 5.194 4.731 1.00 92.81 343 GLU A CA 1
ATOM 2535 C C . GLU A 1 343 ? 12.847 6.239 5.774 1.00 92.81 343 GLU A C 1
ATOM 2537 O O . GLU A 1 343 ? 12.435 7.352 5.431 1.00 92.81 343 GLU A O 1
ATOM 2542 N N . ALA A 1 344 ? 13.044 5.921 7.052 1.00 93.12 344 ALA A N 1
ATOM 2543 C CA . ALA A 1 344 ? 12.740 6.820 8.168 1.00 93.12 344 ALA A CA 1
ATOM 2544 C C . ALA A 1 344 ? 13.518 8.149 8.110 1.00 93.12 344 ALA A C 1
ATOM 2546 O O . ALA A 1 344 ? 13.060 9.170 8.621 1.00 93.12 344 ALA A O 1
ATOM 2547 N N . SER A 1 345 ? 14.684 8.152 7.458 1.00 92.25 345 SER A N 1
ATOM 2548 C CA . SER A 1 345 ? 15.524 9.336 7.241 1.00 92.25 345 SER A CA 1
ATOM 2549 C C . SER A 1 345 ? 14.943 10.319 6.215 1.00 92.25 345 SER A C 1
ATOM 2551 O O . SER A 1 345 ? 15.278 11.501 6.243 1.00 92.25 345 SER A O 1
ATOM 2553 N N . THR A 1 346 ? 14.079 9.853 5.308 1.00 94.00 346 THR A N 1
ATOM 2554 C CA . THR A 1 346 ? 13.578 10.629 4.159 1.00 94.00 346 THR A CA 1
ATOM 2555 C C . THR A 1 346 ? 12.055 10.678 4.064 1.00 94.00 346 THR A C 1
ATOM 2557 O O . THR A 1 346 ? 11.524 11.410 3.224 1.00 94.00 346 THR A O 1
ATOM 2560 N N . THR A 1 347 ? 11.348 9.957 4.934 1.00 96.94 347 THR A N 1
ATOM 2561 C CA . THR A 1 347 ? 9.887 9.836 4.938 1.00 96.94 347 THR A CA 1
ATOM 2562 C C . THR A 1 347 ? 9.325 10.207 6.303 1.00 96.94 347 THR A C 1
ATOM 2564 O O . THR A 1 347 ? 9.726 9.643 7.320 1.00 96.94 347 THR A O 1
ATOM 2567 N N . ALA A 1 348 ? 8.374 11.137 6.325 1.00 98.19 348 ALA A N 1
ATOM 2568 C CA . ALA A 1 348 ? 7.632 11.494 7.530 1.00 98.19 348 ALA A CA 1
ATOM 2569 C C . ALA A 1 348 ? 6.278 10.777 7.598 1.00 98.19 348 ALA A C 1
ATOM 2571 O O . ALA A 1 348 ? 5.710 10.404 6.571 1.00 98.19 348 ALA A O 1
ATOM 2572 N N . ILE A 1 349 ? 5.737 10.631 8.807 1.00 98.50 349 ILE A N 1
ATOM 2573 C CA . ILE A 1 349 ? 4.408 10.079 9.058 1.00 98.50 349 ILE A CA 1
ATOM 2574 C C . ILE A 1 349 ? 3.476 11.181 9.560 1.00 98.50 349 ILE A C 1
ATOM 2576 O O . ILE A 1 349 ? 3.755 11.862 10.547 1.00 98.50 349 ILE A O 1
ATOM 2580 N N . VAL A 1 350 ? 2.323 11.314 8.915 1.00 98.62 350 VAL A N 1
ATOM 2581 C CA . VAL A 1 350 ? 1.203 12.123 9.395 1.00 98.62 350 VAL A CA 1
ATOM 2582 C C . VAL A 1 350 ? 0.095 11.196 9.876 1.00 98.62 350 VAL A C 1
ATOM 2584 O O . VAL A 1 350 ? -0.216 10.199 9.234 1.00 98.62 350 VAL A O 1
ATOM 2587 N N . PHE A 1 351 ? -0.525 11.527 10.999 1.00 98.31 351 PHE A N 1
ATOM 2588 C CA . PHE A 1 351 ? -1.724 10.854 11.495 1.00 98.31 351 PHE A CA 1
ATOM 2589 C C . PHE A 1 351 ? -2.658 11.867 12.150 1.00 98.31 351 PHE A C 1
ATOM 2591 O O . PHE A 1 351 ? -2.299 13.030 12.325 1.00 98.31 351 PHE A O 1
ATOM 2598 N N . ASP A 1 352 ? -3.875 11.461 12.490 1.00 98.19 352 ASP A N 1
ATOM 2599 C CA . ASP A 1 352 ? -4.839 12.338 13.157 1.00 98.19 352 ASP A CA 1
ATOM 2600 C C . ASP A 1 352 ? -5.006 12.014 14.652 1.00 98.19 352 ASP A C 1
ATOM 2602 O O . ASP A 1 352 ? -4.589 10.951 15.118 1.00 98.19 352 ASP A O 1
ATOM 2606 N N . SER A 1 353 ? -5.585 12.940 15.430 1.00 96.94 353 SER A N 1
ATOM 2607 C CA . SER A 1 353 ? -5.656 12.802 16.900 1.00 96.94 353 SER A CA 1
ATOM 2608 C C . SER A 1 353 ? -6.393 11.552 17.378 1.00 96.94 353 SER A C 1
ATOM 2610 O O . SER A 1 353 ? -6.167 11.101 18.499 1.00 96.94 353 SER A O 1
ATOM 2612 N N . THR A 1 354 ? -7.216 10.933 16.529 1.00 97.69 354 THR A N 1
ATOM 2613 C CA . THR A 1 354 ? -7.923 9.704 16.888 1.00 97.69 354 THR A CA 1
ATOM 2614 C C . THR A 1 354 ? -7.020 8.481 16.981 1.00 97.69 354 THR A C 1
ATOM 2616 O O . THR A 1 354 ? -7.511 7.425 17.358 1.00 97.69 354 THR A O 1
ATOM 2619 N N . ALA A 1 355 ? -5.729 8.584 16.654 1.00 96.69 355 ALA A N 1
ATOM 2620 C CA . ALA A 1 355 ? -4.757 7.520 16.891 1.00 96.69 355 ALA A CA 1
ATOM 2621 C C . ALA A 1 355 ? -4.493 7.269 18.389 1.00 96.69 355 ALA A C 1
ATOM 2623 O O . ALA A 1 355 ? -3.883 6.259 18.737 1.00 96.69 355 ALA A O 1
ATOM 2624 N N . ASP A 1 356 ? -4.936 8.183 19.267 1.00 93.81 356 ASP A N 1
ATOM 2625 C CA . ASP A 1 356 ? -4.740 8.138 20.722 1.00 93.81 356 ASP A CA 1
ATOM 2626 C C . ASP A 1 356 ? -3.263 7.942 21.133 1.00 93.81 356 ASP A C 1
ATOM 2628 O O . ASP A 1 356 ? -2.942 7.367 22.175 1.00 93.81 356 ASP A O 1
ATOM 2632 N N . ILE A 1 357 ? -2.333 8.439 20.309 1.00 90.62 357 ILE A N 1
ATOM 2633 C CA . ILE A 1 357 ? -0.901 8.460 20.624 1.00 90.62 357 ILE A CA 1
ATOM 2634 C C . ILE A 1 357 ? -0.650 9.623 21.589 1.00 90.62 357 ILE A C 1
ATOM 2636 O O . ILE A 1 357 ? -0.960 10.772 21.284 1.00 90.62 357 ILE A O 1
ATOM 2640 N N . SER A 1 358 ? -0.073 9.329 22.756 1.00 76.56 358 SER A N 1
ATOM 2641 C CA . SER A 1 358 ? 0.198 10.315 23.810 1.00 76.56 358 SER A CA 1
ATOM 2642 C C . SER A 1 358 ? 1.593 10.139 24.425 1.00 76.56 358 SER A C 1
ATOM 2644 O O . SER A 1 358 ? 2.250 9.117 24.212 1.00 76.56 358 SER A O 1
ATOM 2646 N N . GLY A 1 359 ? 2.040 11.138 25.194 1.00 70.94 359 GLY A N 1
ATOM 2647 C CA . GLY A 1 359 ? 3.322 11.118 25.909 1.00 70.94 359 GLY A CA 1
ATOM 2648 C C . GLY A 1 359 ? 4.534 11.273 24.987 1.00 70.94 359 GLY A C 1
ATOM 2649 O O . GLY A 1 359 ? 4.438 11.877 23.918 1.00 70.94 359 GLY A O 1
ATOM 2650 N N . ASP A 1 360 ? 5.668 10.693 25.389 1.00 61.94 360 ASP A N 1
ATOM 2651 C CA . ASP A 1 360 ? 6.958 10.800 24.685 1.00 61.94 360 ASP A CA 1
ATOM 2652 C C . ASP A 1 360 ? 6.883 10.352 23.216 1.00 61.94 360 ASP A C 1
ATOM 2654 O O . ASP A 1 360 ? 7.651 10.805 22.372 1.00 61.94 360 ASP A O 1
ATOM 2658 N N . ARG A 1 361 ? 5.902 9.517 22.864 1.00 64.69 361 ARG A N 1
ATOM 2659 C CA . ARG A 1 361 ? 5.697 9.007 21.502 1.00 64.69 361 ARG A CA 1
ATOM 2660 C C . ARG A 1 361 ? 5.270 10.068 20.492 1.00 64.69 361 ARG A C 1
ATOM 2662 O O . ARG A 1 361 ? 5.494 9.885 19.302 1.00 64.69 361 ARG A O 1
ATOM 2669 N N . VAL A 1 362 ? 4.693 11.179 20.947 1.00 67.69 362 VAL A N 1
ATOM 2670 C CA . VAL A 1 362 ? 4.330 12.316 20.080 1.00 67.69 362 VAL A CA 1
ATOM 2671 C C . VAL A 1 362 ? 5.564 13.158 19.718 1.00 67.69 362 VAL A C 1
ATOM 2673 O O . VAL A 1 362 ? 5.497 13.997 18.828 1.00 67.69 362 VAL A O 1
ATOM 2676 N N . THR A 1 363 ? 6.708 12.934 20.375 1.00 75.81 363 THR A N 1
ATOM 2677 C CA . THR A 1 363 ? 7.923 13.745 20.179 1.00 75.81 363 THR A CA 1
ATOM 2678 C C . THR A 1 363 ? 8.816 13.275 19.028 1.00 75.81 363 THR A C 1
ATOM 2680 O O . THR A 1 363 ? 9.848 13.897 18.775 1.00 75.81 363 THR A O 1
ATOM 2683 N N . ASN A 1 364 ? 8.438 12.207 18.313 1.00 85.75 364 ASN A N 1
ATOM 2684 C CA . ASN A 1 364 ? 9.200 11.745 17.156 1.00 85.75 364 ASN A CA 1
ATOM 2685 C C . ASN A 1 364 ? 9.240 12.857 16.081 1.00 85.75 364 ASN A C 1
ATOM 2687 O O . ASN A 1 364 ? 8.182 13.276 15.611 1.00 85.75 364 ASN A O 1
ATOM 2691 N N . PRO A 1 365 ? 10.429 13.347 15.676 1.00 87.38 365 PRO A N 1
ATOM 2692 C CA . PRO A 1 365 ? 10.548 14.478 14.757 1.00 87.38 365 PRO A CA 1
ATOM 2693 C C . PRO A 1 365 ? 9.997 14.199 13.353 1.00 87.38 365 PRO A C 1
ATOM 2695 O O . PRO A 1 365 ? 9.663 15.153 12.648 1.00 87.38 365 PRO A O 1
ATOM 2698 N N . SER A 1 366 ? 9.890 12.927 12.951 1.00 93.06 366 SER A N 1
ATOM 2699 C CA . SER A 1 366 ? 9.284 12.532 11.675 1.00 93.06 366 SER A CA 1
ATOM 2700 C C . SER A 1 366 ? 7.770 12.343 11.769 1.00 93.06 366 SER A C 1
ATOM 2702 O O . SER A 1 366 ? 7.139 12.043 10.759 1.00 93.06 366 SER A O 1
ATOM 2704 N N . TRP A 1 367 ? 7.169 12.495 12.952 1.00 96.19 367 TRP A N 1
ATOM 2705 C CA . TRP A 1 367 ? 5.740 12.303 13.172 1.00 96.19 367 TRP A CA 1
ATOM 2706 C C . TRP A 1 367 ? 5.020 13.637 13.317 1.00 96.19 367 TRP A C 1
ATOM 2708 O O . TRP A 1 367 ? 5.467 14.546 14.019 1.00 96.19 367 TRP A O 1
ATOM 2718 N N . LYS A 1 368 ? 3.845 13.744 12.698 1.00 96.12 368 LYS A N 1
ATOM 2719 C CA . LYS A 1 368 ? 2.980 14.913 12.828 1.00 96.12 368 LYS A CA 1
ATOM 2720 C C . LYS A 1 368 ? 1.531 14.496 13.023 1.00 96.12 368 LYS A C 1
ATOM 2722 O O . LYS A 1 368 ? 0.915 13.889 12.154 1.00 96.12 368 LYS A O 1
ATOM 2727 N N . MET A 1 369 ? 0.977 14.889 14.164 1.00 96.31 369 MET A N 1
ATOM 2728 C CA . MET A 1 369 ? -0.442 14.727 14.455 1.00 96.31 369 MET A CA 1
ATOM 2729 C C . MET A 1 369 ? -1.233 15.947 13.957 1.00 96.31 369 MET A C 1
ATOM 2731 O O . MET A 1 369 ? -0.871 17.086 14.266 1.00 96.31 369 MET A O 1
ATOM 2735 N N . VAL A 1 370 ? -2.310 15.712 13.204 1.00 97.75 370 VAL A N 1
ATOM 2736 C CA . VAL A 1 370 ? -3.289 16.727 12.786 1.00 97.75 370 VAL A CA 1
ATOM 2737 C C . VAL A 1 370 ? -4.565 16.563 13.625 1.00 97.75 370 VAL A C 1
ATOM 2739 O O . VAL A 1 370 ? -5.262 15.553 13.490 1.00 97.75 370 VAL A O 1
ATOM 2742 N N . PRO A 1 371 ? -4.889 17.516 14.515 1.00 97.06 371 PRO A N 1
ATOM 2743 C CA . PRO A 1 371 ? -5.935 17.303 15.504 1.00 97.06 371 PRO A CA 1
ATOM 2744 C C . PRO A 1 371 ? -7.341 17.481 14.935 1.00 97.06 371 PRO A C 1
ATOM 2746 O O . PRO A 1 371 ? -7.600 18.376 14.128 1.00 97.06 371 PRO A O 1
ATOM 2749 N N . LEU A 1 372 ? -8.266 16.647 15.412 1.00 98.25 372 LEU A N 1
ATOM 2750 C CA . LEU A 1 372 ? -9.701 16.842 15.220 1.00 98.25 372 LEU A CA 1
ATOM 2751 C C . LEU A 1 372 ? -10.246 17.859 16.229 1.00 98.25 372 LEU A C 1
ATOM 2753 O O . LEU A 1 372 ? -9.612 18.168 17.243 1.00 98.25 372 LEU A O 1
ATOM 2757 N N . THR A 1 373 ? -11.450 18.366 15.965 1.00 97.69 373 THR A N 1
ATOM 2758 C CA . THR A 1 373 ? -12.125 19.306 16.866 1.00 97.69 373 THR A CA 1
ATOM 2759 C C . THR A 1 373 ? -13.341 18.683 17.542 1.00 97.69 373 THR A C 1
ATOM 2761 O O . THR A 1 373 ? -14.007 17.796 16.999 1.00 97.69 373 THR A O 1
ATOM 2764 N N . LEU A 1 374 ? -13.631 19.162 18.751 1.00 95.94 374 LEU A N 1
ATOM 2765 C CA . LEU A 1 374 ? -14.805 18.828 19.548 1.00 95.94 374 LEU A CA 1
ATOM 2766 C C . LEU A 1 374 ? -15.645 20.067 19.813 1.00 95.94 374 LEU A C 1
ATOM 2768 O O . LEU A 1 374 ? -15.109 21.155 19.986 1.00 95.94 374 LEU A O 1
ATOM 2772 N N . ARG A 1 375 ? -16.959 19.889 19.943 1.00 94.88 375 ARG A N 1
ATOM 2773 C CA . ARG A 1 375 ? -17.886 20.960 20.304 1.00 94.88 375 ARG A CA 1
ATOM 2774 C C . ARG A 1 375 ? -18.854 20.555 21.403 1.00 94.88 375 ARG A C 1
ATOM 2776 O O . ARG A 1 375 ? -19.549 19.546 21.266 1.00 94.88 375 ARG A O 1
ATOM 2783 N N . PHE A 1 376 ? -18.948 21.389 22.434 1.00 92.12 376 PHE A N 1
ATOM 2784 C CA . PHE A 1 376 ? -19.974 21.351 23.478 1.00 92.12 376 PHE A CA 1
ATOM 2785 C C . PHE A 1 376 ? -20.873 22.581 23.319 1.00 92.12 376 PHE A C 1
ATOM 2787 O O . PHE A 1 376 ? -20.518 23.680 23.738 1.00 92.12 376 PHE A O 1
ATOM 2794 N N . GLY A 1 377 ? -22.014 22.410 22.646 1.00 88.31 377 GLY A N 1
ATOM 2795 C CA . GLY A 1 377 ? -22.852 23.542 22.245 1.00 88.31 377 GLY A CA 1
ATOM 2796 C C . GLY A 1 377 ? -22.086 24.499 21.321 1.00 88.31 377 GLY A C 1
ATOM 2797 O O . GLY A 1 377 ? -21.714 24.123 20.202 1.00 88.31 377 GLY A O 1
ATOM 2798 N N . ASP A 1 378 ? -21.842 25.714 21.811 1.00 88.94 378 ASP A N 1
ATOM 2799 C CA . ASP A 1 378 ? -21.119 26.772 21.095 1.00 88.94 378 ASP A CA 1
ATOM 2800 C C . ASP A 1 378 ? -19.616 26.813 21.411 1.00 88.94 378 ASP A C 1
ATOM 2802 O O . ASP A 1 378 ? -18.865 27.486 20.709 1.00 88.94 378 ASP A O 1
ATOM 2806 N N . GLU A 1 379 ? -19.156 26.076 22.427 1.00 94.50 379 GLU A N 1
ATOM 2807 C CA . GLU A 1 379 ? -17.731 25.981 22.751 1.00 94.50 379 GLU A CA 1
ATOM 2808 C C . GLU A 1 379 ? -17.040 24.955 21.851 1.00 94.50 379 GLU A C 1
ATOM 2810 O O . GLU A 1 379 ? -17.506 23.819 21.722 1.00 94.50 379 GLU A O 1
ATOM 2815 N N . GLU A 1 380 ? -15.907 25.342 21.262 1.00 96.38 380 GLU A N 1
ATOM 2816 C CA . GLU A 1 380 ? -15.081 24.497 20.399 1.00 96.38 380 GLU A CA 1
ATOM 2817 C C . GLU A 1 380 ? -13.708 24.234 21.029 1.00 96.38 380 GLU A C 1
ATOM 2819 O O . GLU A 1 380 ? -13.085 25.121 21.614 1.00 96.38 380 GLU A O 1
ATOM 2824 N N . PHE A 1 381 ? -13.235 22.998 20.894 1.00 97.06 381 PHE A N 1
ATOM 2825 C CA . PHE A 1 381 ? -11.966 22.517 21.418 1.00 97.06 381 PHE A CA 1
ATOM 2826 C C . PHE A 1 381 ? -11.189 21.759 20.344 1.00 97.06 381 PHE A C 1
ATOM 2828 O O . PHE A 1 381 ? -11.773 21.149 19.451 1.00 97.06 381 PHE A O 1
ATOM 2835 N N . VAL A 1 382 ? -9.868 21.748 20.475 1.00 96.56 382 VAL A N 1
ATOM 2836 C CA . VAL A 1 382 ? -8.939 20.998 19.632 1.00 96.56 382 VAL A CA 1
ATOM 2837 C C . VAL A 1 382 ? -8.401 19.830 20.455 1.00 96.56 382 VAL A C 1
ATOM 2839 O O . VAL A 1 382 ? -7.846 20.032 21.540 1.00 96.56 382 VAL A O 1
ATOM 2842 N N . ASP A 1 383 ? -8.595 18.612 19.957 1.00 95.38 383 ASP A N 1
ATOM 2843 C CA . ASP A 1 383 ? -8.287 17.368 20.666 1.00 95.38 383 ASP A CA 1
ATOM 2844 C C . ASP A 1 383 ? -6.798 17.259 21.005 1.00 95.38 383 ASP A C 1
ATOM 2846 O O . ASP A 1 383 ? -5.934 17.450 20.148 1.00 95.38 383 ASP A O 1
ATOM 2850 N N . GLY A 1 384 ? -6.491 17.009 22.279 1.00 89.38 384 GLY A N 1
ATOM 2851 C CA . GLY A 1 384 ? -5.117 16.938 22.782 1.00 89.38 384 GLY A CA 1
ATOM 2852 C C . GLY A 1 384 ? -4.369 18.278 22.830 1.00 89.38 384 GLY A C 1
ATOM 2853 O O . GLY A 1 384 ? -3.252 18.312 23.338 1.00 89.38 384 GLY A O 1
ATOM 2854 N N . VAL A 1 385 ? -4.972 19.375 22.353 1.00 91.50 385 VAL A N 1
ATOM 2855 C CA . VAL A 1 385 ? -4.362 20.717 22.331 1.00 91.50 385 VAL A CA 1
ATOM 2856 C C . VAL A 1 385 ? -5.046 21.649 23.327 1.00 91.50 385 VAL A C 1
ATOM 2858 O O . VAL A 1 385 ? -4.401 22.128 24.255 1.00 91.50 385 VAL A O 1
ATOM 2861 N N . THR A 1 386 ? -6.349 21.903 23.170 1.00 95.38 386 THR A N 1
ATOM 2862 C CA . THR A 1 386 ? -7.115 22.748 24.108 1.00 95.38 386 THR A CA 1
ATOM 2863 C C . THR A 1 386 ? -7.999 21.939 25.052 1.00 95.38 386 THR A C 1
ATOM 2865 O O . THR A 1 386 ? -8.480 22.482 26.045 1.00 95.38 386 THR A O 1
ATOM 2868 N N . LEU A 1 387 ? -8.197 20.644 24.776 1.00 94.06 387 LEU A N 1
ATOM 2869 C CA . LEU A 1 387 ? -8.906 19.719 25.655 1.00 94.06 387 LEU A CA 1
ATOM 2870 C C . LEU A 1 387 ? -8.242 18.341 25.632 1.00 94.06 387 LEU A C 1
ATOM 2872 O O . LEU A 1 387 ? -8.252 17.642 24.619 1.00 94.06 387 LEU A O 1
ATOM 2876 N N . THR A 1 388 ? -7.678 17.938 26.767 1.00 92.12 388 THR A N 1
ATOM 2877 C CA . THR A 1 388 ? -7.142 16.582 26.954 1.00 92.12 388 THR A CA 1
ATOM 2878 C C . THR A 1 388 ? -8.261 15.579 27.239 1.00 92.12 388 THR A C 1
ATOM 2880 O O . THR A 1 388 ? -9.331 15.949 27.725 1.00 92.12 388 THR A O 1
ATOM 2883 N N . GLY A 1 389 ? -8.003 14.284 27.022 1.00 92.06 389 GLY A N 1
ATOM 2884 C CA . GLY A 1 389 ? -8.957 13.222 27.368 1.00 92.06 389 GLY A CA 1
ATOM 2885 C C . GLY A 1 389 ? -9.380 13.252 28.845 1.00 92.06 389 GLY A C 1
ATOM 2886 O O . GLY A 1 389 ? -10.564 13.146 29.150 1.00 92.06 389 GLY A O 1
ATOM 2887 N N . ALA A 1 390 ? -8.441 13.490 29.769 1.00 91.12 390 ALA A N 1
ATOM 2888 C CA . ALA A 1 390 ? -8.747 13.597 31.198 1.00 91.12 390 ALA A CA 1
ATOM 2889 C C . ALA A 1 390 ? -9.704 14.764 31.506 1.00 91.12 390 ALA A C 1
ATOM 2891 O O . ALA A 1 390 ? -10.704 14.573 32.197 1.00 91.12 390 ALA A O 1
ATOM 2892 N N . GLN A 1 391 ? -9.446 15.949 30.939 1.00 94.50 391 GLN A N 1
ATOM 2893 C CA . GLN A 1 391 ? -10.333 17.111 31.080 1.00 94.50 391 GLN A CA 1
ATOM 2894 C C . GLN A 1 391 ? -11.701 16.874 30.429 1.00 94.50 391 GLN A C 1
ATOM 2896 O O . GLN A 1 391 ? -12.719 17.313 30.956 1.00 94.50 391 GLN A O 1
ATOM 2901 N N . PHE A 1 392 ? -11.743 16.159 29.302 1.00 96.00 392 PHE A N 1
ATOM 2902 C CA . PHE A 1 392 ? -12.988 15.782 28.640 1.00 96.00 392 PHE A CA 1
ATOM 2903 C C . PHE A 1 392 ? -13.868 14.897 29.536 1.00 96.00 392 PHE A C 1
ATOM 2905 O O . PHE A 1 392 ? -15.040 15.216 29.740 1.00 96.00 392 PHE A O 1
ATOM 2912 N N . TYR A 1 393 ? -13.322 13.823 30.116 1.00 95.00 393 TYR A N 1
ATOM 2913 C CA . TYR A 1 393 ? -14.101 12.943 30.997 1.00 95.00 393 TYR A CA 1
ATOM 2914 C C . TYR A 1 393 ? -14.490 13.614 32.313 1.00 95.00 393 TYR A C 1
ATOM 2916 O O . TYR A 1 393 ? -15.577 13.349 32.822 1.00 95.00 393 TYR A O 1
ATOM 2924 N N . ASP A 1 394 ? -13.645 14.495 32.850 1.00 94.38 394 ASP A N 1
ATOM 2925 C CA . ASP A 1 394 ? -14.002 15.309 34.011 1.00 94.38 394 ASP A CA 1
ATOM 2926 C C . ASP A 1 394 ? -15.196 16.221 33.700 1.00 94.38 394 ASP A C 1
ATOM 2928 O O . ASP A 1 394 ? -16.190 16.233 34.423 1.00 94.38 394 ASP A O 1
ATOM 2932 N N . ARG A 1 395 ? -15.179 16.873 32.533 1.00 94.62 395 ARG A N 1
ATOM 2933 C CA . ARG A 1 395 ? -16.286 17.710 32.061 1.00 94.62 395 ARG A CA 1
ATOM 2934 C C . ARG A 1 395 ? -17.597 16.935 31.912 1.00 94.62 395 ARG A C 1
ATOM 2936 O O . ARG A 1 395 ? -18.641 17.455 32.303 1.00 94.62 395 ARG A O 1
ATOM 2943 N N . LEU A 1 396 ? -17.565 15.697 31.406 1.00 92.62 396 LEU A N 1
ATOM 2944 C CA . LEU A 1 396 ? -18.762 14.848 31.271 1.00 92.62 396 LEU A CA 1
ATOM 2945 C C . LEU A 1 396 ? -19.442 14.519 32.612 1.00 92.62 396 LEU A C 1
ATOM 2947 O O . LEU A 1 396 ? -20.618 14.167 32.618 1.00 92.62 396 LEU A O 1
ATOM 2951 N N . LYS A 1 397 ? -18.754 14.659 33.753 1.00 91.00 397 LYS A N 1
ATOM 2952 C CA . LYS A 1 397 ? -19.359 14.487 35.090 1.00 91.00 397 LYS A CA 1
ATOM 2953 C C . LYS A 1 397 ? -20.267 15.656 35.477 1.00 91.00 397 LYS A C 1
ATOM 2955 O O . LYS A 1 397 ? -21.047 15.540 36.421 1.00 91.00 397 LYS A O 1
ATOM 2960 N N . HIS A 1 398 ? -20.157 16.776 34.766 1.00 91.81 398 HIS A N 1
ATOM 2961 C CA . HIS A 1 398 ? -20.791 18.049 35.101 1.00 91.81 398 HIS A CA 1
ATOM 2962 C C . HIS A 1 398 ? -21.694 18.591 33.982 1.00 91.81 398 HIS A C 1
ATOM 2964 O O . HIS A 1 398 ? -22.176 19.718 34.080 1.00 91.81 398 HIS A O 1
ATOM 2970 N N . THR A 1 399 ? -21.933 17.822 32.914 1.00 88.44 399 THR A N 1
ATOM 2971 C CA . THR A 1 399 ? -22.795 18.238 31.802 1.00 88.44 399 THR A CA 1
ATOM 2972 C C . THR A 1 399 ? -23.571 17.071 31.201 1.00 88.44 399 THR A C 1
ATOM 2974 O O . THR A 1 399 ? -23.027 15.988 31.015 1.00 88.44 399 THR A O 1
ATOM 2977 N N . ASP A 1 400 ? -24.823 17.327 30.819 1.00 84.38 400 ASP A N 1
ATOM 2978 C CA . ASP A 1 400 ? -25.641 16.400 30.023 1.00 84.38 400 ASP A CA 1
ATOM 2979 C C . ASP A 1 400 ? -25.463 16.618 28.506 1.00 84.38 400 ASP A C 1
ATOM 2981 O O . ASP A 1 400 ? -26.089 15.943 27.680 1.00 84.38 400 ASP A O 1
ATOM 2985 N N . GLN A 1 401 ? -24.633 17.590 28.107 1.00 87.81 401 GLN A N 1
ATOM 2986 C CA . GLN A 1 401 ? -24.353 17.853 26.700 1.00 87.81 401 GLN A CA 1
ATOM 2987 C C . GLN A 1 401 ? -23.478 16.745 26.107 1.00 87.81 401 GLN A C 1
ATOM 2989 O O . GLN A 1 401 ? -22.406 16.429 26.620 1.00 87.81 401 GLN A O 1
ATOM 2994 N N . ILE A 1 402 ? -23.906 16.200 24.967 1.00 86.50 402 ILE A N 1
ATOM 2995 C CA . ILE A 1 402 ? -23.088 15.273 24.183 1.00 86.50 402 ILE A CA 1
ATOM 2996 C C . ILE A 1 402 ? -22.223 16.075 23.217 1.00 86.50 402 ILE A C 1
ATOM 2998 O O . ILE A 1 402 ? -22.743 16.837 22.398 1.00 86.50 402 ILE A O 1
ATOM 3002 N N . ALA A 1 403 ? -20.910 15.870 23.301 1.00 93.50 403 ALA A N 1
ATOM 3003 C CA . ALA A 1 403 ? -19.966 16.487 22.388 1.00 93.50 403 ALA A CA 1
ATOM 3004 C C . ALA A 1 403 ? -20.172 15.995 20.950 1.00 93.50 403 ALA A C 1
ATOM 3006 O O . ALA A 1 403 ? -20.392 14.805 20.701 1.00 93.50 403 ALA A O 1
ATOM 3007 N N . ARG A 1 404 ? -20.050 16.920 19.998 1.00 94.81 404 ARG A N 1
ATOM 3008 C CA . ARG A 1 404 ? -19.931 16.621 18.566 1.00 94.81 404 ARG A CA 1
ATOM 3009 C C . ARG A 1 404 ? -18.479 16.757 18.141 1.00 94.81 404 ARG A C 1
ATOM 3011 O O . ARG A 1 404 ? -17.729 17.496 18.767 1.00 94.81 404 ARG A O 1
ATOM 3018 N N . THR A 1 405 ? -18.093 16.084 17.066 1.00 97.06 405 THR A N 1
ATOM 3019 C CA . THR A 1 405 ? -16.718 16.116 16.551 1.00 97.06 405 THR A CA 1
ATOM 3020 C C . THR A 1 405 ? -16.701 16.511 15.080 1.00 97.06 405 THR A C 1
ATOM 3022 O O . THR A 1 405 ? -17.635 16.166 14.349 1.00 97.06 405 THR A O 1
ATOM 3025 N N . ALA A 1 406 ? -15.633 17.163 14.628 1.00 97.38 406 ALA A N 1
ATOM 3026 C CA . ALA A 1 406 ? -15.400 17.446 13.216 1.00 97.38 406 ALA A CA 1
ATOM 3027 C C . ALA A 1 406 ? -14.000 16.994 12.774 1.00 97.38 406 ALA A C 1
ATOM 3029 O O . ALA A 1 406 ? -13.043 17.019 13.549 1.00 97.38 406 ALA A O 1
ATOM 3030 N N . ALA A 1 407 ? -13.917 16.544 11.519 1.00 97.94 407 ALA A N 1
ATOM 3031 C CA . ALA A 1 407 ? -12.655 16.207 10.872 1.00 97.94 407 ALA A CA 1
ATOM 3032 C C . ALA A 1 407 ? -11.798 17.473 10.683 1.00 97.94 407 ALA A C 1
ATOM 3034 O O . ALA A 1 407 ? -12.361 18.569 10.578 1.00 97.94 407 ALA A O 1
ATOM 3035 N N . PRO A 1 408 ? -10.464 17.351 10.579 1.00 98.38 408 PRO A N 1
ATOM 3036 C CA . PRO A 1 408 ? -9.618 18.487 10.248 1.00 98.38 408 PRO A CA 1
ATOM 3037 C C . PRO A 1 408 ? -9.939 18.991 8.836 1.00 98.38 408 PRO A C 1
ATOM 3039 O O . PRO A 1 408 ? -10.419 18.237 7.980 1.00 98.38 408 PRO A O 1
ATOM 3042 N N . SER A 1 409 ? -9.672 20.270 8.578 1.00 98.31 409 SER A N 1
ATOM 3043 C CA . SER A 1 409 ? -9.851 20.839 7.242 1.00 98.31 409 SER A CA 1
ATOM 3044 C C . SER A 1 409 ? -8.746 20.365 6.285 1.00 98.31 409 SER A C 1
ATOM 3046 O O . SER A 1 409 ? -7.630 20.085 6.732 1.00 98.31 409 SER A O 1
ATOM 3048 N N . PRO A 1 410 ? -8.998 20.336 4.963 1.00 98.62 410 PRO A N 1
ATOM 3049 C CA . PRO A 1 410 ? -7.947 20.085 3.975 1.00 98.62 410 PRO A CA 1
ATOM 3050 C C . PRO A 1 410 ? -6.733 21.010 4.123 1.00 98.62 410 PRO A C 1
ATOM 3052 O O . PRO A 1 410 ? -5.598 20.555 4.037 1.00 98.62 410 PRO A O 1
ATOM 3055 N N . GLY A 1 411 ? -6.963 22.292 4.432 1.00 98.44 411 GLY A N 1
ATOM 3056 C CA . GLY A 1 411 ? -5.885 23.262 4.642 1.00 98.44 411 GLY A CA 1
ATOM 3057 C C . GLY A 1 411 ? -5.008 22.953 5.860 1.00 98.44 411 GLY A C 1
ATOM 3058 O O . GLY A 1 411 ? -3.809 23.210 5.827 1.00 98.44 411 GLY A O 1
ATOM 3059 N N . ALA A 1 412 ? -5.562 22.353 6.921 1.00 98.31 412 ALA A N 1
ATOM 3060 C CA . ALA A 1 412 ? -4.762 21.916 8.067 1.00 98.31 412 ALA A CA 1
ATOM 3061 C C . ALA A 1 412 ? -3.792 20.785 7.683 1.00 98.31 412 ALA A C 1
ATOM 3063 O O . ALA A 1 412 ? -2.639 20.787 8.115 1.00 98.31 412 ALA A O 1
ATOM 3064 N N . PHE A 1 413 ? -4.245 19.854 6.838 1.00 98.75 413 PHE A N 1
ATOM 3065 C CA . PHE A 1 413 ? -3.397 18.805 6.277 1.00 98.75 413 PHE A CA 1
ATOM 3066 C C . PHE A 1 413 ? -2.342 19.366 5.327 1.00 98.75 413 PHE A C 1
ATOM 3068 O O . PHE A 1 413 ? -1.168 19.047 5.484 1.00 98.75 413 PHE A O 1
ATOM 3075 N N . GLU A 1 414 ? -2.724 20.252 4.407 1.00 98.56 414 GLU A N 1
ATOM 3076 C CA . GLU A 1 414 ? -1.787 20.880 3.469 1.00 98.56 414 GLU A CA 1
ATOM 3077 C C . GLU A 1 414 ? -0.634 21.586 4.199 1.00 98.56 414 GLU A C 1
ATOM 3079 O O . GLU A 1 414 ? 0.532 21.385 3.858 1.00 98.56 414 GLU A O 1
ATOM 3084 N N . VAL A 1 415 ? -0.939 22.368 5.242 1.00 98.38 415 VAL A N 1
ATOM 3085 C CA . VAL A 1 415 ? 0.080 23.036 6.068 1.00 98.38 415 VAL A CA 1
ATOM 3086 C C . VAL A 1 415 ? 1.016 22.018 6.722 1.00 98.38 415 VAL A C 1
ATOM 3088 O O . VAL A 1 415 ? 2.233 22.195 6.677 1.00 98.38 415 VAL A O 1
ATOM 3091 N N . ALA A 1 416 ? 0.472 20.940 7.295 1.00 98.12 416 ALA A N 1
ATOM 30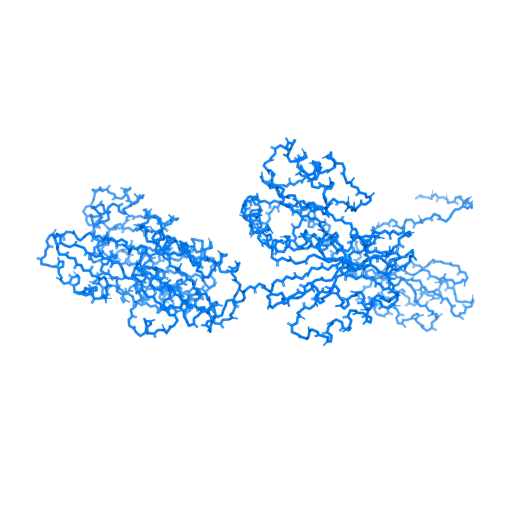92 C CA . ALA A 1 416 ? 1.273 19.884 7.912 1.00 98.12 416 ALA A CA 1
ATOM 3093 C C . ALA A 1 416 ? 2.182 19.176 6.894 1.00 98.12 416 ALA A C 1
ATOM 3095 O O . ALA A 1 416 ? 3.346 18.909 7.188 1.00 98.12 416 ALA A O 1
ATOM 3096 N N . TYR A 1 417 ? 1.676 18.901 5.692 1.00 98.62 417 TYR A N 1
ATOM 3097 C CA . TYR A 1 417 ? 2.454 18.273 4.632 1.00 98.62 417 TYR A CA 1
ATOM 3098 C C . TYR A 1 417 ? 3.569 19.182 4.129 1.00 98.62 417 TYR A C 1
ATOM 3100 O O . TYR A 1 417 ? 4.706 18.730 4.026 1.00 98.62 417 TYR A O 1
ATOM 3108 N N . ARG A 1 418 ? 3.285 20.460 3.853 1.00 98.19 418 ARG A N 1
ATOM 3109 C CA . ARG A 1 418 ? 4.300 21.410 3.373 1.00 98.19 418 ARG A CA 1
ATOM 3110 C C . ARG A 1 418 ? 5.445 21.571 4.378 1.00 98.19 418 ARG A C 1
ATOM 3112 O O . ARG A 1 418 ? 6.593 21.451 3.968 1.00 98.19 418 ARG A O 1
ATOM 3119 N N . ASP A 1 419 ? 5.138 21.724 5.667 1.00 97.12 419 ASP A N 1
ATOM 3120 C CA . ASP A 1 419 ? 6.134 21.817 6.755 1.00 97.12 419 ASP A CA 1
ATOM 3121 C C . ASP A 1 419 ? 7.061 20.588 6.835 1.00 97.12 419 ASP A C 1
ATOM 3123 O O . ASP A 1 419 ? 8.265 20.695 7.085 1.00 97.12 419 ASP A O 1
ATOM 3127 N N . LEU A 1 420 ? 6.521 19.388 6.612 1.00 97.81 420 LEU A N 1
ATOM 3128 C CA . LEU A 1 420 ? 7.326 18.165 6.591 1.00 97.81 420 LEU A CA 1
ATOM 3129 C C . LEU A 1 420 ? 8.145 18.045 5.305 1.00 97.81 420 LEU A C 1
ATOM 3131 O O . LEU A 1 420 ? 9.312 17.664 5.355 1.00 97.81 420 LEU A O 1
ATOM 3135 N N . LEU A 1 421 ? 7.569 18.401 4.159 1.00 97.12 421 LEU A N 1
ATOM 3136 C CA . LEU A 1 421 ? 8.211 18.299 2.848 1.00 97.12 421 LEU A CA 1
ATOM 3137 C C . LEU A 1 421 ? 9.368 19.294 2.633 1.00 97.12 421 LEU A C 1
ATOM 3139 O O . LEU A 1 421 ? 10.069 19.185 1.623 1.00 97.12 421 LEU A O 1
ATOM 3143 N N . GLU A 1 422 ? 9.592 20.228 3.561 1.00 96.31 422 GLU A N 1
ATOM 3144 C CA . GLU A 1 422 ? 10.822 21.031 3.650 1.00 96.31 422 GLU A CA 1
ATOM 3145 C C . GLU A 1 422 ? 12.030 20.216 4.142 1.00 96.31 422 GLU A C 1
ATOM 3147 O O . GLU A 1 422 ? 13.170 20.530 3.804 1.00 96.31 422 GLU A O 1
ATOM 3152 N N . ARG A 1 423 ? 11.793 19.164 4.936 1.00 95.62 423 ARG A N 1
ATOM 3153 C CA . ARG A 1 423 ? 12.831 18.341 5.588 1.00 95.62 423 ARG A CA 1
ATOM 3154 C C . ARG A 1 423 ? 12.865 16.903 5.080 1.00 95.62 423 ARG A C 1
ATOM 3156 O O . ARG A 1 423 ? 13.913 16.267 5.111 1.00 95.62 423 ARG A O 1
ATOM 3163 N N . TYR A 1 424 ? 11.730 16.405 4.606 1.00 96.12 424 TYR A N 1
ATOM 3164 C CA . TYR A 1 424 ? 11.542 15.038 4.143 1.00 96.12 424 TYR A CA 1
ATOM 3165 C C . TYR A 1 424 ? 11.203 15.012 2.651 1.00 96.12 424 TYR A C 1
ATOM 3167 O O . TYR A 1 424 ? 10.589 15.926 2.091 1.00 96.12 424 TYR A O 1
ATOM 3175 N N . ARG A 1 425 ? 11.598 13.931 1.980 1.00 93.12 425 ARG A N 1
ATOM 3176 C CA . ARG A 1 425 ? 11.315 13.723 0.558 1.00 93.12 425 ARG A CA 1
ATOM 3177 C C . ARG A 1 425 ? 9.837 13.398 0.345 1.00 93.12 425 ARG A C 1
ATOM 3179 O O . ARG A 1 425 ? 9.228 13.969 -0.565 1.00 93.12 425 ARG A O 1
ATOM 3186 N N . THR A 1 426 ? 9.285 12.532 1.197 1.00 95.88 426 THR A N 1
ATOM 3187 C CA . THR A 1 426 ? 7.901 12.046 1.113 1.00 95.88 426 THR A CA 1
ATOM 3188 C C . THR A 1 426 ? 7.185 12.054 2.469 1.00 95.88 426 THR A C 1
ATOM 3190 O O . THR A 1 426 ? 7.814 12.139 3.527 1.00 95.88 426 THR A O 1
ATOM 3193 N N . VAL A 1 427 ? 5.854 11.971 2.432 1.00 98.38 427 VAL A N 1
ATOM 3194 C CA . VAL A 1 427 ? 4.974 11.840 3.598 1.00 98.38 427 VAL A CA 1
ATOM 3195 C C . VAL A 1 427 ? 4.038 10.647 3.414 1.00 98.38 427 VAL A C 1
ATOM 3197 O O . VAL A 1 427 ? 3.408 10.491 2.367 1.00 98.38 427 VAL A O 1
ATOM 3200 N N . VAL A 1 428 ? 3.898 9.845 4.465 1.00 98.38 428 VAL A N 1
ATOM 3201 C CA . VAL A 1 428 ? 2.895 8.786 4.606 1.00 98.38 428 VAL A CA 1
ATOM 3202 C C . VAL A 1 428 ? 1.835 9.250 5.604 1.00 98.38 428 VAL A C 1
ATOM 3204 O O . VAL A 1 428 ? 2.140 9.498 6.764 1.00 98.38 428 VAL A O 1
ATOM 3207 N N . SER A 1 429 ? 0.587 9.385 5.165 1.00 98.75 429 SER A N 1
ATOM 3208 C CA . SER A 1 429 ? -0.513 9.952 5.951 1.00 98.75 429 SER A CA 1
ATOM 3209 C C . SER A 1 429 ? -1.546 8.873 6.294 1.00 98.75 429 SER A C 1
ATOM 3211 O O . SER A 1 429 ? -2.260 8.405 5.412 1.00 98.75 429 SER A O 1
ATOM 3213 N N . LEU A 1 430 ? -1.613 8.452 7.558 1.00 98.69 430 LEU A N 1
ATOM 3214 C CA . LEU A 1 430 ? -2.403 7.318 8.058 1.00 98.69 430 LEU A CA 1
ATOM 3215 C C . LEU A 1 430 ? -3.572 7.817 8.911 1.00 98.69 430 LEU A C 1
ATOM 3217 O O . LEU A 1 430 ? -3.352 8.455 9.942 1.00 98.69 430 LEU A O 1
ATOM 3221 N N . HIS A 1 431 ? -4.807 7.498 8.522 1.00 98.75 431 HIS A N 1
ATOM 3222 C CA . HIS A 1 431 ? -5.983 8.085 9.167 1.00 98.75 431 HIS A CA 1
ATOM 3223 C C . HIS A 1 431 ? -7.029 7.088 9.631 1.00 98.75 431 HIS A C 1
ATOM 3225 O O . HIS A 1 431 ? -7.114 5.963 9.131 1.00 98.75 431 HIS A O 1
ATOM 3231 N N . ILE A 1 432 ? -7.853 7.554 10.573 1.00 98.62 432 ILE A N 1
ATOM 3232 C CA . ILE A 1 432 ? -9.097 6.900 10.986 1.00 98.62 432 ILE A CA 1
ATOM 3233 C C . ILE A 1 432 ? -9.917 6.441 9.785 1.00 98.62 432 ILE A C 1
ATOM 3235 O O . ILE A 1 432 ? -9.951 7.116 8.756 1.00 98.62 432 ILE A O 1
ATOM 3239 N N . SER A 1 433 ? -10.639 5.332 9.951 1.00 98.44 433 SER A N 1
ATOM 3240 C CA . SER A 1 433 ? -11.507 4.805 8.905 1.00 98.44 433 SER A CA 1
ATOM 3241 C C . SER A 1 433 ? -12.394 5.872 8.255 1.00 98.44 433 SER A C 1
ATOM 3243 O O . SER A 1 433 ? -13.150 6.575 8.942 1.00 98.44 433 SER A O 1
ATOM 3245 N N . GLY A 1 434 ? -12.409 5.894 6.919 1.00 97.75 434 GLY A N 1
ATOM 3246 C CA . GLY A 1 434 ? -13.296 6.745 6.123 1.00 97.75 434 GLY A CA 1
ATOM 3247 C C . GLY A 1 434 ? -14.789 6.468 6.348 1.00 97.75 434 GLY A C 1
ATOM 3248 O O . GLY A 1 434 ? -15.640 7.292 6.016 1.00 97.75 434 GLY A O 1
ATOM 3249 N N . LYS A 1 435 ? -15.145 5.328 6.960 1.00 96.38 435 LYS A N 1
ATOM 3250 C CA . LYS A 1 435 ? -16.525 5.016 7.376 1.00 96.38 435 LYS A CA 1
ATOM 3251 C C . LYS A 1 435 ? -16.939 5.705 8.680 1.00 96.38 435 LYS A C 1
ATOM 3253 O O . LYS A 1 435 ? -18.134 5.806 8.952 1.00 96.38 435 LYS A O 1
ATOM 3258 N N . LEU A 1 436 ? -15.985 6.183 9.480 1.00 97.00 436 LEU A N 1
ATOM 3259 C CA . LEU A 1 436 ? -16.235 6.838 10.770 1.00 97.00 436 LEU A CA 1
ATOM 3260 C C . LEU A 1 436 ? -16.099 8.365 10.685 1.00 97.00 436 LEU A C 1
ATOM 3262 O O . LEU A 1 436 ? -16.817 9.093 11.386 1.00 97.00 436 LEU A O 1
ATOM 3266 N N . SER A 1 437 ? -15.199 8.849 9.825 1.00 98.06 437 SER A N 1
ATOM 3267 C CA . SER A 1 437 ? -14.869 10.266 9.677 1.00 98.06 437 SER A CA 1
ATOM 3268 C C . SER A 1 437 ? -14.527 10.638 8.234 1.00 98.06 437 SER A C 1
ATOM 3270 O O . SER A 1 437 ? -14.001 9.830 7.480 1.00 98.06 437 SER A O 1
ATOM 3272 N N . ALA A 1 438 ? -14.736 11.909 7.884 1.00 98.00 438 ALA A N 1
ATOM 3273 C CA . ALA A 1 438 ? -14.283 12.493 6.619 1.00 98.00 438 ALA A CA 1
ATOM 3274 C C . ALA A 1 438 ? -12.772 12.822 6.602 1.00 98.00 438 ALA A C 1
ATOM 3276 O O . ALA A 1 438 ? -12.284 13.397 5.636 1.00 98.00 438 ALA A O 1
ATOM 3277 N N . THR A 1 439 ? -12.027 12.481 7.661 1.00 98.69 439 THR A N 1
ATOM 3278 C CA . THR A 1 439 ? -10.606 12.832 7.831 1.00 98.69 439 THR A CA 1
ATOM 3279 C C . THR A 1 439 ? -9.734 12.396 6.651 1.00 98.69 439 THR A C 1
ATOM 3281 O O . THR A 1 439 ? -8.945 13.202 6.171 1.00 98.69 439 THR A O 1
ATOM 3284 N N . VAL A 1 440 ? -9.902 11.164 6.151 1.00 98.38 440 VAL A N 1
ATOM 3285 C CA . VAL A 1 440 ? -9.144 10.652 4.990 1.00 98.38 440 VAL A CA 1
ATOM 3286 C C . VAL A 1 440 ? -9.392 11.508 3.745 1.00 98.38 440 VAL A C 1
ATOM 3288 O O . VAL A 1 440 ? -8.453 11.837 3.028 1.00 98.38 440 VAL A O 1
ATOM 3291 N N . GLU A 1 441 ? -10.641 11.906 3.497 1.00 98.25 441 GLU A N 1
ATOM 3292 C CA . GLU A 1 441 ? -10.991 12.736 2.338 1.00 98.25 441 GLU A CA 1
ATOM 3293 C C . GLU A 1 441 ? -10.442 14.160 2.474 1.00 98.25 441 GLU A C 1
ATOM 3295 O O . GLU A 1 441 ? -9.924 14.721 1.505 1.00 98.25 441 GLU A O 1
ATOM 3300 N N . SER A 1 442 ? -10.466 14.730 3.684 1.00 98.69 442 SER A N 1
ATOM 3301 C CA . SER A 1 442 ? -9.792 16.003 3.964 1.00 98.69 442 SER A CA 1
ATOM 3302 C C . SER A 1 442 ? -8.286 15.916 3.702 1.00 98.69 442 SER A C 1
ATOM 3304 O O . SER A 1 442 ? -7.726 16.807 3.066 1.00 98.69 442 SER A O 1
ATOM 3306 N N . ALA A 1 443 ? -7.641 14.840 4.158 1.00 98.69 443 ALA A N 1
ATOM 3307 C CA . ALA A 1 443 ? -6.218 14.583 3.955 1.00 98.69 443 ALA A CA 1
ATOM 3308 C C . ALA A 1 443 ? -5.867 14.438 2.465 1.00 98.69 443 ALA A C 1
ATOM 3310 O O . ALA A 1 443 ? -4.959 15.110 1.980 1.00 98.69 443 ALA A O 1
ATOM 3311 N N . ARG A 1 444 ? -6.641 13.647 1.706 1.00 98.31 444 ARG A N 1
ATOM 3312 C CA . ARG A 1 444 ? -6.501 13.515 0.242 1.00 98.31 444 ARG A CA 1
ATOM 3313 C C . ARG A 1 444 ? -6.633 14.859 -0.462 1.00 98.31 444 ARG A C 1
ATOM 3315 O O . ARG A 1 444 ? -5.792 15.205 -1.283 1.00 98.31 444 ARG A O 1
ATOM 3322 N N . THR A 1 445 ? -7.642 15.643 -0.087 1.00 98.19 445 THR A N 1
ATOM 3323 C CA . THR A 1 445 ? -7.853 16.982 -0.649 1.00 98.19 445 THR A CA 1
ATOM 3324 C C . THR A 1 445 ? -6.640 17.879 -0.384 1.00 98.19 445 THR A C 1
ATOM 3326 O O . THR A 1 445 ? -6.133 18.497 -1.317 1.00 98.19 445 THR A O 1
ATOM 3329 N N . GLY A 1 446 ? -6.119 17.893 0.849 1.00 97.94 446 GLY A N 1
ATOM 3330 C CA . GLY A 1 446 ? -4.921 18.657 1.219 1.00 97.94 446 GLY A CA 1
ATOM 3331 C C . GLY A 1 446 ? -3.620 18.181 0.554 1.00 97.94 446 GLY A C 1
ATOM 3332 O O . GLY A 1 446 ? -2.650 18.933 0.513 1.00 97.94 446 GLY A O 1
ATOM 3333 N N . ALA A 1 447 ? -3.589 16.959 0.015 1.00 97.50 447 ALA A N 1
ATOM 3334 C CA . ALA A 1 447 ? -2.440 16.389 -0.690 1.00 97.50 447 ALA A CA 1
ATOM 3335 C C . ALA A 1 447 ? -2.430 16.673 -2.206 1.00 97.50 447 ALA A C 1
ATOM 3337 O O . ALA A 1 447 ? -1.390 16.502 -2.837 1.00 97.50 447 ALA A O 1
ATOM 3338 N N . THR A 1 448 ? -3.548 17.124 -2.790 1.00 92.81 448 THR A N 1
ATOM 3339 C CA . THR A 1 448 ? -3.739 17.275 -4.251 1.00 92.81 448 THR A CA 1
ATOM 3340 C C . THR A 1 448 ? -2.589 18.012 -4.945 1.00 92.81 448 THR A C 1
ATOM 3342 O O . THR A 1 448 ? -2.001 17.497 -5.891 1.00 92.81 448 THR A O 1
ATOM 3345 N N . GLU A 1 449 ? -2.210 19.186 -4.435 1.00 91.50 449 GLU A N 1
ATOM 3346 C CA . GLU A 1 449 ? -1.158 20.037 -5.021 1.00 91.50 449 GLU A CA 1
ATOM 3347 C C . GLU A 1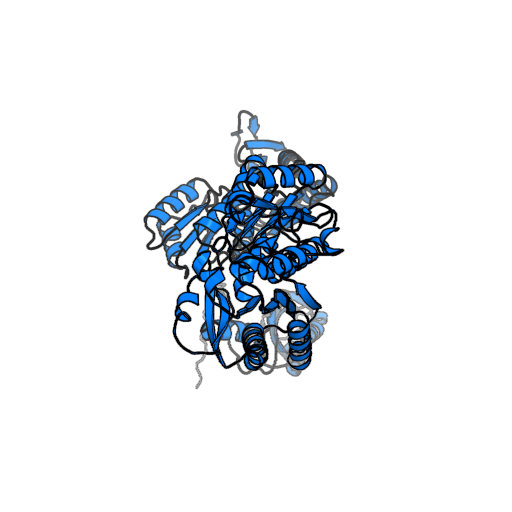 449 ? 0.273 19.545 -4.728 1.00 91.50 449 GLU A C 1
ATOM 3349 O O . GLU A 1 449 ? 1.251 20.142 -5.179 1.00 91.50 449 GLU A O 1
ATOM 3354 N N . LEU A 1 450 ? 0.422 18.482 -3.933 1.00 91.56 450 LEU A N 1
ATOM 3355 C CA . LEU A 1 450 ? 1.712 17.913 -3.527 1.00 91.56 450 LEU A CA 1
ATOM 3356 C C . LEU A 1 450 ? 2.062 16.640 -4.315 1.00 91.56 450 LEU A C 1
ATOM 3358 O O . LEU A 1 450 ? 3.208 16.185 -4.254 1.00 91.56 450 LEU A O 1
ATOM 3362 N N . GLY A 1 451 ? 1.101 16.105 -5.078 1.00 84.69 451 GLY A N 1
ATOM 3363 C CA . GLY A 1 451 ? 1.263 14.934 -5.937 1.00 84.69 451 GLY A CA 1
ATOM 3364 C C . GLY A 1 451 ? 1.795 13.711 -5.186 1.00 84.69 451 GLY A C 1
ATOM 3365 O O . GLY A 1 451 ? 1.506 13.500 -4.009 1.00 84.69 451 GLY A O 1
ATOM 3366 N N . ASP A 1 452 ? 2.645 12.936 -5.858 1.00 83.19 452 ASP A N 1
ATOM 3367 C CA . ASP A 1 452 ? 3.171 11.656 -5.358 1.00 83.19 452 ASP A CA 1
ATOM 3368 C C . ASP A 1 452 ? 4.079 11.779 -4.118 1.00 83.19 452 ASP A C 1
ATOM 3370 O O . ASP A 1 452 ? 4.485 10.770 -3.536 1.00 83.19 452 ASP A O 1
ATOM 3374 N N . ARG A 1 453 ? 4.402 13.005 -3.676 1.00 90.12 453 ARG A N 1
ATOM 3375 C CA . ARG A 1 453 ? 5.175 13.228 -2.446 1.00 90.12 453 ARG A CA 1
ATOM 3376 C C . ARG A 1 453 ? 4.372 12.920 -1.184 1.00 90.12 453 ARG A C 1
ATOM 3378 O O . ARG A 1 453 ? 4.989 12.734 -0.137 1.00 90.12 453 ARG A O 1
ATOM 3385 N N . VA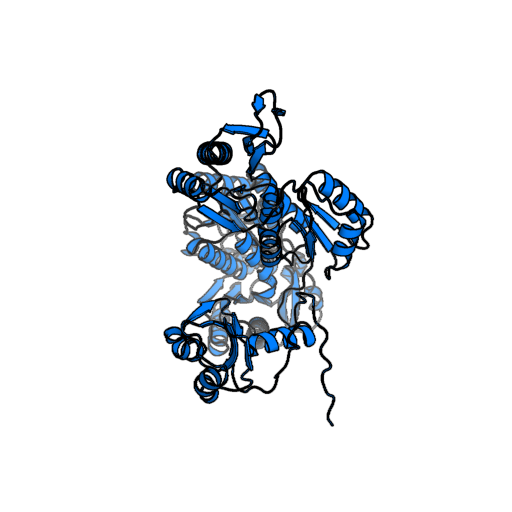L A 1 454 ? 3.039 12.869 -1.251 1.00 97.06 454 VAL A N 1
ATOM 3386 C CA . VAL A 1 454 ? 2.170 12.560 -0.104 1.00 97.06 454 VAL A CA 1
ATOM 3387 C C . VAL A 1 454 ? 1.268 11.375 -0.434 1.00 97.06 454 VAL A C 1
ATOM 3389 O O . VAL A 1 454 ? 0.441 11.441 -1.337 1.00 97.06 454 VAL A O 1
ATOM 3392 N N . ARG A 1 455 ? 1.387 10.295 0.341 1.00 95.56 455 ARG A N 1
ATOM 3393 C CA . ARG A 1 455 ? 0.563 9.086 0.207 1.00 95.56 455 ARG A CA 1
ATOM 3394 C C . ARG A 1 455 ? -0.439 9.020 1.351 1.00 95.56 455 ARG A C 1
ATOM 3396 O O . ARG A 1 455 ? -0.035 8.929 2.507 1.00 95.56 455 ARG A O 1
ATOM 3403 N N . VAL A 1 456 ? -1.735 9.086 1.042 1.00 98.44 456 VAL A N 1
ATOM 3404 C CA . VAL A 1 456 ? -2.815 9.130 2.044 1.00 98.44 456 VAL A CA 1
ATOM 3405 C C . VAL A 1 456 ? -3.567 7.803 2.100 1.00 98.44 456 VAL A C 1
ATOM 3407 O O . VAL A 1 456 ? -4.159 7.371 1.111 1.00 98.44 456 VAL A O 1
ATOM 3410 N N . TYR A 1 457 ? -3.617 7.204 3.287 1.00 98.31 457 TYR A N 1
ATOM 3411 C CA . TYR A 1 457 ? -4.188 5.887 3.537 1.00 98.31 457 TYR A CA 1
ATOM 3412 C C . TYR A 1 457 ? -5.420 5.946 4.446 1.00 98.31 457 TYR A C 1
ATOM 3414 O O . TYR A 1 457 ? -5.376 6.484 5.557 1.00 98.31 457 TYR A O 1
ATOM 3422 N N . ASP A 1 458 ? -6.503 5.310 3.990 1.00 98.00 458 ASP A N 1
ATOM 3423 C CA . ASP A 1 458 ? -7.584 4.853 4.867 1.00 98.00 458 ASP A CA 1
ATOM 3424 C C . ASP A 1 458 ? -7.126 3.562 5.551 1.00 98.00 458 ASP A C 1
ATOM 3426 O O . ASP A 1 458 ? -6.912 2.545 4.890 1.00 98.00 458 ASP A O 1
ATOM 3430 N N . THR A 1 459 ? -6.954 3.602 6.870 1.00 97.88 459 THR A N 1
ATOM 3431 C CA . THR A 1 459 ? -6.470 2.439 7.628 1.00 97.88 459 THR A CA 1
ATOM 3432 C C . THR A 1 459 ? -7.580 1.471 8.029 1.00 97.88 459 THR A C 1
ATOM 3434 O O . THR A 1 459 ? -7.287 0.400 8.554 1.00 97.88 459 THR A O 1
ATOM 3437 N N . TYR A 1 460 ? -8.856 1.828 7.829 1.00 97.00 460 TYR A N 1
ATOM 3438 C CA . TYR A 1 460 ? -10.027 1.072 8.296 1.00 97.00 460 TYR A CA 1
ATOM 3439 C C . TYR A 1 460 ? -10.097 0.852 9.818 1.00 97.00 460 TYR A C 1
ATOM 3441 O O . TYR A 1 460 ? -10.937 0.086 10.296 1.00 97.00 460 TYR A O 1
ATOM 3449 N N . VAL A 1 461 ? -9.254 1.526 10.600 1.00 97.88 461 VAL A N 1
ATOM 3450 C CA . VAL A 1 461 ? -9.183 1.379 12.059 1.00 97.88 461 VAL A CA 1
ATOM 3451 C C . VAL A 1 461 ? -9.278 2.739 12.752 1.00 97.88 461 VAL A C 1
ATOM 3453 O O . VAL A 1 461 ? -9.503 3.766 12.117 1.00 97.88 461 VAL A O 1
ATOM 3456 N N . THR A 1 462 ? -9.200 2.748 14.081 1.00 97.81 462 THR A N 1
ATOM 3457 C CA . THR A 1 462 ? -9.284 3.956 14.914 1.00 97.81 462 THR A CA 1
ATOM 3458 C C . THR A 1 462 ? -8.582 3.718 16.249 1.00 97.81 462 THR A C 1
ATOM 3460 O O . THR A 1 462 ? -8.303 2.566 16.602 1.00 97.81 462 THR A O 1
ATOM 3463 N N . SER A 1 463 ? -8.392 4.778 17.039 1.00 97.06 463 SER A N 1
ATOM 3464 C CA . SER A 1 463 ? -7.911 4.703 18.424 1.00 97.06 463 SER A CA 1
ATOM 3465 C C . SER A 1 463 ? -6.545 4.017 18.497 1.00 97.06 463 SER A C 1
ATOM 3467 O O . SER A 1 463 ? -5.773 4.064 17.540 1.00 97.06 463 SER A O 1
ATOM 3469 N N . ALA A 1 464 ? -6.234 3.339 19.599 1.00 95.19 464 ALA A N 1
ATOM 3470 C CA . ALA A 1 464 ? -4.924 2.726 19.793 1.00 95.19 464 ALA A CA 1
ATOM 3471 C C . ALA A 1 464 ? -4.541 1.698 18.706 1.00 95.19 464 ALA A C 1
ATOM 3473 O O . ALA A 1 464 ? -3.357 1.424 18.533 1.00 95.19 464 ALA A O 1
ATOM 3474 N N . LEU A 1 465 ? -5.502 1.150 17.944 1.00 97.88 465 LEU A N 1
ATOM 3475 C CA . LEU A 1 465 ? -5.180 0.306 16.789 1.00 97.88 465 LEU A CA 1
ATOM 3476 C C . LEU A 1 465 ? -4.569 1.116 15.635 1.00 97.88 465 LEU A C 1
ATOM 3478 O O . LEU A 1 465 ? -3.609 0.662 15.022 1.00 97.88 465 LEU A O 1
ATOM 3482 N N . LEU A 1 466 ? -5.067 2.328 15.377 1.00 98.25 466 LEU A N 1
ATOM 3483 C CA . LEU A 1 466 ? -4.412 3.261 14.455 1.00 98.25 466 LEU A CA 1
ATOM 3484 C C . LEU A 1 466 ? -3.008 3.626 14.969 1.00 98.25 466 LEU A C 1
ATOM 3486 O O . LEU A 1 466 ? -2.062 3.661 14.189 1.00 98.25 466 LEU A O 1
ATOM 3490 N N . GLY A 1 467 ? -2.842 3.790 16.285 1.00 96.62 467 GLY A N 1
ATOM 3491 C CA . GLY A 1 467 ? -1.525 3.965 16.905 1.00 96.62 467 GLY A CA 1
ATOM 3492 C C . GLY A 1 467 ? -0.552 2.805 16.638 1.00 96.62 467 GLY A C 1
ATOM 3493 O O . GLY A 1 467 ? 0.603 3.046 16.290 1.00 96.62 467 GLY A O 1
ATOM 3494 N N . LEU A 1 468 ? -1.015 1.553 16.735 1.00 97.12 468 LEU A N 1
ATOM 3495 C CA . LEU A 1 468 ? -0.217 0.367 16.385 1.00 97.12 468 LEU A CA 1
ATOM 3496 C C . LEU A 1 468 ? 0.158 0.337 14.894 1.00 97.12 468 LEU A C 1
ATOM 3498 O O . LEU A 1 468 ? 1.270 -0.062 14.553 1.00 97.12 468 LEU A O 1
ATOM 3502 N N . VAL A 1 469 ? -0.746 0.771 14.009 1.00 98.12 469 VAL A N 1
ATOM 3503 C CA . VAL A 1 469 ? -0.484 0.883 12.562 1.00 98.12 469 VAL A CA 1
ATOM 3504 C C . VAL A 1 469 ? 0.608 1.919 12.287 1.00 98.12 469 VAL A C 1
ATOM 3506 O O . VAL A 1 469 ? 1.539 1.622 11.545 1.00 98.12 469 VAL A O 1
ATOM 3509 N N . VAL A 1 470 ? 0.553 3.092 12.927 1.00 97.62 470 VAL A N 1
ATOM 3510 C CA . VAL A 1 470 ? 1.601 4.126 12.826 1.00 97.62 470 VAL A CA 1
ATOM 3511 C C . VAL A 1 470 ? 2.967 3.573 13.251 1.00 97.62 470 VAL A C 1
ATOM 3513 O O . VAL A 1 470 ? 3.961 3.767 12.553 1.00 97.62 470 VAL A O 1
ATOM 3516 N N . GLU A 1 471 ? 3.026 2.823 14.353 1.00 95.38 471 GLU A N 1
ATOM 3517 C CA . GLU A 1 471 ? 4.266 2.186 14.816 1.00 95.38 471 GLU A CA 1
ATOM 3518 C C . GLU A 1 471 ? 4.776 1.093 13.873 1.00 95.38 471 GLU A C 1
ATOM 3520 O O . GLU A 1 471 ? 5.986 0.945 13.704 1.00 95.38 471 GLU A O 1
ATOM 3525 N N . ALA A 1 472 ? 3.882 0.308 13.273 1.00 96.94 472 ALA A N 1
ATOM 3526 C CA . ALA A 1 472 ? 4.259 -0.711 12.300 1.00 96.94 472 ALA A CA 1
ATOM 3527 C C . ALA A 1 472 ? 4.849 -0.082 11.034 1.00 96.94 472 ALA A C 1
ATOM 3529 O O . ALA A 1 472 ? 5.903 -0.517 10.578 1.00 96.94 472 ALA A O 1
ATOM 3530 N N . VAL A 1 473 ? 4.230 0.987 10.530 1.00 97.56 473 VAL A N 1
ATOM 3531 C CA . VAL A 1 473 ? 4.739 1.738 9.376 1.00 97.56 473 VAL A CA 1
ATOM 3532 C C . VAL A 1 473 ? 6.089 2.373 9.695 1.00 97.56 473 VAL A C 1
ATOM 3534 O O . VAL A 1 473 ? 6.995 2.287 8.874 1.00 97.56 473 VAL A O 1
ATOM 3537 N N . GLN A 1 474 ? 6.280 2.929 10.896 1.00 96.50 474 GLN A N 1
ATOM 3538 C CA . GLN A 1 474 ? 7.593 3.431 11.309 1.00 96.50 474 GLN A CA 1
ATOM 3539 C C . GLN A 1 474 ? 8.666 2.338 11.259 1.00 96.50 474 GLN A C 1
ATOM 3541 O O . GLN A 1 474 ? 9.734 2.583 10.714 1.00 96.50 474 GLN A O 1
ATOM 3546 N N . ARG A 1 475 ? 8.376 1.121 11.739 1.00 95.06 475 ARG A N 1
ATOM 3547 C CA . ARG A 1 475 ? 9.330 0.001 11.649 1.00 95.06 475 ARG A CA 1
ATOM 3548 C C . ARG A 1 475 ? 9.661 -0.369 10.204 1.00 95.06 475 ARG A C 1
ATOM 3550 O O . ARG A 1 475 ? 10.824 -0.585 9.891 1.00 95.06 475 ARG A O 1
ATOM 3557 N N . MET A 1 476 ? 8.664 -0.382 9.317 1.00 95.88 476 MET A N 1
ATOM 3558 C CA . MET A 1 476 ? 8.895 -0.611 7.884 1.00 95.88 476 MET A CA 1
ATOM 3559 C C . MET A 1 476 ? 9.795 0.472 7.271 1.00 95.88 476 MET A C 1
ATOM 3561 O O . MET A 1 476 ? 10.636 0.171 6.430 1.00 95.88 476 MET A O 1
ATOM 3565 N N . LEU A 1 477 ? 9.646 1.730 7.699 1.00 95.75 477 LEU A N 1
ATOM 3566 C CA . LEU A 1 477 ? 10.523 2.826 7.281 1.00 95.75 477 LEU A CA 1
ATOM 3567 C C . LEU A 1 477 ? 11.931 2.706 7.883 1.00 95.75 477 LEU A C 1
ATOM 3569 O O . LEU A 1 477 ? 12.902 3.036 7.206 1.00 95.75 477 LEU A O 1
ATOM 3573 N N . ASP A 1 478 ? 12.066 2.239 9.124 1.00 93.81 478 ASP A N 1
ATOM 3574 C CA . ASP A 1 478 ? 13.367 2.017 9.771 1.00 93.81 478 ASP A CA 1
ATOM 3575 C C . ASP A 1 478 ? 14.167 0.908 9.059 1.00 93.81 478 ASP A C 1
ATOM 3577 O O . ASP A 1 478 ? 15.382 1.020 8.899 1.00 93.81 478 ASP A O 1
ATOM 3581 N N . GLU A 1 479 ? 13.489 -0.143 8.589 1.00 90.62 479 GLU A N 1
ATOM 3582 C CA . GLU A 1 479 ? 14.075 -1.251 7.813 1.00 90.62 479 GLU A CA 1
ATOM 3583 C C . GLU A 1 479 ? 14.283 -0.897 6.323 1.00 90.62 479 GLU A C 1
ATOM 3585 O O . GLU A 1 479 ? 15.077 -1.528 5.614 1.00 90.62 479 GLU A O 1
ATOM 3590 N N . GLY A 1 480 ? 13.601 0.153 5.861 1.00 87.31 480 GLY A N 1
ATOM 3591 C CA . GLY A 1 480 ? 13.493 0.565 4.470 1.00 87.31 480 GLY A CA 1
ATOM 3592 C C . GLY A 1 480 ? 12.526 -0.326 3.689 1.00 87.31 480 GLY A C 1
ATOM 3593 O O . GLY A 1 480 ? 12.768 -1.515 3.488 1.00 87.31 480 GLY A O 1
ATOM 3594 N N . THR A 1 481 ? 11.446 0.270 3.193 1.00 86.62 481 THR A N 1
ATOM 3595 C CA . THR A 1 481 ? 10.350 -0.422 2.494 1.00 86.62 481 THR A CA 1
ATOM 3596 C C . THR A 1 481 ? 10.118 0.177 1.110 1.00 86.62 481 THR A C 1
ATOM 3598 O O . THR A 1 481 ? 10.588 1.272 0.820 1.00 86.62 481 THR A O 1
ATOM 3601 N N . SER A 1 482 ? 9.375 -0.504 0.238 1.00 83.25 482 SER A N 1
ATOM 3602 C CA . SER A 1 482 ? 8.841 0.107 -0.985 1.00 83.25 482 SER A CA 1
ATOM 3603 C C . SER A 1 482 ? 7.434 0.663 -0.752 1.00 83.25 482 SER A C 1
ATOM 3605 O O . SER A 1 482 ? 6.751 0.289 0.209 1.00 83.25 482 SER A O 1
ATOM 3607 N N . ALA A 1 483 ? 6.984 1.548 -1.647 1.00 83.12 483 ALA A N 1
ATOM 3608 C CA . ALA A 1 483 ? 5.598 2.012 -1.661 1.00 83.12 483 ALA A CA 1
ATOM 3609 C C . ALA A 1 483 ? 4.609 0.844 -1.838 1.00 83.12 483 ALA A C 1
ATOM 3611 O O . ALA A 1 483 ? 3.639 0.766 -1.094 1.00 83.12 483 ALA A O 1
ATOM 3612 N N . ALA A 1 484 ? 4.912 -0.115 -2.721 1.00 76.31 484 ALA A N 1
ATOM 3613 C CA . ALA A 1 484 ? 4.064 -1.285 -2.955 1.00 76.31 484 ALA A CA 1
ATOM 3614 C C . ALA A 1 484 ? 3.914 -2.169 -1.703 1.00 76.31 484 ALA A C 1
ATOM 3616 O O . ALA A 1 484 ? 2.819 -2.631 -1.389 1.00 76.31 484 ALA A O 1
ATOM 3617 N N . ALA A 1 485 ? 4.995 -2.374 -0.943 1.00 80.38 485 ALA A N 1
ATOM 3618 C CA . ALA A 1 485 ? 4.929 -3.117 0.315 1.00 80.38 485 ALA A CA 1
ATOM 3619 C C . ALA A 1 485 ? 4.101 -2.379 1.384 1.00 80.38 485 ALA A C 1
ATOM 3621 O O . ALA A 1 485 ? 3.394 -3.014 2.169 1.00 80.38 485 ALA A O 1
ATOM 3622 N N . LEU A 1 486 ? 4.150 -1.043 1.402 1.00 92.38 486 LEU A N 1
ATOM 3623 C CA . LEU A 1 486 ? 3.322 -0.223 2.285 1.00 92.38 486 LEU A CA 1
ATOM 3624 C C . LEU A 1 486 ? 1.835 -0.274 1.892 1.00 92.38 486 LEU A C 1
ATOM 3626 O O . LEU A 1 486 ? 0.990 -0.464 2.768 1.00 92.38 486 LEU A O 1
ATOM 3630 N N . ASP A 1 487 ? 1.525 -0.168 0.597 1.00 87.62 487 ASP A N 1
ATOM 3631 C CA . ASP A 1 487 ? 0.169 -0.336 0.054 1.00 87.62 487 ASP A CA 1
ATOM 3632 C C . ASP A 1 487 ? -0.402 -1.706 0.447 1.00 87.62 487 ASP A C 1
ATOM 3634 O O . ASP A 1 487 ? -1.536 -1.816 0.929 1.00 87.62 487 ASP A O 1
ATOM 3638 N N . GLU A 1 488 ? 0.414 -2.755 0.308 1.00 84.38 488 GLU A N 1
ATOM 3639 C CA . GLU A 1 488 ? 0.044 -4.112 0.689 1.00 84.38 488 GLU A CA 1
ATOM 3640 C C . GLU A 1 488 ? -0.247 -4.227 2.183 1.00 84.38 488 GLU A C 1
ATOM 3642 O O . GLU A 1 488 ? -1.276 -4.783 2.577 1.00 84.38 488 GLU A O 1
ATOM 3647 N N . PHE A 1 489 ? 0.634 -3.681 3.021 1.00 94.25 489 PHE A N 1
ATOM 3648 C CA . PHE A 1 489 ? 0.452 -3.684 4.465 1.00 94.25 489 PHE A CA 1
ATOM 3649 C C . PHE A 1 489 ? -0.872 -3.020 4.857 1.00 94.25 489 PHE A C 1
ATOM 3651 O O . PHE A 1 489 ? -1.662 -3.622 5.589 1.00 94.25 489 PHE A O 1
ATOM 3658 N N . VAL A 1 490 ? -1.158 -1.827 4.323 1.00 93.88 490 VAL A N 1
ATOM 3659 C CA . VAL A 1 490 ? -2.403 -1.096 4.602 1.00 93.88 490 VAL A CA 1
ATOM 3660 C C . VAL A 1 490 ? -3.624 -1.906 4.169 1.00 93.88 490 VAL A C 1
ATOM 3662 O O . VAL A 1 490 ? -4.584 -2.037 4.934 1.00 93.88 490 VAL A O 1
ATOM 3665 N N . ARG A 1 491 ? -3.579 -2.518 2.982 1.00 90.44 491 ARG A N 1
ATOM 3666 C CA . ARG A 1 491 ? -4.654 -3.376 2.465 1.00 90.44 491 ARG A CA 1
ATOM 3667 C C . ARG A 1 491 ? -4.919 -4.588 3.358 1.00 90.44 491 ARG A C 1
ATOM 3669 O O . ARG A 1 491 ? -6.064 -5.022 3.481 1.00 90.44 491 ARG A O 1
ATOM 3676 N N . GLN A 1 492 ? -3.884 -5.129 3.994 1.00 92.12 492 GLN A N 1
ATOM 3677 C CA . GLN A 1 492 ? -3.994 -6.291 4.873 1.00 92.12 492 GLN A CA 1
ATOM 3678 C C . GLN A 1 492 ? -4.461 -5.954 6.295 1.00 92.12 492 GLN A C 1
ATOM 3680 O O . GLN A 1 492 ? -4.877 -6.883 7.000 1.00 92.12 492 GLN A O 1
ATOM 3685 N N . ILE A 1 493 ? -4.463 -4.679 6.717 1.00 94.94 493 ILE A N 1
ATOM 3686 C CA . ILE A 1 493 ? -4.856 -4.262 8.079 1.00 94.94 493 ILE A CA 1
ATOM 3687 C C . ILE A 1 493 ? -6.164 -4.934 8.537 1.00 94.94 493 ILE A C 1
ATOM 3689 O O . ILE A 1 493 ? -6.143 -5.542 9.611 1.00 94.94 493 ILE A O 1
ATOM 3693 N N . PRO A 1 494 ? -7.279 -4.935 7.773 1.00 91.50 494 PRO A N 1
ATOM 3694 C CA . PRO A 1 494 ? -8.537 -5.534 8.235 1.00 91.50 494 PRO A CA 1
ATOM 3695 C C . PRO A 1 494 ? -8.447 -7.036 8.544 1.00 91.50 494 PRO A C 1
ATOM 3697 O O . PRO A 1 494 ? -9.177 -7.533 9.399 1.00 91.50 494 PRO A O 1
ATOM 3700 N N . SER A 1 495 ? -7.557 -7.757 7.856 1.00 91.62 495 SER A N 1
ATOM 3701 C CA . SER A 1 495 ? -7.356 -9.203 8.022 1.00 91.62 495 SER A CA 1
ATOM 3702 C C . SER A 1 495 ? -6.298 -9.559 9.072 1.00 91.62 495 SER A C 1
ATOM 3704 O O . SER A 1 495 ? -6.333 -10.651 9.632 1.00 91.62 495 SER A O 1
ATOM 3706 N N . ARG A 1 496 ? -5.376 -8.633 9.361 1.00 94.62 496 ARG A N 1
ATOM 3707 C CA . ARG A 1 496 ? -4.235 -8.821 10.274 1.00 94.62 496 ARG A CA 1
ATOM 3708 C C . ARG A 1 496 ? -4.402 -8.118 11.613 1.00 94.62 496 ARG A C 1
ATOM 3710 O O . ARG A 1 496 ? -3.484 -8.107 12.428 1.00 94.62 496 ARG A O 1
ATOM 3717 N N . SER A 1 497 ? -5.554 -7.511 11.855 1.00 97.19 497 SER A N 1
ATOM 3718 C CA . SER A 1 497 ? -5.799 -6.750 13.070 1.00 97.19 497 SER A CA 1
ATOM 3719 C C . SER A 1 497 ? -7.215 -6.921 13.592 1.00 97.19 497 SER A C 1
ATOM 3721 O O . SER A 1 497 ? -8.115 -7.462 12.940 1.00 97.19 497 SER A O 1
ATOM 3723 N N . GLY A 1 498 ? -7.426 -6.428 14.803 1.00 96.44 498 GLY A N 1
ATOM 3724 C CA . GLY A 1 498 ? -8.759 -6.312 15.344 1.00 96.44 498 GLY A CA 1
ATOM 3725 C C . GLY A 1 498 ? -8.834 -5.393 16.534 1.00 96.44 498 GLY A C 1
ATOM 3726 O O . GLY A 1 498 ? -7.903 -5.315 17.323 1.00 96.44 498 GLY A O 1
ATOM 3727 N N . ILE A 1 499 ? -9.972 -4.719 16.667 1.00 97.62 499 ILE A N 1
ATOM 3728 C CA . ILE A 1 499 ? -10.335 -3.944 17.847 1.00 97.62 499 ILE A CA 1
ATOM 3729 C C . ILE A 1 499 ? -11.716 -4.376 18.312 1.00 97.62 499 ILE A C 1
ATOM 3731 O O . ILE A 1 499 ? -12.651 -4.439 17.513 1.00 97.62 499 ILE A O 1
ATOM 3735 N N . SER A 1 500 ? -11.842 -4.662 19.599 1.00 97.56 500 SER A N 1
ATOM 3736 C CA . SER A 1 500 ? -13.101 -5.029 20.233 1.00 97.56 500 SER A CA 1
ATOM 3737 C C . SER A 1 500 ? -13.263 -4.259 21.525 1.00 97.56 500 SER A C 1
ATOM 3739 O O . SER A 1 500 ? -12.301 -4.030 22.256 1.00 97.56 500 SER A O 1
ATOM 3741 N N . PHE A 1 501 ? -14.479 -3.808 21.801 1.00 97.75 501 PHE A N 1
ATOM 3742 C CA . PHE A 1 501 ? -14.734 -2.896 22.906 1.00 97.75 501 PHE A CA 1
ATOM 3743 C C . PHE A 1 501 ? -16.119 -3.091 23.507 1.00 97.75 501 PHE A C 1
ATOM 3745 O O . PHE A 1 501 ? -17.063 -3.549 22.865 1.00 97.75 501 PHE A O 1
ATOM 3752 N N . SER A 1 502 ? -16.220 -2.760 24.786 1.00 96.25 502 SER A N 1
ATOM 3753 C CA . SER A 1 502 ? -17.441 -2.803 25.574 1.00 96.25 502 SER A CA 1
ATOM 3754 C C . SER A 1 502 ? -17.813 -1.403 26.025 1.00 96.25 502 SER A C 1
ATOM 3756 O O . SER A 1 502 ? -16.935 -0.635 26.418 1.00 96.25 502 SER A O 1
ATOM 3758 N N . LEU A 1 503 ? -19.107 -1.097 25.997 1.00 93.75 503 LEU A N 1
ATOM 3759 C CA . LEU A 1 503 ? -19.649 0.204 26.386 1.00 93.75 503 LEU A CA 1
ATOM 3760 C C . LEU A 1 503 ? -20.628 0.054 27.551 1.00 93.75 503 LEU A C 1
ATOM 3762 O O . LEU A 1 503 ? -21.248 -0.998 27.712 1.00 93.75 503 LEU A O 1
ATOM 3766 N N . ASP A 1 504 ? -20.799 1.111 28.345 1.00 89.88 504 ASP A N 1
ATOM 3767 C CA . ASP A 1 504 ? -21.893 1.181 29.324 1.00 89.88 504 ASP A CA 1
ATOM 3768 C C . ASP A 1 504 ? -23.241 1.494 28.672 1.00 89.88 504 ASP A C 1
ATOM 3770 O O . ASP A 1 504 ? -24.277 0.998 29.112 1.00 89.88 504 ASP A O 1
ATOM 3774 N N . THR A 1 505 ? -23.226 2.273 27.592 1.00 88.88 505 THR A N 1
ATOM 3775 C CA . THR A 1 505 ? -24.413 2.649 26.825 1.00 88.88 505 THR A CA 1
ATOM 3776 C C . THR A 1 505 ? -24.073 2.784 25.341 1.00 88.88 505 THR A C 1
ATOM 3778 O O . THR A 1 505 ? -22.951 3.128 24.980 1.00 88.88 505 THR A O 1
ATOM 3781 N N . LEU A 1 506 ? -25.051 2.518 24.471 1.00 90.31 506 LEU A N 1
ATOM 3782 C CA . LEU A 1 506 ? -24.949 2.763 23.024 1.00 90.31 506 LEU A CA 1
ATOM 3783 C C . LEU A 1 506 ? -25.326 4.203 22.642 1.00 90.31 506 LEU A C 1
ATOM 3785 O O . LEU A 1 506 ? -25.248 4.566 21.470 1.00 90.31 506 LEU A O 1
ATOM 3789 N N . GLU A 1 507 ? -25.754 5.012 23.613 1.00 89.88 507 GLU A N 1
ATOM 3790 C CA . GLU A 1 507 ? -26.297 6.349 23.387 1.00 89.88 507 GLU A CA 1
ATOM 3791 C C . GLU A 1 507 ? -25.323 7.277 22.656 1.00 89.88 507 GLU A C 1
ATOM 3793 O O . GLU A 1 507 ? -25.722 7.906 21.680 1.00 89.88 507 GLU A O 1
ATOM 3798 N N . TYR A 1 508 ? -24.050 7.316 23.060 1.00 93.12 508 TYR A N 1
ATOM 3799 C CA . TYR A 1 508 ? -23.036 8.163 22.421 1.00 93.12 508 TYR A CA 1
ATOM 3800 C C . TYR A 1 508 ? -22.857 7.809 20.937 1.00 93.12 508 TYR A C 1
ATOM 3802 O O . TYR A 1 508 ? -22.980 8.680 20.073 1.00 93.12 508 TYR A O 1
ATOM 3810 N N . LEU A 1 509 ? -22.693 6.519 20.622 1.00 92.75 509 LEU A N 1
ATOM 3811 C CA . LEU A 1 509 ? -22.568 6.035 19.244 1.00 92.75 509 LEU A CA 1
ATOM 3812 C C . LEU A 1 509 ? -23.826 6.332 18.421 1.00 92.75 509 LEU A C 1
ATOM 3814 O O . LEU A 1 509 ? -23.733 6.674 17.240 1.00 92.75 509 LEU A O 1
ATOM 3818 N N . GLN A 1 510 ? -25.006 6.178 19.026 1.00 91.06 510 GLN A N 1
ATOM 3819 C CA . GLN A 1 510 ? -26.283 6.401 18.356 1.00 91.06 510 GLN A CA 1
ATOM 3820 C C . GLN A 1 510 ? -26.509 7.885 18.066 1.00 91.06 510 GLN A C 1
ATOM 3822 O O . GLN A 1 510 ? -26.813 8.235 16.926 1.00 91.06 510 GLN A O 1
ATOM 3827 N N . ARG A 1 511 ? -26.346 8.755 19.070 1.00 89.56 511 ARG A N 1
ATOM 3828 C CA . ARG A 1 511 ? -26.580 10.201 18.940 1.00 89.56 511 ARG A CA 1
ATOM 3829 C C . ARG A 1 511 ? -25.594 10.846 17.977 1.00 89.56 511 ARG A C 1
ATOM 3831 O O . ARG A 1 511 ? -25.987 11.727 17.218 1.00 89.56 511 ARG A O 1
ATOM 3838 N N . ASN A 1 512 ? -24.349 10.376 17.969 1.00 92.12 512 ASN A N 1
ATOM 3839 C CA . ASN A 1 512 ? -23.347 10.844 17.026 1.00 92.12 512 ASN A CA 1
ATOM 3840 C C . ASN A 1 512 ? -23.356 10.070 15.699 1.00 92.12 512 ASN A C 1
ATOM 3842 O O . ASN A 1 512 ? -22.572 10.394 14.821 1.00 92.12 512 ASN A O 1
ATOM 3846 N N . GLY A 1 513 ? -24.244 9.095 15.481 1.00 91.19 513 GLY A N 1
ATOM 3847 C CA . GLY A 1 513 ? -24.439 8.457 14.171 1.00 91.19 513 GLY A CA 1
ATOM 3848 C C . GLY A 1 513 ? -23.336 7.489 13.722 1.00 91.19 513 GLY A C 1
ATOM 3849 O O . GLY A 1 513 ? -23.336 7.084 12.564 1.00 91.19 513 GLY A O 1
ATOM 3850 N N . ARG A 1 514 ? -22.416 7.093 14.611 1.00 94.62 514 ARG A N 1
ATOM 3851 C CA . ARG A 1 514 ? -21.284 6.183 14.320 1.00 94.62 514 ARG A CA 1
ATOM 3852 C C . ARG A 1 514 ? -21.534 4.741 14.781 1.00 94.62 514 ARG A C 1
ATOM 3854 O O . ARG A 1 514 ? -20.641 3.907 14.751 1.00 94.62 514 ARG A O 1
ATOM 3861 N N . ILE A 1 515 ? -22.761 4.424 15.193 1.00 91.75 515 ILE A N 1
ATOM 3862 C CA . ILE A 1 515 ? -23.154 3.087 15.667 1.00 91.75 515 ILE A CA 1
ATOM 3863 C C . ILE A 1 515 ? -23.127 1.993 14.580 1.00 91.75 515 ILE A C 1
ATOM 3865 O O . ILE A 1 515 ? -23.095 0.814 14.923 1.00 91.75 515 ILE A O 1
ATOM 3869 N N . GLY A 1 516 ? -23.167 2.366 13.296 1.00 91.31 516 GLY A N 1
ATOM 3870 C CA . GLY A 1 516 ? -23.090 1.431 12.167 1.00 91.31 516 GLY A CA 1
ATOM 3871 C C . GLY A 1 516 ? -24.080 0.262 12.255 1.00 91.31 516 GLY A C 1
ATOM 3872 O O . GLY A 1 516 ? -25.265 0.449 12.569 1.00 91.31 516 GLY A O 1
ATOM 3873 N N . ARG A 1 517 ? -23.574 -0.956 12.034 1.00 89.00 517 ARG A N 1
ATOM 3874 C CA . ARG A 1 517 ? -24.298 -2.235 12.186 1.00 89.00 517 ARG A CA 1
ATOM 3875 C C . ARG A 1 517 ? -24.505 -2.643 13.644 1.00 89.00 517 ARG A C 1
ATOM 3877 O O . ARG A 1 517 ? -25.408 -3.423 13.948 1.00 89.00 517 ARG A O 1
ATOM 3884 N N . GLY A 1 518 ? -23.784 -2.012 14.571 1.00 83.12 518 GLY A N 1
ATOM 3885 C CA . GLY A 1 518 ? -23.989 -2.130 16.018 1.00 83.12 518 GLY A CA 1
ATOM 3886 C C . GLY A 1 518 ? -25.414 -1.800 16.492 1.00 83.12 518 GLY A C 1
ATOM 3887 O O . GLY A 1 518 ? -25.793 -2.176 17.603 1.00 83.12 518 GLY A O 1
ATOM 3888 N N . LYS A 1 519 ? -26.251 -1.174 15.646 1.00 85.56 519 LYS A N 1
ATOM 3889 C CA . LYS A 1 519 ? -27.688 -0.947 15.897 1.00 85.56 519 LYS A CA 1
ATOM 3890 C C . LYS A 1 519 ? -28.451 -2.229 16.245 1.00 85.56 519 LYS A C 1
ATOM 3892 O O . LYS A 1 519 ? -29.433 -2.146 16.975 1.00 85.56 519 LYS A O 1
ATOM 3897 N N . ALA A 1 520 ? -27.987 -3.404 15.807 1.00 80.81 520 ALA A N 1
ATOM 3898 C CA . ALA A 1 520 ? -28.568 -4.700 16.178 1.00 80.81 520 ALA A CA 1
ATOM 3899 C C . ALA A 1 520 ? -28.558 -4.971 17.702 1.00 80.81 520 ALA A C 1
ATOM 3901 O O . ALA A 1 520 ? -29.322 -5.792 18.218 1.00 80.81 520 ALA A O 1
ATOM 3902 N N . LEU A 1 521 ? -27.706 -4.270 18.458 1.00 82.44 521 LEU A N 1
ATOM 3903 C CA . LEU A 1 521 ? -27.654 -4.362 19.916 1.00 82.44 521 LEU A CA 1
ATOM 3904 C C . LEU A 1 521 ? -28.563 -3.349 20.634 1.00 82.44 521 LEU A C 1
ATOM 3906 O O . LEU A 1 521 ? -28.652 -3.401 21.861 1.00 82.44 521 LEU A O 1
ATOM 3910 N N . ILE A 1 522 ? -29.275 -2.478 19.906 1.00 80.88 522 ILE A N 1
ATOM 3911 C CA . ILE A 1 522 ? -30.269 -1.570 20.492 1.00 80.88 522 ILE A CA 1
ATOM 3912 C C . ILE A 1 522 ? -31.462 -2.394 20.999 1.00 80.88 522 ILE A C 1
ATOM 3914 O O . ILE A 1 522 ? -32.036 -3.201 20.272 1.00 80.88 522 ILE A O 1
ATOM 3918 N N . GLY A 1 523 ? -31.846 -2.179 22.261 1.00 70.75 523 GLY A N 1
ATOM 3919 C CA . GLY A 1 523 ? -33.078 -2.716 22.847 1.00 70.75 523 GLY A CA 1
ATOM 3920 C C . GLY A 1 523 ? -32.883 -3.620 24.072 1.00 70.75 523 GLY A C 1
ATOM 3921 O O . GLY A 1 523 ? -32.193 -4.636 24.014 1.00 70.75 523 GLY A O 1
ATOM 3922 N N . GLY A 1 524 ? -33.548 -3.232 25.168 1.00 65.25 524 GLY A N 1
ATOM 3923 C CA . GLY A 1 524 ? -34.209 -4.073 26.178 1.00 65.25 524 GLY A CA 1
ATOM 3924 C C . GLY A 1 524 ? -33.473 -5.260 26.805 1.00 65.25 524 GLY A C 1
ATOM 3925 O O . GLY A 1 524 ? -33.842 -6.393 26.530 1.00 65.25 524 GLY A O 1
ATOM 3926 N N . LEU A 1 525 ? -32.541 -5.008 27.733 1.00 60.19 525 LEU A N 1
ATOM 3927 C CA . LEU A 1 525 ? -32.313 -5.826 28.941 1.00 60.19 525 LEU A CA 1
ATOM 3928 C C . LEU A 1 525 ? -31.452 -5.033 29.944 1.00 60.19 525 LEU A C 1
ATOM 3930 O O . LEU A 1 525 ? -30.351 -4.591 29.623 1.00 60.19 525 LEU A O 1
ATOM 3934 N N . LEU A 1 526 ? -31.942 -4.866 31.176 1.00 68.44 526 LEU A N 1
ATOM 3935 C CA . LEU A 1 526 ? -31.209 -4.197 32.258 1.00 68.44 526 LEU A CA 1
ATOM 3936 C C . LEU A 1 526 ? -29.867 -4.897 32.537 1.00 68.44 526 LEU A C 1
ATOM 3938 O O . LEU A 1 526 ? -29.810 -6.121 32.676 1.00 68.44 526 LEU A O 1
ATOM 3942 N N . ARG A 1 527 ? -28.798 -4.105 32.708 1.00 73.44 527 ARG A N 1
ATOM 3943 C CA . ARG A 1 527 ? -27.433 -4.565 33.051 1.00 73.44 527 ARG A CA 1
ATOM 3944 C C . ARG A 1 527 ? -26.758 -5.446 31.989 1.00 73.44 527 ARG A C 1
ATOM 3946 O O . ARG A 1 527 ? -25.868 -6.235 32.320 1.00 73.44 527 ARG A O 1
ATOM 3953 N N . VAL A 1 528 ? -27.165 -5.326 30.731 1.00 83.88 528 VAL A N 1
ATOM 3954 C CA . VAL A 1 528 ? -26.470 -5.945 29.599 1.00 83.88 528 VAL A CA 1
ATOM 3955 C C . VAL A 1 528 ? -25.508 -4.936 28.982 1.00 83.88 528 VAL A C 1
ATOM 3957 O O . VAL A 1 528 ? -25.907 -3.821 28.666 1.00 83.88 528 VAL A O 1
ATOM 3960 N N . ARG A 1 529 ? -24.246 -5.337 28.814 1.00 89.44 529 ARG A N 1
ATOM 3961 C CA . ARG A 1 529 ? -23.219 -4.564 28.113 1.00 89.44 529 ARG A CA 1
ATOM 3962 C C . ARG A 1 529 ? -23.013 -5.125 26.699 1.00 89.44 529 ARG A C 1
ATOM 3964 O O . ARG A 1 529 ? -22.866 -6.346 26.556 1.00 89.44 529 ARG A O 1
ATOM 3971 N N . PRO A 1 530 ? -23.006 -4.280 25.658 1.00 92.81 530 PRO A N 1
ATOM 3972 C CA . PRO A 1 530 ? -22.641 -4.691 24.309 1.00 92.81 530 PRO A CA 1
ATOM 3973 C C . PRO A 1 530 ? -21.131 -4.935 24.207 1.00 92.81 530 PRO A C 1
ATOM 3975 O O . PRO A 1 530 ? -20.340 -4.217 24.818 1.00 92.81 530 PRO A O 1
ATOM 3978 N N . ILE A 1 531 ? -20.751 -5.935 23.415 1.00 95.44 531 ILE A N 1
ATOM 3979 C CA . ILE A 1 531 ? -19.404 -6.114 22.874 1.00 95.44 531 ILE A CA 1
ATOM 3980 C C . ILE A 1 531 ? -19.493 -5.812 21.381 1.00 95.44 531 ILE A C 1
ATOM 3982 O O . ILE A 1 531 ? -20.306 -6.408 20.667 1.00 95.44 531 ILE A O 1
ATOM 3986 N N . LEU A 1 532 ? -18.683 -4.862 20.943 1.00 96.75 532 LEU A N 1
ATOM 3987 C CA . LEU A 1 532 ? -18.640 -4.322 19.593 1.00 96.75 532 LEU A CA 1
ATOM 3988 C C . LEU A 1 532 ? -17.245 -4.516 19.003 1.00 96.75 532 LEU A C 1
ATOM 3990 O O . LEU A 1 532 ? -16.281 -4.728 19.740 1.00 96.75 532 LEU A O 1
ATOM 3994 N N . SER A 1 533 ? -17.147 -4.409 17.684 1.00 96.31 533 SER A N 1
ATOM 3995 C CA . SER A 1 533 ? -15.884 -4.422 16.950 1.00 96.31 533 SER A CA 1
ATOM 3996 C C . SER A 1 533 ? -15.931 -3.471 15.751 1.00 96.31 533 SER A C 1
ATOM 3998 O O . SER A 1 533 ? -16.977 -2.887 15.471 1.00 96.31 533 SER A O 1
ATOM 4000 N N . LEU A 1 534 ? -14.805 -3.309 15.053 1.00 95.06 534 LEU A N 1
ATOM 4001 C CA . LEU A 1 534 ? -14.768 -2.742 13.708 1.00 95.06 534 LEU A CA 1
ATOM 4002 C C . LEU A 1 534 ? -14.635 -3.859 12.670 1.00 95.06 534 LEU A C 1
ATOM 4004 O O . LEU A 1 534 ? -13.707 -4.669 12.738 1.00 95.06 534 LEU A O 1
ATOM 4008 N N . VAL A 1 535 ? -15.546 -3.866 11.698 1.00 90.75 535 VAL A N 1
ATOM 4009 C CA . VAL A 1 535 ? -15.540 -4.766 10.538 1.00 90.75 535 VAL A CA 1
ATOM 4010 C C . VAL A 1 535 ? -15.589 -3.907 9.279 1.00 90.75 535 VAL A C 1
ATOM 4012 O O . VAL A 1 535 ? -16.546 -3.163 9.066 1.00 90.75 535 VAL A O 1
ATOM 4015 N N . ASN A 1 536 ? -14.553 -3.997 8.440 1.00 87.12 536 ASN A N 1
ATOM 4016 C CA . ASN A 1 536 ? -14.391 -3.168 7.236 1.00 87.12 536 ASN A CA 1
ATOM 4017 C C . ASN A 1 536 ? -14.538 -1.658 7.522 1.00 87.12 536 ASN A C 1
ATOM 4019 O O . ASN A 1 536 ? -15.191 -0.934 6.769 1.00 87.12 536 ASN A O 1
ATOM 4023 N N . GLY A 1 537 ? -13.975 -1.196 8.644 1.00 93.25 537 GLY A N 1
ATOM 4024 C CA . GLY A 1 537 ? -14.010 0.211 9.053 1.00 93.25 537 GLY A CA 1
ATOM 4025 C C . GLY A 1 537 ? -15.283 0.678 9.760 1.00 93.25 537 GLY A C 1
ATOM 4026 O O . GLY A 1 537 ? -15.325 1.799 10.254 1.00 93.25 537 GLY A O 1
ATOM 4027 N N . GLU A 1 538 ? -16.319 -0.157 9.860 1.00 95.06 538 GLU A N 1
ATOM 4028 C CA . GLU A 1 538 ? -17.602 0.212 10.466 1.00 95.06 538 GLU A CA 1
ATOM 4029 C C . GLU A 1 538 ? -17.833 -0.514 11.800 1.00 95.06 538 GLU A C 1
ATOM 4031 O O . GLU A 1 538 ? -17.413 -1.658 11.978 1.00 95.06 538 GLU A O 1
ATOM 4036 N N . VAL A 1 539 ? -18.525 0.139 12.742 1.00 96.19 539 VAL A N 1
ATOM 4037 C CA . VAL A 1 539 ? -18.915 -0.473 14.021 1.00 96.19 539 VAL A CA 1
ATOM 4038 C C . VAL A 1 539 ? -19.910 -1.611 13.796 1.00 96.19 539 VAL A C 1
ATOM 4040 O O . VAL A 1 539 ? -20.979 -1.411 13.213 1.00 96.19 539 VAL A O 1
ATOM 4043 N N . ASP A 1 540 ? -19.582 -2.784 14.334 1.00 94.94 540 ASP A N 1
ATOM 4044 C CA . ASP A 1 540 ? -20.378 -4.004 14.234 1.00 94.94 540 ASP A CA 1
ATOM 4045 C C . ASP A 1 540 ? -20.632 -4.654 15.602 1.00 94.94 540 ASP A C 1
ATOM 4047 O O . ASP A 1 540 ? -19.886 -4.477 16.572 1.00 94.94 540 ASP A O 1
ATOM 4051 N N . ALA A 1 541 ? -21.727 -5.403 15.680 1.00 93.06 541 ALA A N 1
ATOM 4052 C CA . ALA A 1 541 ? -22.161 -6.130 16.855 1.00 93.06 541 ALA A CA 1
ATOM 4053 C C . ALA A 1 541 ? -21.453 -7.484 16.953 1.00 93.06 541 ALA A C 1
ATOM 4055 O O . ALA A 1 541 ? -21.649 -8.353 16.111 1.00 93.06 541 ALA A O 1
ATOM 4056 N N . VAL A 1 542 ? -20.711 -7.709 18.040 1.00 92.75 542 VAL A N 1
ATOM 4057 C CA . VAL A 1 542 ? -20.154 -9.038 18.333 1.00 92.75 542 VAL A CA 1
ATOM 4058 C C . VAL A 1 542 ? -21.161 -9.845 19.143 1.00 92.75 542 VAL A C 1
ATOM 4060 O O . VAL A 1 542 ? -21.601 -10.911 18.724 1.00 92.75 542 VAL A O 1
ATOM 4063 N N . ARG A 1 543 ? -21.536 -9.350 20.333 1.00 92.75 543 ARG A N 1
ATOM 4064 C CA . ARG A 1 543 ? -22.485 -10.023 21.242 1.00 92.75 543 ARG A CA 1
ATOM 4065 C C . ARG A 1 543 ? -22.909 -9.146 22.414 1.00 92.75 543 ARG A C 1
ATOM 4067 O O . ARG A 1 543 ? -22.447 -8.024 22.591 1.00 92.75 543 ARG A O 1
ATOM 4074 N N . ARG A 1 544 ? -23.765 -9.703 23.271 1.00 92.00 544 ARG A N 1
ATOM 4075 C CA . ARG A 1 544 ? -24.199 -9.120 24.545 1.00 92.00 544 ARG A CA 1
ATOM 4076 C C . ARG A 1 544 ? -23.634 -9.919 25.715 1.00 92.00 544 ARG A C 1
ATOM 4078 O O . ARG A 1 544 ? -23.639 -11.146 25.678 1.00 92.00 544 ARG A O 1
ATOM 4085 N N . VAL A 1 545 ? -23.201 -9.235 26.771 1.00 92.62 545 VAL A N 1
ATOM 4086 C CA . VAL A 1 545 ? -22.772 -9.867 28.028 1.00 92.62 545 VAL A CA 1
ATOM 4087 C C . VAL A 1 545 ? -23.495 -9.264 29.222 1.00 92.62 545 VAL A C 1
ATOM 4089 O O . VAL A 1 545 ? -23.862 -8.090 29.219 1.00 92.62 545 VAL A O 1
ATOM 4092 N N . ARG A 1 546 ? -23.726 -10.066 30.263 1.00 89.12 546 ARG A N 1
ATOM 4093 C CA . ARG A 1 546 ? -24.463 -9.621 31.449 1.00 89.12 546 ARG A CA 1
ATOM 4094 C C . ARG A 1 546 ? -23.502 -9.166 32.546 1.00 89.12 546 ARG A C 1
ATOM 4096 O O . ARG A 1 546 ? -22.768 -9.971 33.109 1.00 89.12 546 ARG A O 1
ATOM 4103 N N . GLY A 1 547 ? -23.568 -7.882 32.887 1.00 84.31 547 GLY A N 1
ATOM 4104 C CA . GLY A 1 547 ? -22.761 -7.260 33.935 1.00 84.31 547 GLY A CA 1
ATOM 4105 C C . GLY A 1 547 ? -21.315 -6.942 33.532 1.00 84.31 547 GLY A C 1
ATOM 4106 O O . GLY A 1 547 ? -20.727 -7.561 32.649 1.00 84.31 547 GLY A O 1
ATOM 4107 N N . LYS A 1 548 ? -20.718 -5.973 34.236 1.00 83.44 548 LYS A N 1
ATOM 4108 C CA . LYS A 1 548 ? -19.378 -5.428 33.948 1.00 83.44 548 LYS A CA 1
ATOM 4109 C C . LYS A 1 548 ? -18.256 -6.472 33.998 1.00 83.44 548 LYS A C 1
ATOM 4111 O O . LYS A 1 548 ? -17.36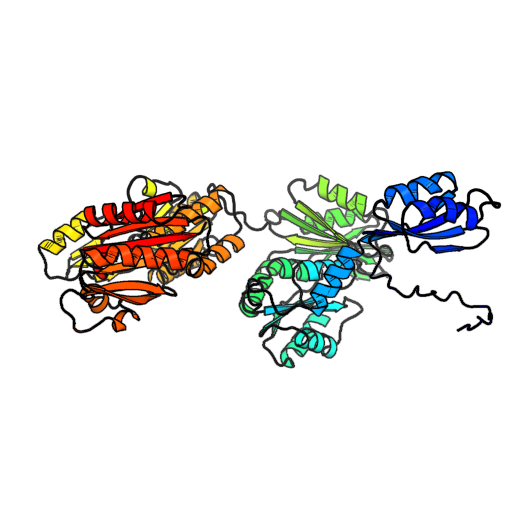5 -6.451 33.159 1.00 83.44 548 LYS A O 1
ATOM 4116 N N . ARG A 1 549 ? -18.334 -7.437 34.923 1.00 86.88 549 ARG A N 1
ATOM 4117 C CA . ARG A 1 549 ? -17.321 -8.502 35.072 1.00 86.88 549 ARG A CA 1
ATOM 4118 C C . ARG A 1 549 ? -17.239 -9.441 33.863 1.00 86.88 549 ARG A C 1
ATOM 4120 O O . ARG A 1 549 ? -16.171 -9.977 33.603 1.00 86.88 549 ARG A O 1
ATOM 4127 N N . ALA A 1 550 ? -18.333 -9.621 33.121 1.00 93.44 550 ALA A N 1
ATOM 4128 C CA . ALA A 1 550 ? -18.368 -10.506 31.958 1.00 93.44 550 ALA A CA 1
ATOM 4129 C C . ALA A 1 550 ? -17.750 -9.877 30.693 1.00 93.44 550 ALA A C 1
ATOM 4131 O O . ALA A 1 550 ? -17.517 -10.588 29.719 1.00 93.44 550 ALA A O 1
ATOM 4132 N N . ALA A 1 551 ? -17.470 -8.567 30.696 1.00 94.31 551 ALA A N 1
ATOM 4133 C CA . ALA A 1 551 ? -16.893 -7.876 29.544 1.00 94.31 551 ALA A CA 1
ATOM 4134 C C . ALA A 1 551 ? -15.425 -8.250 29.298 1.00 94.31 551 ALA A C 1
ATOM 4136 O O . ALA A 1 551 ? -15.044 -8.465 28.156 1.00 94.31 551 ALA A O 1
ATOM 4137 N N . ILE A 1 552 ? -14.608 -8.394 30.346 1.00 96.44 552 ILE A N 1
ATOM 4138 C CA . ILE A 1 552 ? -13.179 -8.721 30.189 1.00 96.44 552 ILE A CA 1
ATOM 4139 C C . ILE A 1 552 ? -12.975 -10.096 29.528 1.00 96.44 552 ILE A C 1
ATOM 4141 O O . ILE A 1 552 ? -12.338 -10.132 28.476 1.00 96.44 552 ILE A O 1
ATOM 4145 N N . PRO A 1 553 ? -13.559 -11.206 30.034 1.00 96.69 553 PRO A N 1
ATOM 4146 C CA . PRO A 1 553 ? -13.441 -12.504 29.364 1.00 96.69 553 PRO A CA 1
ATOM 4147 C C . PRO A 1 553 ? -13.963 -12.470 27.927 1.00 96.69 553 PRO A C 1
ATOM 4149 O O . PRO A 1 553 ? -13.470 -13.184 27.064 1.00 96.69 553 PRO A O 1
ATOM 4152 N N . ALA A 1 554 ? -14.959 -11.623 27.658 1.00 97.00 554 ALA A N 1
ATOM 4153 C CA . ALA A 1 554 ? -15.504 -11.468 26.327 1.00 97.00 554 ALA A CA 1
ATOM 4154 C C . ALA A 1 554 ? -14.526 -10.816 25.344 1.00 97.00 554 ALA A C 1
ATOM 4156 O O . ALA A 1 554 ? -14.324 -11.321 24.244 1.00 97.00 554 ALA A O 1
ATOM 4157 N N . LEU A 1 555 ? -13.905 -9.715 25.750 1.00 97.94 555 LEU A N 1
ATOM 4158 C CA . LEU A 1 555 ? -12.906 -9.021 24.944 1.00 97.94 555 LEU A CA 1
ATOM 4159 C C . LEU A 1 555 ? -11.695 -9.921 24.665 1.00 97.94 555 LEU A C 1
ATOM 4161 O O . LEU A 1 555 ? -11.228 -9.981 23.532 1.00 97.94 555 LEU A O 1
ATOM 4165 N N . VAL A 1 556 ? -11.237 -10.667 25.676 1.00 98.00 556 VAL A N 1
ATOM 4166 C CA . VAL A 1 556 ? -10.119 -11.611 25.529 1.00 98.00 556 VAL A CA 1
ATOM 4167 C C . VAL A 1 556 ? -10.471 -12.756 24.579 1.00 98.00 556 VAL A C 1
ATOM 4169 O O . VAL A 1 556 ? -9.696 -13.039 23.673 1.00 98.00 556 VAL A O 1
ATOM 4172 N N . ASP A 1 557 ? -11.642 -13.381 24.733 1.00 97.38 557 ASP A N 1
ATOM 4173 C CA . ASP A 1 557 ? -12.106 -14.456 23.840 1.00 97.38 557 ASP A CA 1
ATOM 4174 C C . ASP A 1 557 ? -12.186 -14.004 22.373 1.00 97.38 557 ASP A C 1
ATOM 4176 O O . ASP A 1 557 ? -11.761 -14.729 21.476 1.00 97.38 557 ASP A O 1
ATOM 4180 N N . ASP A 1 558 ? -12.684 -12.791 22.124 1.00 96.81 558 ASP A N 1
ATOM 4181 C CA . ASP A 1 558 ? -12.747 -12.241 20.769 1.00 96.81 558 ASP A CA 1
ATOM 4182 C C . ASP A 1 558 ? -11.349 -11.994 20.175 1.00 96.81 558 ASP A C 1
ATOM 4184 O O . ASP A 1 558 ? -11.064 -12.431 19.058 1.00 96.81 558 ASP A O 1
ATOM 4188 N N . MET A 1 559 ? -10.446 -11.378 20.948 1.00 97.25 559 MET A N 1
ATOM 4189 C CA . MET A 1 559 ? -9.058 -11.165 20.531 1.00 97.25 559 MET A CA 1
ATOM 4190 C C . MET A 1 559 ? -8.358 -12.494 20.228 1.00 97.25 559 MET A C 1
ATOM 4192 O O . MET A 1 559 ? -7.700 -12.612 19.197 1.00 97.25 559 MET A O 1
ATOM 4196 N N . LEU A 1 560 ? -8.510 -13.511 21.083 1.00 97.31 560 LEU A N 1
ATOM 4197 C CA . LEU A 1 560 ? -7.900 -14.829 20.883 1.00 97.31 560 LEU A CA 1
ATOM 4198 C C . LEU A 1 560 ? -8.381 -15.484 19.588 1.00 97.31 560 LEU A C 1
ATOM 4200 O O . LEU A 1 560 ? -7.562 -15.949 18.803 1.00 97.31 560 LEU A O 1
ATOM 4204 N N . LYS A 1 561 ? -9.693 -15.473 19.326 1.00 96.00 561 LYS A N 1
ATOM 4205 C CA . LYS A 1 561 ? -10.267 -16.049 18.100 1.00 96.00 561 LYS A CA 1
ATOM 4206 C C . LYS A 1 561 ? -9.733 -15.378 16.844 1.00 96.00 561 LYS A C 1
ATOM 4208 O O . LYS A 1 561 ? -9.383 -16.057 15.886 1.00 96.00 561 LYS A O 1
ATOM 4213 N N . ARG A 1 562 ? -9.655 -14.048 16.850 1.00 94.94 562 ARG A N 1
ATOM 4214 C CA . ARG A 1 562 ? -9.226 -13.266 15.684 1.00 94.94 562 ARG A CA 1
ATOM 4215 C C . ARG A 1 562 ? -7.715 -13.251 15.483 1.00 94.94 562 ARG A C 1
ATOM 4217 O O . ARG A 1 562 ? -7.264 -13.040 14.366 1.00 94.94 562 ARG A O 1
ATOM 4224 N N . SER A 1 563 ? -6.946 -13.486 16.544 1.00 96.31 563 SER A N 1
ATOM 4225 C CA . SER A 1 563 ? -5.482 -13.555 16.488 1.00 96.31 563 SER A CA 1
ATOM 4226 C C . SER A 1 563 ? -4.929 -14.981 16.372 1.00 96.31 563 SER A C 1
ATOM 4228 O O . SER A 1 563 ? -3.714 -15.150 16.318 1.00 96.31 563 SER A O 1
ATOM 4230 N N . ALA A 1 564 ? -5.789 -16.005 16.315 1.00 93.31 564 ALA A N 1
ATOM 4231 C CA . ALA A 1 564 ? -5.389 -17.414 16.379 1.00 93.31 564 ALA A CA 1
ATOM 4232 C C . ALA A 1 564 ? -4.421 -17.850 15.263 1.00 93.31 564 ALA A C 1
ATOM 4234 O O . ALA A 1 564 ? -3.613 -18.744 15.485 1.00 93.31 564 ALA A O 1
ATOM 4235 N N . GLY A 1 565 ? -4.497 -17.223 14.085 1.00 92.69 565 GLY A N 1
ATOM 4236 C CA . GLY A 1 565 ? -3.635 -17.525 12.937 1.00 92.69 565 GLY A CA 1
ATOM 4237 C C . GLY A 1 565 ? -2.279 -16.812 12.931 1.00 92.69 565 GLY A C 1
ATOM 4238 O O . GLY A 1 565 ? -1.539 -16.962 11.967 1.00 92.69 565 GLY A O 1
ATOM 4239 N N . PHE A 1 566 ? -1.958 -16.018 13.957 1.00 95.56 566 PHE A N 1
ATOM 4240 C CA . PHE A 1 566 ? -0.735 -15.214 13.995 1.00 95.56 566 PHE A CA 1
ATOM 4241 C C . PHE A 1 566 ? 0.127 -15.593 15.186 1.00 95.56 566 PHE A C 1
ATOM 4243 O O . PHE A 1 566 ? -0.337 -15.518 16.322 1.00 95.56 566 PHE A O 1
ATOM 4250 N N . ASP A 1 567 ? 1.399 -15.910 14.951 1.00 94.19 567 ASP A N 1
ATOM 4251 C CA . ASP A 1 567 ? 2.331 -16.286 16.018 1.00 94.19 567 ASP A CA 1
ATOM 4252 C C . ASP A 1 567 ? 2.646 -15.118 16.952 1.00 94.19 567 ASP A C 1
ATOM 4254 O O . ASP A 1 567 ? 2.689 -15.290 18.177 1.00 94.19 567 ASP A O 1
ATOM 4258 N N . ARG A 1 568 ? 2.826 -13.925 16.373 1.00 96.75 568 ARG A N 1
ATOM 4259 C CA . ARG A 1 568 ? 3.222 -12.700 17.069 1.00 96.75 568 ARG A CA 1
ATOM 4260 C C . ARG A 1 568 ? 2.242 -11.563 16.824 1.00 96.75 568 ARG A C 1
ATOM 4262 O O . ARG A 1 568 ? 1.885 -11.275 15.685 1.00 96.75 568 ARG A O 1
ATOM 4269 N N . ILE A 1 569 ? 1.864 -10.883 17.904 1.00 97.94 569 ILE A N 1
ATOM 4270 C CA . ILE A 1 569 ? 0.976 -9.717 17.861 1.00 97.94 569 ILE A CA 1
ATOM 4271 C C . ILE A 1 569 ? 1.497 -8.591 18.760 1.00 97.94 569 ILE A C 1
ATOM 4273 O O . ILE A 1 569 ? 2.097 -8.844 19.806 1.00 97.94 569 ILE A O 1
ATOM 4277 N N . ASP A 1 570 ? 1.238 -7.350 18.370 1.00 98.06 570 ASP A N 1
ATOM 4278 C CA . ASP A 1 570 ? 1.278 -6.183 19.249 1.00 98.06 570 ASP A CA 1
ATOM 4279 C C . ASP A 1 570 ? -0.142 -5.916 19.774 1.00 98.06 570 ASP A C 1
ATOM 4281 O O . ASP A 1 570 ? -1.116 -6.094 19.041 1.00 98.06 570 ASP A O 1
ATOM 4285 N N . VAL A 1 571 ? -0.282 -5.524 21.044 1.00 98.31 571 VAL A N 1
ATOM 4286 C CA . VAL A 1 571 ? -1.584 -5.372 21.719 1.00 98.31 571 VAL A CA 1
ATOM 4287 C C . VAL A 1 571 ? -1.726 -3.985 22.342 1.00 98.31 571 VAL A C 1
ATOM 4289 O O . VAL A 1 571 ? -0.799 -3.459 22.954 1.00 98.31 571 VAL A O 1
ATOM 4292 N N . ALA A 1 572 ? -2.921 -3.407 22.263 1.00 97.81 572 ALA A N 1
ATOM 4293 C CA . ALA A 1 572 ? -3.279 -2.199 22.995 1.00 97.81 572 ALA A CA 1
ATOM 4294 C C . ALA A 1 572 ? -4.564 -2.406 23.803 1.00 97.81 572 ALA A C 1
ATOM 4296 O O . ALA A 1 572 ? -5.567 -2.902 23.295 1.00 97.81 572 ALA A O 1
ATOM 4297 N N . ILE A 1 573 ? -4.543 -2.010 25.071 1.00 98.19 573 ILE A N 1
ATOM 4298 C CA . ILE A 1 573 ? -5.707 -1.974 25.954 1.00 98.19 573 ILE A CA 1
ATOM 4299 C C . ILE A 1 573 ? -6.231 -0.545 25.987 1.00 98.19 573 ILE A C 1
ATOM 4301 O O . ILE A 1 573 ? -5.459 0.377 26.216 1.00 98.19 573 ILE A O 1
ATOM 4305 N N . LEU A 1 574 ? -7.532 -0.357 25.783 1.00 96.56 574 LEU A N 1
ATOM 4306 C CA . LEU A 1 574 ? -8.149 0.962 25.654 1.00 96.56 574 LEU A CA 1
ATOM 4307 C C . LEU A 1 574 ? -9.124 1.222 26.801 1.00 96.56 574 LEU A C 1
ATOM 4309 O O . LEU A 1 574 ? -9.900 0.328 27.148 1.00 96.56 574 LEU A O 1
ATOM 4313 N N . HIS A 1 575 ? -9.146 2.435 27.357 1.00 97.00 575 HIS A N 1
ATOM 4314 C CA . HIS A 1 575 ? -10.157 2.815 28.350 1.00 97.00 575 HIS A CA 1
ATOM 4315 C C . HIS A 1 575 ? -10.599 4.278 28.296 1.00 97.00 575 HIS A C 1
ATOM 4317 O O . HIS A 1 575 ? -9.794 5.185 28.112 1.00 97.00 575 HIS A O 1
ATOM 4323 N N . ALA A 1 576 ? -11.876 4.514 28.585 1.00 96.06 576 ALA A N 1
ATOM 4324 C CA . ALA A 1 576 ? -12.447 5.837 28.824 1.00 96.06 576 ALA A CA 1
ATOM 4325 C C . ALA A 1 576 ? -12.695 6.023 30.331 1.00 96.06 576 ALA A C 1
ATOM 4327 O O . ALA A 1 576 ? -13.656 5.468 30.864 1.00 96.06 576 ALA A O 1
ATOM 4328 N N . ASP A 1 577 ? -11.804 6.741 31.028 1.00 93.88 577 ASP A N 1
ATOM 4329 C CA . ASP A 1 577 ? -11.849 6.956 32.495 1.00 93.88 577 ASP A CA 1
ATOM 4330 C C . ASP A 1 577 ? -12.056 5.646 33.304 1.00 93.88 577 ASP A C 1
ATOM 4332 O O . ASP A 1 577 ? -12.913 5.533 34.183 1.00 93.88 577 ASP A O 1
ATOM 4336 N N . SER A 1 578 ? -11.322 4.580 32.942 1.00 94.12 578 SER A N 1
ATOM 4337 C CA . SER A 1 578 ? -11.491 3.229 33.512 1.00 94.12 578 SER A CA 1
ATOM 4338 C C . SER A 1 578 ? -10.173 2.466 33.707 1.00 94.12 578 SER A C 1
ATOM 4340 O O . SER A 1 578 ? -10.084 1.263 33.464 1.00 94.12 578 SER A O 1
ATOM 4342 N N . GLU A 1 579 ? -9.140 3.157 34.184 1.00 94.50 579 GLU A N 1
ATOM 4343 C CA . GLU A 1 579 ? -7.772 2.630 34.321 1.00 94.50 579 GLU A CA 1
ATOM 4344 C C . GLU A 1 579 ? -7.704 1.302 35.098 1.00 94.50 579 GLU A C 1
ATOM 4346 O O . GLU A 1 579 ? -7.134 0.322 34.625 1.00 94.50 579 GLU A O 1
ATOM 4351 N N . ARG A 1 580 ? -8.412 1.190 36.230 1.00 95.44 580 ARG A N 1
ATOM 4352 C CA . ARG A 1 580 ? -8.462 -0.059 37.019 1.00 95.44 580 ARG A CA 1
ATOM 4353 C C . ARG A 1 580 ? -9.054 -1.250 36.258 1.00 95.44 580 ARG A C 1
ATOM 4355 O O . ARG A 1 580 ? -8.731 -2.399 36.558 1.00 95.44 580 ARG A O 1
ATOM 4362 N N . ASP A 1 581 ? -10.001 -1.010 35.352 1.00 95.62 581 ASP A N 1
ATOM 4363 C CA . ASP A 1 581 ? -10.557 -2.061 34.494 1.00 95.62 581 ASP A CA 1
ATOM 4364 C C . ASP A 1 581 ? -9.579 -2.430 33.372 1.00 95.62 581 ASP A C 1
ATOM 4366 O O . ASP A 1 581 ? -9.432 -3.615 33.068 1.00 95.62 581 ASP A O 1
ATOM 4370 N N . ALA A 1 582 ? -8.856 -1.448 32.826 1.00 96.75 582 ALA A N 1
ATOM 4371 C CA . ALA A 1 582 ? -7.789 -1.674 31.855 1.00 96.75 582 ALA A CA 1
ATOM 4372 C C . ALA A 1 582 ? -6.641 -2.504 32.435 1.00 96.75 582 ALA A C 1
ATOM 4374 O O . ALA A 1 582 ? -6.211 -3.467 31.807 1.00 96.75 582 ALA A O 1
ATOM 4375 N N . GLU A 1 583 ? -6.199 -2.222 33.661 1.00 97.31 583 GLU A N 1
ATOM 4376 C CA . GLU A 1 583 ? -5.177 -3.017 34.353 1.00 97.31 583 GLU A CA 1
ATOM 4377 C C . GLU A 1 583 ? -5.597 -4.485 34.521 1.00 97.31 583 GLU A C 1
ATOM 4379 O O . GLU A 1 583 ? -4.793 -5.402 34.327 1.00 97.31 583 GLU A O 1
ATOM 4384 N N . ARG A 1 584 ? -6.874 -4.726 34.856 1.00 97.19 584 ARG A N 1
ATOM 4385 C CA . ARG A 1 584 ? -7.432 -6.084 34.956 1.00 97.19 584 ARG A CA 1
ATOM 4386 C C . ARG A 1 584 ? -7.470 -6.783 33.601 1.00 97.19 584 ARG A C 1
ATOM 4388 O O . ARG A 1 584 ? -7.104 -7.957 33.517 1.00 97.19 584 ARG A O 1
ATOM 4395 N N . LEU A 1 585 ? -7.896 -6.079 32.555 1.00 97.69 585 LEU A N 1
ATOM 4396 C CA . LEU A 1 585 ? -7.915 -6.609 31.195 1.00 97.69 585 LEU A CA 1
ATOM 4397 C C . LEU A 1 585 ? -6.494 -6.948 30.725 1.00 97.69 585 LEU A C 1
ATOM 4399 O O . LEU A 1 585 ? -6.254 -8.077 30.312 1.00 97.69 585 LEU A O 1
ATOM 4403 N N . ALA A 1 586 ? -5.536 -6.036 30.902 1.00 97.88 586 ALA A N 1
ATOM 4404 C CA . ALA A 1 586 ? -4.130 -6.240 30.564 1.00 97.88 586 ALA A CA 1
ATOM 4405 C C . ALA A 1 586 ? -3.537 -7.478 31.255 1.00 97.88 586 ALA A C 1
ATOM 4407 O O . ALA A 1 586 ? -2.825 -8.260 30.629 1.00 97.88 586 ALA A O 1
ATOM 4408 N N . ARG A 1 587 ? -3.837 -7.690 32.544 1.00 97.62 587 ARG A N 1
ATOM 4409 C CA . ARG A 1 587 ? -3.403 -8.895 33.270 1.00 97.62 587 ARG A CA 1
ATOM 4410 C C . ARG A 1 587 ? -3.985 -10.168 32.655 1.00 97.62 587 ARG A C 1
ATOM 4412 O O . ARG A 1 587 ? -3.232 -11.079 32.339 1.00 97.62 587 ARG A O 1
ATOM 4419 N N . THR A 1 588 ? -5.296 -10.176 32.417 1.00 97.75 588 THR A N 1
ATOM 4420 C CA . THR A 1 588 ? -6.002 -11.324 31.825 1.00 97.75 588 THR A CA 1
ATOM 4421 C C . THR A 1 588 ? -5.437 -11.674 30.445 1.00 97.75 588 THR A C 1
ATOM 4423 O O . THR A 1 588 ? -5.257 -12.844 30.124 1.00 97.75 588 THR A O 1
ATOM 4426 N N . VAL A 1 589 ? -5.109 -10.666 29.632 1.00 97.75 589 VAL A N 1
ATOM 4427 C CA . VAL A 1 589 ? -4.517 -10.849 28.298 1.00 97.75 589 VAL A CA 1
ATOM 4428 C C . VAL A 1 589 ? -3.135 -11.493 28.379 1.00 97.75 589 VAL A C 1
ATOM 4430 O O . VAL A 1 589 ? -2.899 -12.478 27.682 1.00 97.75 589 VAL A O 1
ATOM 4433 N N . ARG A 1 590 ? -2.252 -10.999 29.262 1.00 96.12 590 ARG A N 1
ATOM 4434 C CA . ARG A 1 590 ? -0.914 -11.589 29.472 1.00 96.12 590 ARG A CA 1
ATOM 4435 C C . ARG A 1 590 ? -0.987 -13.056 29.888 1.00 96.12 590 ARG A C 1
ATOM 4437 O O . ARG A 1 590 ? -0.152 -13.846 29.469 1.00 96.12 590 ARG A O 1
ATOM 4444 N N . GLU A 1 591 ? -1.973 -13.410 30.707 1.00 96.62 591 GLU A N 1
ATOM 4445 C CA . GLU A 1 591 ? -2.190 -14.787 31.164 1.00 96.62 591 GLU A CA 1
ATOM 4446 C C . GLU A 1 591 ? -2.783 -15.687 30.066 1.00 96.62 591 GLU A C 1
ATOM 4448 O O . GLU A 1 591 ? -2.547 -16.892 30.069 1.00 96.62 591 GLU A O 1
ATOM 4453 N N . SER A 1 592 ? -3.537 -15.118 29.118 1.00 95.75 592 SER A N 1
ATOM 4454 C CA . SER A 1 592 ? -4.311 -15.886 28.131 1.00 95.75 592 SER A CA 1
ATOM 4455 C C . SER A 1 592 ? -3.612 -16.082 26.783 1.00 95.75 592 SER A C 1
ATOM 4457 O O . SER A 1 592 ? -4.008 -16.967 26.025 1.00 95.75 592 SER A O 1
ATOM 4459 N N . ARG A 1 593 ? -2.611 -15.259 26.437 1.00 92.38 593 ARG A N 1
ATOM 4460 C CA . ARG A 1 593 ? -1.957 -15.284 25.119 1.00 92.38 593 ARG A CA 1
ATOM 4461 C C . ARG A 1 593 ? -0.442 -15.111 25.239 1.00 92.38 593 ARG A C 1
ATOM 4463 O O . ARG A 1 593 ? 0.048 -14.070 25.662 1.00 92.38 593 ARG A O 1
ATOM 4470 N N . SER A 1 594 ? 0.300 -16.130 24.806 1.00 93.62 594 SER A N 1
ATOM 4471 C CA . SER A 1 594 ? 1.740 -16.030 24.514 1.00 93.62 594 SER A CA 1
ATOM 4472 C C . SER A 1 594 ? 1.985 -15.194 23.244 1.00 93.62 594 SER A C 1
ATOM 4474 O O . SER A 1 594 ? 1.033 -14.739 22.628 1.00 93.62 594 SER A O 1
ATOM 4476 N N . GLY A 1 595 ? 3.231 -14.964 22.817 1.00 94.50 595 GLY A N 1
ATOM 4477 C CA . GLY A 1 595 ? 3.505 -14.316 21.516 1.00 94.50 595 GLY A CA 1
ATOM 4478 C C . GLY A 1 595 ? 3.130 -12.827 21.416 1.00 94.50 595 GLY A C 1
ATOM 4479 O O . GLY A 1 595 ? 3.237 -12.230 20.346 1.00 94.50 595 GLY A O 1
ATOM 4480 N N . ILE A 1 596 ? 2.726 -12.199 22.522 1.00 97.50 596 ILE A N 1
ATOM 4481 C CA . ILE A 1 596 ? 2.557 -10.747 22.598 1.00 97.50 596 ILE A CA 1
ATOM 4482 C C . ILE A 1 596 ? 3.948 -10.110 22.589 1.00 97.50 596 ILE A C 1
ATOM 4484 O O . ILE A 1 596 ? 4.729 -10.307 23.518 1.00 97.50 596 ILE A O 1
ATOM 4488 N N . THR A 1 597 ? 4.263 -9.363 21.532 1.00 96.19 597 THR A N 1
ATOM 4489 C CA . THR A 1 597 ? 5.581 -8.735 21.350 1.00 96.19 597 THR A CA 1
ATOM 4490 C C . THR A 1 597 ? 5.666 -7.396 22.073 1.00 96.19 597 THR A C 1
ATOM 4492 O O . THR A 1 597 ? 6.693 -7.066 22.660 1.00 96.19 597 THR A O 1
ATOM 4495 N N . SER A 1 598 ? 4.568 -6.644 22.087 1.00 95.25 598 SER A N 1
ATOM 4496 C CA . SER A 1 598 ? 4.413 -5.440 22.894 1.00 95.25 598 SER A CA 1
ATOM 4497 C C . SER A 1 598 ? 2.977 -5.326 23.399 1.00 95.25 598 SER A C 1
ATOM 4499 O O . SER A 1 598 ? 2.039 -5.800 22.754 1.00 95.25 598 SER A O 1
ATOM 4501 N N . MET A 1 599 ? 2.800 -4.723 24.577 1.00 95.94 599 MET A N 1
ATOM 4502 C CA . MET A 1 599 ? 1.473 -4.396 25.087 1.00 95.94 599 MET A CA 1
ATOM 4503 C C . MET A 1 599 ? 1.468 -3.055 25.805 1.00 95.94 599 MET A C 1
ATOM 4505 O O . MET A 1 599 ? 2.274 -2.825 26.706 1.00 95.94 599 MET A O 1
ATOM 4509 N N . GLN A 1 600 ? 0.507 -2.215 25.441 1.00 94.25 600 GLN A N 1
ATOM 4510 C CA . GLN A 1 600 ? 0.320 -0.876 25.992 1.00 94.25 600 GLN A CA 1
ATOM 4511 C C . GLN A 1 600 ? -1.094 -0.686 26.545 1.00 94.25 600 GLN A C 1
ATOM 4513 O O . GLN A 1 600 ? -2.037 -1.324 26.079 1.00 94.25 600 GLN A O 1
ATOM 4518 N N . THR A 1 601 ? -1.238 0.213 27.515 1.00 95.69 601 THR A N 1
ATOM 4519 C CA . THR A 1 601 ? -2.537 0.694 27.997 1.00 95.69 601 THR A CA 1
ATOM 4520 C C . THR A 1 601 ? -2.690 2.150 27.583 1.00 95.69 601 THR A C 1
ATOM 4522 O O . THR A 1 601 ? -1.802 2.956 27.846 1.00 95.69 601 THR A O 1
ATOM 4525 N N . VAL A 1 602 ? -3.801 2.472 26.928 1.00 94.75 602 VAL A N 1
ATOM 4526 C CA . VAL A 1 602 ? -4.058 3.761 26.287 1.00 94.75 602 VAL A CA 1
ATOM 4527 C C . VAL A 1 602 ? -5.386 4.324 26.789 1.00 94.75 602 VAL A C 1
ATOM 4529 O O . VAL A 1 602 ? -6.430 3.665 26.737 1.00 94.75 602 VAL A O 1
ATOM 4532 N N . GLY A 1 603 ? -5.344 5.565 27.272 1.00 95.38 603 GLY A N 1
ATOM 4533 C CA . GLY A 1 603 ? -6.543 6.339 27.564 1.00 95.38 603 GLY A CA 1
ATOM 4534 C C . GLY A 1 603 ? -7.160 6.854 26.266 1.00 95.38 603 GLY A C 1
ATOM 4535 O O . GLY A 1 603 ? -6.479 7.489 25.471 1.00 95.38 603 GLY A O 1
ATOM 4536 N N . ILE A 1 604 ? -8.447 6.588 26.063 1.00 96.06 604 ILE A N 1
ATOM 4537 C CA . ILE A 1 604 ? -9.194 7.030 24.883 1.00 96.06 604 ILE A CA 1
ATOM 4538 C C . ILE A 1 604 ? -9.297 8.562 24.900 1.00 96.06 604 ILE A C 1
ATOM 4540 O O . ILE A 1 604 ? -9.806 9.125 25.876 1.00 96.06 604 ILE A O 1
ATOM 4544 N N . GLY A 1 605 ? -8.846 9.222 23.831 1.00 94.81 605 GLY A N 1
ATOM 4545 C CA . GLY A 1 605 ? -8.871 10.673 23.658 1.00 94.81 605 GLY A CA 1
ATOM 4546 C C . GLY A 1 605 ? -10.282 11.253 23.594 1.00 94.81 605 GLY A C 1
ATOM 4547 O O . GLY A 1 605 ? -11.282 10.529 23.548 1.00 94.81 605 GLY A O 1
ATOM 4548 N N . ALA A 1 606 ? -10.388 12.583 23.604 1.00 95.88 606 ALA A N 1
ATOM 4549 C CA . ALA A 1 606 ? -11.682 13.244 23.728 1.00 95.88 606 ALA A CA 1
ATOM 4550 C C . ALA A 1 606 ? -12.575 12.960 22.511 1.00 95.88 606 ALA A C 1
ATOM 4552 O O . ALA A 1 606 ? -13.769 12.701 22.672 1.00 95.88 606 ALA A O 1
ATOM 4553 N N . VAL A 1 607 ? -12.012 12.961 21.295 1.00 97.19 607 VAL A N 1
ATOM 4554 C CA . VAL A 1 607 ? -12.780 12.737 20.057 1.00 97.19 607 VAL A CA 1
ATOM 4555 C C . VAL A 1 607 ? -13.419 11.360 20.043 1.00 97.19 607 VAL A C 1
ATOM 4557 O O . VAL A 1 607 ? -14.630 11.262 19.862 1.00 97.19 607 VAL A O 1
ATOM 4560 N N . ILE A 1 608 ? -12.649 10.296 20.280 1.00 97.12 608 ILE A N 1
ATOM 4561 C CA . ILE A 1 608 ? -13.211 8.942 20.356 1.00 97.12 608 ILE A CA 1
ATOM 4562 C C . ILE A 1 608 ? -14.141 8.820 21.566 1.00 97.12 608 ILE A C 1
ATOM 4564 O O . ILE A 1 608 ? -15.239 8.272 21.436 1.00 97.12 608 ILE A O 1
ATOM 4568 N N . GLY A 1 609 ? -13.772 9.415 22.703 1.00 96.19 609 GLY A N 1
ATOM 4569 C CA . GLY A 1 609 ? -14.584 9.497 23.916 1.00 96.19 609 GLY A CA 1
ATOM 4570 C C . GLY A 1 609 ? -15.980 10.086 23.689 1.00 96.19 609 GLY A C 1
ATOM 4571 O O . GLY A 1 609 ? -16.947 9.594 24.267 1.00 96.19 609 GLY A O 1
ATOM 4572 N N . ALA A 1 610 ? -16.131 11.067 22.794 1.00 96.06 610 ALA A N 1
ATOM 4573 C CA . ALA A 1 610 ? -17.427 11.641 22.420 1.00 96.06 610 ALA A CA 1
ATOM 4574 C C . ALA A 1 610 ? -18.367 10.636 21.730 1.00 96.06 610 ALA A C 1
ATOM 4576 O O . ALA A 1 610 ? -19.588 10.794 21.782 1.00 96.06 610 ALA A O 1
ATOM 4577 N N . HIS A 1 611 ? -17.823 9.589 21.105 1.00 96.06 611 HIS A N 1
ATOM 4578 C CA . HIS A 1 611 ? -18.596 8.541 20.429 1.00 96.06 611 HIS A CA 1
ATOM 4579 C C . HIS A 1 611 ? -18.796 7.299 21.292 1.00 96.06 611 HIS A C 1
ATOM 4581 O O . HIS A 1 611 ? -19.846 6.672 21.194 1.00 96.06 611 HIS A O 1
ATOM 4587 N N . VAL A 1 612 ? -17.830 6.930 22.134 1.00 94.94 612 VAL A N 1
ATOM 4588 C CA . VAL A 1 612 ? -17.918 5.707 22.958 1.00 94.94 612 VAL A CA 1
ATOM 4589 C C . VAL A 1 612 ? -18.444 5.960 24.373 1.00 94.94 612 VAL A C 1
ATOM 4591 O O . VAL A 1 612 ? -19.025 5.062 24.979 1.00 94.94 612 VAL A O 1
ATOM 4594 N N . GLY A 1 613 ? -18.302 7.183 24.882 1.00 93.31 613 GLY A N 1
ATOM 4595 C CA . GLY A 1 613 ? -18.697 7.563 26.234 1.00 93.31 613 GLY A CA 1
ATOM 4596 C C . GLY A 1 613 ? -17.744 7.070 27.335 1.00 93.31 613 GLY A C 1
ATOM 4597 O O . GLY A 1 613 ? -16.836 6.270 27.086 1.00 93.31 613 GLY A O 1
ATOM 4598 N N . PRO A 1 614 ? -17.941 7.541 28.580 1.00 93.38 614 PRO A N 1
ATOM 4599 C CA . PRO A 1 614 ? -17.164 7.097 29.733 1.00 93.38 614 PRO A CA 1
ATOM 4600 C C . PRO A 1 614 ? -17.439 5.622 30.058 1.00 93.38 614 PRO A C 1
ATOM 4602 O O . PRO A 1 614 ? -18.512 5.087 29.775 1.00 93.38 614 PRO A O 1
ATOM 4605 N N . GLY A 1 615 ? -16.465 4.949 30.672 1.00 92.44 615 GLY A N 1
ATOM 4606 C CA . GLY A 1 615 ? -16.581 3.542 31.068 1.00 92.44 615 GLY A CA 1
ATOM 4607 C C . GLY A 1 615 ? -16.400 2.535 29.927 1.00 92.44 615 GLY A C 1
ATOM 4608 O O . GLY A 1 615 ? -16.501 1.320 30.165 1.00 92.44 615 GLY A O 1
ATOM 4609 N N . ALA A 1 616 ? -16.109 3.021 28.714 1.00 95.56 616 ALA A N 1
ATOM 4610 C CA . ALA A 1 616 ? -15.670 2.197 27.600 1.00 95.56 616 ALA A CA 1
ATOM 4611 C C . ALA A 1 616 ? -14.358 1.476 27.946 1.00 95.56 616 ALA A C 1
ATOM 4613 O O . ALA A 1 616 ? -13.449 2.049 28.552 1.00 95.56 616 ALA A O 1
ATOM 4614 N N . LEU A 1 617 ? -14.275 0.206 27.559 1.00 97.56 617 LEU A N 1
ATOM 4615 C CA . LEU A 1 617 ? -13.108 -0.652 27.758 1.00 97.56 617 LEU A CA 1
ATOM 4616 C C . LEU A 1 617 ? -12.916 -1.507 26.511 1.00 97.56 617 LEU A C 1
ATOM 4618 O O . LEU A 1 617 ? -13.866 -2.173 26.096 1.00 97.56 617 LEU A O 1
ATOM 4622 N N . GLY A 1 618 ? -11.715 -1.527 25.947 1.00 97.38 618 GLY A N 1
ATOM 4623 C CA . GLY A 1 618 ? -11.425 -2.260 24.723 1.00 97.38 618 GLY A CA 1
ATOM 4624 C C . GLY A 1 618 ? -10.056 -2.918 24.697 1.00 97.38 618 GLY A C 1
ATOM 4625 O O . GLY A 1 618 ? -9.204 -2.690 25.554 1.00 97.38 618 GLY A O 1
ATOM 4626 N N . ILE A 1 619 ? -9.877 -3.750 23.683 1.00 98.38 619 ILE A N 1
ATOM 4627 C CA . ILE A 1 619 ? -8.633 -4.411 23.321 1.00 98.38 619 ILE A CA 1
ATOM 4628 C C . ILE A 1 619 ? -8.455 -4.313 21.811 1.00 98.38 619 ILE A C 1
ATOM 4630 O O . ILE A 1 619 ? -9.402 -4.528 21.055 1.00 98.38 619 ILE A O 1
ATOM 4634 N N . ALA A 1 620 ? -7.245 -3.997 21.383 1.00 98.31 620 ALA A N 1
ATOM 4635 C CA . ALA A 1 620 ? -6.827 -4.039 20.000 1.00 98.31 620 ALA A CA 1
ATOM 4636 C C . ALA A 1 620 ? -5.586 -4.915 19.851 1.00 98.31 620 ALA A C 1
ATOM 4638 O O . ALA A 1 620 ? -4.767 -4.993 20.767 1.00 98.31 620 ALA A O 1
ATOM 4639 N N . PHE A 1 621 ? -5.433 -5.537 18.689 1.00 98.38 621 PHE A N 1
ATOM 4640 C CA . PHE A 1 621 ? -4.207 -6.210 18.299 1.00 98.38 621 PHE A CA 1
ATOM 4641 C C . PHE A 1 621 ? -3.869 -5.929 16.836 1.00 98.38 621 PHE A C 1
ATOM 4643 O O . PHE A 1 621 ? -4.762 -5.714 16.012 1.00 98.38 621 PHE A O 1
ATOM 4650 N N . LEU A 1 622 ? -2.580 -5.993 16.523 1.00 98.31 622 LEU A N 1
ATOM 4651 C CA . LEU A 1 622 ? -2.034 -5.985 15.172 1.00 98.31 622 LEU A CA 1
ATOM 4652 C C . LEU A 1 622 ? -1.026 -7.133 15.057 1.00 98.31 622 LEU A C 1
ATOM 4654 O O . LEU A 1 622 ? -0.122 -7.247 15.885 1.00 98.31 622 LEU A O 1
ATOM 4658 N N . ALA A 1 623 ? -1.196 -8.002 14.067 1.00 96.56 623 ALA A N 1
ATOM 4659 C CA . ALA A 1 623 ? -0.249 -9.070 13.784 1.00 96.56 623 ALA A CA 1
ATOM 4660 C C . ALA A 1 623 ? 1.052 -8.512 13.206 1.00 96.56 623 ALA A C 1
ATOM 4662 O O . ALA A 1 623 ? 1.019 -7.589 12.389 1.00 96.56 623 ALA A O 1
ATOM 4663 N N . ARG A 1 624 ? 2.180 -9.086 13.634 1.00 85.12 624 ARG A N 1
ATOM 4664 C CA . ARG A 1 624 ? 3.493 -8.779 13.060 1.00 85.12 624 ARG A CA 1
ATOM 4665 C C . ARG A 1 624 ? 3.729 -9.501 11.746 1.00 85.12 624 ARG A C 1
ATOM 4667 O O . ARG A 1 624 ? 3.075 -10.543 11.511 1.00 85.12 624 ARG A O 1
#

Sequence (624 aa):
EHVEATEAAGSSDHIVVHDVDADSPYRYCTGFLLLKDRDDLGAAEVRRLMEPLGDSLLVVGDESALRVHVHTDDPGSALSRVVDLGSLTGVEISDMQAQVKDRTERLTHRPEAGTPKRRCDVVAVVQGAGATRLAGQLGARAVVDGGQTQNPSTEQLLEAIESCNSDEVVVLPNNDNILLAARSAAGLASRPVVVVETSSIPAGLIALGSYTAGLSAEENGATMRASVNRMADGAITRASRDARVDGVPVDKGAWIGLVDGRLVATSQRVSEVASRVAAAMLGPNRQRLMLLRGGEHVVPDDLDDAIARVAEAYPHVQIDQHDGGQDHYPLLLAAYAAEERLEASTTAIVFDSTADISGDRVTNPSWKMVPLTLRFGDEEFVDGVTLTGAQFYDRLKHTDQIARTAAPSPGAFEVAYRDLLERYRTVVSLHISGKLSATVESARTGATELGDRVRVYDTYVTSALLGLVVEAVQRMLDEGTSAAALDEFVRQIPSRSGISFSLDTLEYLQRNGRIGRGKALIGGLLRVRPILSLVNGEVDAVRRVRGKRAAIPALVDDMLKRSAGFDRIDVAILHADSERDAERLARTVRESRSGITSMQTVGIGAVIGAHVGPGALGIAFLAR

Radius of gyration: 33.49 Å; chains: 1; bounding box: 75×90×84 Å

Foldseek 3Di:
DDDDDDDDDDDPDPPDDDDDPPPFPFFKKKKWKFFFPDLPDDQVVLCVQCVVFGDPWDWDDDSGITIIIGGHNCNPSNCVSCVVGGDIDPIDIDGVVVVVVVVVCVVDDPDDPPPQQQQEAEEEEAAAPFLVVLLVVLGHPHYHHDDPVRADALVSLLVRVVPDDHQEYEYEYAADVNLVSNVVSCVVHPHHYHYADHHHSVLRSQLSNQDDRNDHNVVSSVSSNVSSVFKKKKFKFFACAFDQFVNRTAHHGWIFIDIPNHTQDTGNDVLVNLQRNLVVGDDPQFQEKEKEAAAPVGADPCVVVSVVVSCVVRVRHHYHYTHRHHDTTRIIMMTGGDFPWQAPQAEAEEEECQLLDDDPRCVDPSYYYQWKWKDQPPDIDTWPPRAWLVNLQVVVVPDPTQIAIAAGALCSLLVVQVVNVVRHQAYEYEYAAVLQHCNLVSNVSNCVVVPPRYHGARQLHGYNLSVVVSVVVNVCNNVIHGPVVNVVLSVCNLLQKWKKKKAPDQVLQVVNVQCFQVCVVDDDDPQKIWIWIRHSSGIHGDDIDHHPVRVLVVQLVVCCVSCVPAQAKEKEKEFRQCVVVSVVSVVVNVVRDDRHPYYYYGYRINNVCSRRPHGMIMMMMGGD

pLDDT: mean 87.4, std 15.5, range [26.67, 98.75]